Protein 1COY (pdb70)

Foldseek 3Di:
DADFFAAEAAEEEEAAAQLSLLLLLLCVVLVGQYEYEFQAEAQPDADPVRFSWDFQLDHELQQEAQDQWHDDQFDDDPSGHHIDGYAGFRHFWYQDDFPAFTEIWTGYNLIRLFFDLFFFDDFDLVLCCVQQVVDDVCCLVVPLLVVLCVQLQKDFADVVCCVPDLQFLLVVLVCVLLVLLPFDKDWTIGQFANVVVVCVSVVNDDDFLQPRHHRRGTSDRHRGSVNGSVVSSVVSVSYHYHYSKAWQAWAADPPAFIWTKIFRADGSGHGPDIHIHGYRFYEYANAQVSSLFHVQLCCVVVRLVPFDPLFFWQKAQLLKKKFKWAAPPVSWNHLGHRQRFTMWGQPLVPPQQRKIKTFGDDNPNDTPRMTMIIIRTPQPDGWGWHQDPVPRGIHIPDHLVSSVVSVSSVCVSVVSSCVSRVIGIDQNGRVSHRMSRRYGNQIAARCAQCRSANNQQHRVVGPNYGYQARNHRRHHSRDRPSSVSNSSSNVSSVCCSVPPD

GO terms:
  GO:0005576 extracellular region (C, EXP)

Radius of gyration: 21.82 Å; Cα contacts (8 Å, |Δi|>4): 1298; chains: 1; bounding box: 58×54×53 Å

B-factor: mean 16.35, std 12.73, range [2.0, 88.68]

Structure (mmCIF, N/CA/C/O backbone):
data_1COY
#
_entry.id   1COY
#
_cell.length_a   67.930
_cell.length_b   84.230
_cell.length_c   87.930
_cell.angle_alpha   90.00
_cell.angle_beta   90.00
_cell.angle_gamma   90.00
#
_symmetry.space_group_name_H-M   'P 21 21 21'
#
loop_
_entity.id
_entity.type
_entity.pdbx_description
1 polymer 'CHOLESTEROL OXIDASE'
2 non-polymer 3-BETA-HYDROXY-5-ANDROSTEN-17-ONE
3 non-polymer 'FLAVIN-ADENINE DINUCLEOTIDE'
4 water water
#
loop_
_atom_site.group_PDB
_atom_site.id
_atom_site.type_symbol
_atom_site.label_atom_id
_atom_site.label_alt_id
_atom_site.label_comp_id
_atom_site.label_asym_id
_atom_site.label_entity_id
_atom_site.label_seq_id
_atom_site.pdbx_PDB_ins_code
_atom_site.Cartn_x
_atom_site.Cartn_y
_atom_site.Cartn_z
_atom_site.occupancy
_atom_site.B_iso_or_equiv
_atom_site.auth_seq_id
_atom_site.auth_comp_id
_atom_site.auth_asym_id
_atom_site.auth_atom_id
_atom_site.pdbx_PDB_model_num
ATOM 1 N N . ARG A 1 4 ? -16.910 -10.394 4.871 1.00 74.05 4 ARG A N 1
ATOM 2 C CA . ARG A 1 4 ? -16.756 -9.238 3.991 1.00 74.00 4 ARG A CA 1
ATOM 3 C C . ARG A 1 4 ? -17.769 -8.138 4.341 1.00 72.54 4 ARG A C 1
ATOM 4 O O . ARG A 1 4 ? -18.732 -8.382 5.081 1.00 72.79 4 ARG A O 1
ATOM 6 N N . THR A 1 5 ? -17.502 -6.926 3.847 1.00 70.31 5 THR A N 1
ATOM 7 C CA . THR A 1 5 ? -18.335 -5.744 4.089 1.00 67.67 5 THR A CA 1
ATOM 8 C C . THR A 1 5 ? -19.783 -5.923 3.613 1.00 65.19 5 THR A C 1
ATOM 9 O O . THR A 1 5 ? -20.092 -6.827 2.821 1.00 65.39 5 THR A O 1
ATOM 13 N N . LEU A 1 6 ? -20.662 -5.048 4.091 1.00 60.92 6 LEU A N 1
ATOM 14 C CA . LEU A 1 6 ? -22.071 -5.088 3.729 1.00 56.40 6 LEU A CA 1
ATOM 15 C C . LEU A 1 6 ? -22.297 -4.830 2.240 1.00 54.02 6 LEU A C 1
ATOM 16 O O . LEU A 1 6 ? -21.667 -3.946 1.640 1.00 53.33 6 LEU A O 1
ATOM 21 N N . ALA A 1 7 ? -23.150 -5.662 1.647 1.00 50.13 7 ALA A N 1
ATOM 22 C CA . ALA A 1 7 ? -23.533 -5.529 0.248 1.00 47.05 7 ALA A CA 1
ATOM 23 C C . ALA A 1 7 ? -25.019 -5.179 0.156 1.00 45.09 7 ALA A C 1
ATOM 24 O O . ALA A 1 7 ? -25.824 -5.575 1.011 1.00 43.28 7 ALA A O 1
ATOM 26 N N . ASP A 1 8 ? -25.367 -4.390 -0.853 1.00 43.09 8 ASP A N 1
ATOM 27 C CA . ASP A 1 8 ? -26.756 -4.032 -1.116 1.00 41.84 8 ASP A CA 1
ATOM 28 C C . ASP A 1 8 ? -27.633 -5.301 -1.171 1.00 40.69 8 ASP A C 1
ATOM 29 O O . ASP A 1 8 ? -27.230 -6.323 -1.735 1.00 39.67 8 ASP A O 1
ATOM 34 N N . GLY A 1 9 ? -28.806 -5.243 -0.553 1.00 38.58 9 GLY A N 1
ATOM 35 C CA . GLY A 1 9 ? -29.686 -6.392 -0.541 1.00 37.20 9 GLY A CA 1
ATOM 36 C C . GLY A 1 9 ? -29.474 -7.294 0.667 1.00 36.45 9 GLY A C 1
ATOM 37 O 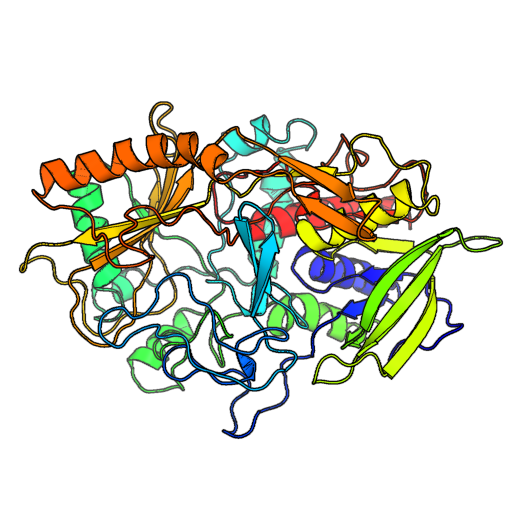O . GLY A 1 9 ? -30.286 -8.186 0.905 1.00 36.07 9 GLY A O 1
ATOM 38 N N . ASP A 1 10 ? -28.386 -7.105 1.415 1.00 35.09 10 ASP A N 1
ATOM 39 C CA . ASP A 1 10 ? -28.139 -7.909 2.627 1.00 34.21 10 ASP A CA 1
ATOM 40 C C . ASP A 1 10 ? -29.208 -7.729 3.712 1.00 32.19 10 ASP A C 1
ATOM 41 O O . ASP A 1 10 ? -29.855 -6.683 3.775 1.00 29.66 10 ASP A O 1
ATOM 46 N N . ARG A 1 11 ? -29.374 -8.752 4.555 1.00 30.93 11 ARG A N 1
ATOM 47 C CA . ARG A 1 11 ? -30.303 -8.726 5.696 1.00 29.87 11 ARG A CA 1
ATOM 48 C C . ARG A 1 11 ? -29.526 -9.143 6.944 1.00 28.12 11 ARG A C 1
ATOM 49 O O . ARG A 1 11 ? -29.012 -10.262 7.015 1.00 30.30 11 ARG A O 1
ATOM 51 N N . VAL A 1 12 ? -29.455 -8.250 7.926 1.00 23.19 12 VAL A N 1
ATOM 52 C CA . VAL A 1 12 ? -28.594 -8.454 9.084 1.00 21.52 12 VAL A CA 1
ATOM 53 C C . VAL A 1 12 ? -29.346 -8.316 10.402 1.00 18.83 12 VAL A C 1
ATOM 54 O O . VAL A 1 12 ? -30.218 -7.467 10.545 1.00 17.91 12 VAL A O 1
ATOM 58 N N . PRO A 1 13 ? -29.026 -9.178 11.375 1.00 17.67 13 PRO A N 1
ATOM 59 C CA . PRO A 1 13 ? -29.663 -9.189 12.697 1.00 16.68 13 PRO A CA 1
ATOM 60 C C . PRO A 1 13 ? -29.493 -7.875 13.427 1.00 14.45 13 PRO A C 1
ATOM 61 O O . PRO A 1 13 ? -30.448 -7.319 13.960 1.00 14.18 13 PRO A O 1
ATOM 65 N N . ALA A 1 14 ? -28.260 -7.402 13.474 1.00 12.68 14 ALA A N 1
ATOM 66 C CA . ALA A 1 14 ? -27.953 -6.212 14.239 1.00 11.14 14 ALA A CA 1
ATOM 67 C C . ALA A 1 14 ? -26.964 -5.364 13.466 1.00 10.27 14 ALA A C 1
ATOM 68 O O . ALA A 1 14 ? -25.920 -5.854 13.024 1.00 11.64 14 ALA A O 1
ATOM 70 N N . LEU A 1 15 ? -27.307 -4.100 13.274 1.00 7.74 15 LEU A N 1
ATOM 71 C CA . LEU A 1 15 ? -26.424 -3.185 12.597 1.00 7.88 15 LEU A CA 1
ATOM 72 C C . LEU A 1 15 ? -26.116 -2.041 13.558 1.00 7.53 15 LEU A C 1
ATOM 73 O O . LEU A 1 15 ? -27.041 -1.432 14.111 1.00 8.18 15 LEU A O 1
ATOM 78 N N . VAL A 1 16 ? -24.829 -1.772 13.773 1.00 5.78 16 VAL A N 1
ATOM 79 C CA . VAL A 1 16 ? -24.396 -0.691 14.656 1.00 6.33 16 VAL A CA 1
ATOM 80 C C . VAL A 1 16 ? -23.819 0.381 13.762 1.00 6.02 16 VAL A C 1
ATOM 81 O O . VAL A 1 16 ? -22.915 0.116 12.967 1.00 8.52 16 VAL A O 1
ATOM 85 N N . ILE A 1 17 ? -24.365 1.583 13.867 1.00 5.89 17 ILE A N 1
ATOM 86 C CA . ILE A 1 17 ? -23.914 2.709 13.059 1.00 7.06 17 ILE A CA 1
ATOM 87 C C . ILE A 1 17 ? -22.885 3.488 13.865 1.00 7.60 17 ILE A C 1
ATOM 88 O O . ILE A 1 17 ? -23.250 4.128 14.855 1.00 8.48 17 ILE A O 1
ATOM 93 N N . GLY A 1 18 ? -21.614 3.401 13.476 1.00 6.81 18 GLY A N 1
ATOM 94 C CA . GLY A 1 18 ? -20.563 4.109 14.198 1.00 6.20 18 GLY A CA 1
ATOM 95 C C . GLY A 1 18 ? -19.782 3.218 15.150 1.00 6.20 18 GLY A C 1
ATOM 96 O O . GLY A 1 18 ? -20.328 2.268 15.709 1.00 6.69 18 GLY A O 1
ATOM 97 N N . SER A 1 19 ? -18.508 3.541 15.363 1.00 3.95 19 SER A N 1
ATOM 98 C CA . SER A 1 19 ? -17.642 2.680 16.161 1.00 4.38 19 SER A CA 1
ATOM 99 C C . SER A 1 19 ? -16.842 3.406 17.260 1.00 5.38 19 SER A C 1
ATOM 100 O O . SER A 1 19 ? -15.700 3.040 17.539 1.00 5.22 19 SER A O 1
ATOM 103 N N . GLY A 1 20 ? -17.415 4.469 17.819 1.00 4.84 20 GLY A N 1
ATOM 104 C CA . GLY A 1 20 ? -16.841 5.109 18.991 1.00 3.07 20 GLY A CA 1
ATOM 105 C C . GLY A 1 20 ? -17.247 4.347 20.254 1.00 3.53 20 GLY A C 1
ATOM 106 O O . GLY A 1 20 ? -17.565 3.158 20.200 1.00 4.59 20 GLY A O 1
ATOM 107 N N . TYR A 1 21 ? -17.307 5.039 21.386 1.00 2.74 21 TYR A N 1
ATOM 108 C CA . TYR A 1 21 ? -17.617 4.385 22.655 1.00 3.36 21 TYR A CA 1
ATOM 109 C C . TYR A 1 21 ? -18.932 3.618 22.728 1.00 4.42 21 TYR A C 1
ATOM 110 O O . TYR A 1 21 ? -18.948 2.451 23.111 1.00 4.87 21 TYR A O 1
ATOM 119 N N . GLY A 1 22 ? -20.027 4.270 22.343 1.00 5.41 22 GLY A N 1
ATOM 120 C CA . GLY A 1 22 ? -21.330 3.624 22.406 1.00 5.75 22 GLY A CA 1
ATOM 121 C C . GLY A 1 22 ? -21.401 2.431 21.463 1.00 5.71 22 GLY A C 1
ATOM 122 O O . GLY A 1 22 ? -21.922 1.363 21.820 1.00 5.87 22 GLY A O 1
ATOM 123 N N . GLY A 1 23 ? -20.863 2.616 20.261 1.00 6.06 23 GLY A N 1
ATOM 124 C CA . GLY A 1 23 ? -20.880 1.557 19.252 1.00 6.19 23 GLY A CA 1
ATOM 125 C C . GLY A 1 23 ? -20.036 0.354 19.644 1.00 6.45 23 GLY A C 1
ATOM 126 O O . GLY A 1 23 ? -20.439 -0.787 19.383 1.00 5.44 23 GLY A O 1
ATOM 127 N N . ALA A 1 24 ? -18.871 0.617 20.254 1.00 5.32 24 ALA A N 1
ATOM 128 C CA . ALA A 1 24 ? -17.949 -0.430 20.698 1.00 3.95 24 ALA A CA 1
ATOM 129 C C . ALA A 1 24 ? -18.569 -1.249 21.834 1.00 4.86 24 ALA A C 1
ATOM 130 O O . ALA A 1 24 ? -18.463 -2.471 21.843 1.00 3.54 24 ALA A O 1
ATOM 132 N N . VAL A 1 25 ? -19.254 -0.581 22.764 1.00 4.33 25 VAL A N 1
ATOM 133 C CA . VAL A 1 25 ? -19.969 -1.295 23.830 1.00 5.77 25 VAL A CA 1
ATOM 134 C C . VAL A 1 25 ? -21.096 -2.157 23.250 1.00 5.27 25 VAL A C 1
ATOM 135 O O . VAL A 1 25 ? -21.241 -3.318 23.633 1.00 6.26 25 VAL A O 1
ATOM 139 N N . ALA A 1 26 ? -21.886 -1.591 22.337 1.00 5.53 26 ALA A N 1
ATOM 140 C CA . ALA A 1 26 ? -22.987 -2.338 21.714 1.00 6.20 26 ALA A CA 1
ATOM 141 C C . ALA A 1 26 ? -22.444 -3.585 21.003 1.00 7.06 26 ALA A C 1
ATOM 142 O O . ALA A 1 26 ? -22.911 -4.691 21.246 1.00 6.37 26 ALA A O 1
ATOM 144 N N . ALA A 1 27 ? -21.394 -3.407 20.206 1.00 7.33 27 ALA A N 1
ATOM 145 C CA . ALA A 1 27 ? -20.804 -4.505 19.446 1.00 7.76 27 ALA A CA 1
ATOM 146 C C . ALA A 1 27 ? -20.272 -5.585 20.375 1.00 8.72 27 ALA A C 1
ATOM 147 O O . ALA A 1 27 ? -20.491 -6.765 20.117 1.00 7.58 27 ALA A O 1
ATOM 149 N N . LEU A 1 28 ? -19.590 -5.192 21.454 1.00 7.09 28 LEU A N 1
ATOM 150 C CA . LEU A 1 28 ? -19.062 -6.184 22.382 1.00 7.72 28 LEU A CA 1
ATOM 151 C C . LEU A 1 28 ? -20.183 -6.985 23.041 1.00 7.29 28 LEU A C 1
ATOM 152 O O . LEU A 1 28 ? -20.145 -8.214 23.039 1.00 7.26 28 LEU A O 1
ATOM 157 N N . ARG A 1 29 ? -21.205 -6.304 23.552 1.00 6.92 29 ARG A N 1
ATOM 158 C CA . ARG A 1 29 ? -22.259 -7.010 24.273 1.00 7.33 29 ARG A CA 1
ATOM 159 C C . ARG A 1 29 ? -23.158 -7.863 23.356 1.00 6.98 29 ARG A C 1
ATOM 160 O O . ARG A 1 29 ? -23.549 -8.971 23.715 1.00 7.94 29 ARG A O 1
ATOM 168 N N . LEU A 1 30 ? -23.470 -7.353 22.170 1.00 7.54 30 LEU A N 1
ATOM 169 C CA . LEU A 1 30 ? -24.226 -8.129 21.185 1.00 7.53 30 LEU A CA 1
ATOM 170 C C . LEU A 1 30 ? -23.481 -9.405 20.778 1.00 7.33 30 LEU A C 1
ATOM 171 O O . LEU A 1 30 ? -24.051 -10.477 20.825 1.00 8.11 30 LEU A O 1
ATOM 176 N N . THR A 1 31 ? -22.223 -9.290 20.352 1.00 7.30 31 THR A N 1
ATOM 177 C CA . THR A 1 31 ? -21.467 -10.467 19.907 1.00 8.53 31 THR A CA 1
ATOM 178 C C . THR A 1 31 ? -21.221 -11.471 21.026 1.00 10.68 31 THR A C 1
ATOM 179 O O . THR A 1 31 ? -21.205 -12.676 20.785 1.00 10.78 31 THR A O 1
ATOM 183 N N . GLN A 1 32 ? -21.016 -10.988 22.252 1.00 9.99 32 GLN A N 1
ATOM 184 C CA . GLN A 1 32 ? -20.865 -11.901 23.390 1.00 13.14 32 GLN A CA 1
ATOM 185 C C . GLN A 1 32 ? -22.172 -12.645 23.677 1.00 12.92 32 GLN A C 1
ATOM 186 O O . GLN A 1 32 ? -22.159 -13.758 24.184 1.00 14.74 32 GLN A O 1
ATOM 192 N N . ALA A 1 33 ? -23.289 -12.003 23.364 1.00 11.92 33 ALA A N 1
ATOM 193 C CA . ALA A 1 33 ? -24.599 -12.614 23.475 1.00 12.54 33 ALA A CA 1
ATOM 194 C C . ALA A 1 33 ? -24.829 -13.548 22.293 1.00 13.22 33 ALA A C 1
ATOM 195 O O . ALA A 1 33 ? -25.907 -14.111 22.173 1.00 15.98 33 ALA A O 1
ATOM 197 N N . GLY A 1 34 ? -23.871 -13.598 21.370 1.00 13.27 34 GLY A N 1
ATOM 198 C CA . GLY A 1 34 ? -23.970 -14.500 20.235 1.00 13.02 34 GLY A CA 1
ATOM 199 C C . GLY A 1 34 ? -24.695 -13.934 19.031 1.00 14.08 34 GLY A C 1
ATOM 200 O O . GLY A 1 34 ? -25.074 -14.665 18.121 1.00 16.39 34 GLY A O 1
ATOM 201 N N . ILE A 1 35 ? -24.875 -12.623 18.994 1.00 15.00 35 ILE A N 1
ATOM 202 C CA . ILE A 1 35 ? -25.555 -11.999 17.873 1.00 13.93 35 ILE A CA 1
ATOM 203 C C . ILE A 1 35 ? -24.540 -11.497 16.859 1.00 14.75 35 ILE A C 1
ATOM 204 O O . ILE A 1 35 ? -23.681 -10.686 17.188 1.00 15.00 35 ILE A O 1
ATOM 209 N N . PRO A 1 36 ? -24.601 -12.016 15.617 1.00 15.82 36 PRO A N 1
ATOM 210 C CA . PRO A 1 36 ? -23.670 -11.590 14.566 1.00 13.84 36 PRO A CA 1
ATOM 211 C C . PRO A 1 36 ? -23.962 -10.116 14.353 1.00 11.80 36 PRO A C 1
ATOM 212 O O . PRO A 1 3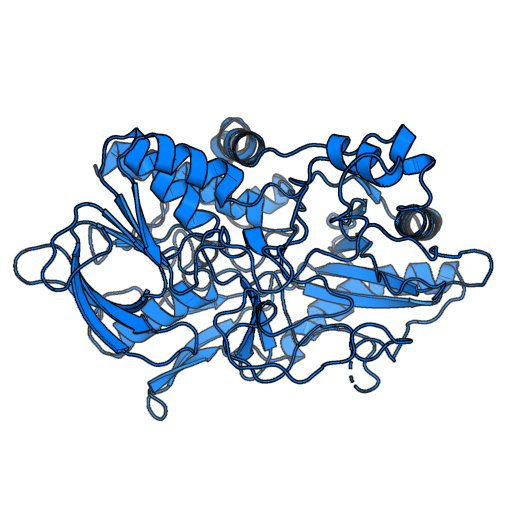6 ? -25.103 -9.733 14.143 1.00 12.52 36 PRO A O 1
ATOM 216 N N . THR A 1 37 ? -22.928 -9.299 14.396 1.00 10.31 37 THR A N 1
ATOM 217 C CA . THR A 1 37 ? -23.100 -7.858 14.393 1.00 10.12 37 THR A CA 1
ATOM 218 C C . THR A 1 37 ? -22.280 -7.186 13.309 1.00 9.11 37 THR A C 1
ATOM 219 O O . THR A 1 37 ? -21.107 -7.512 13.109 1.00 9.32 37 THR A O 1
ATOM 223 N N . GLN A 1 38 ? -22.897 -6.238 12.620 1.00 10.64 38 GLN A N 1
ATOM 224 C CA . GLN A 1 38 ? -22.200 -5.457 11.606 1.00 11.68 38 GLN A CA 1
ATOM 225 C C . GLN A 1 38 ? -22.027 -4.041 12.125 1.00 10.04 38 GLN A C 1
ATOM 226 O O . GLN A 1 38 ? -23.005 -3.400 12.518 1.00 10.82 38 GLN A O 1
ATOM 232 N N . ILE A 1 39 ? -20.793 -3.558 12.168 1.00 9.96 39 ILE A N 1
ATOM 233 C CA . ILE A 1 39 ? -20.581 -2.141 12.450 1.00 9.30 39 ILE A CA 1
ATOM 234 C C . ILE A 1 39 ? -20.356 -1.483 11.101 1.00 7.84 39 ILE A C 1
ATOM 235 O O . ILE A 1 39 ? -19.604 -2.006 10.273 1.00 9.16 39 ILE A O 1
ATOM 240 N N . VAL A 1 40 ? -21.013 -0.353 10.882 1.00 6.95 40 VAL A N 1
ATOM 241 C CA . VAL A 1 40 ? -20.794 0.448 9.687 1.00 7.02 40 VAL A CA 1
ATOM 242 C C . VAL A 1 40 ? -20.153 1.739 10.169 1.00 6.90 40 VAL A C 1
ATOM 243 O O . VAL A 1 40 ? -20.708 2.428 11.031 1.00 8.25 40 VAL A O 1
ATOM 247 N N . GLU A 1 41 ? -18.949 2.018 9.671 1.00 7.09 41 GLU A N 1
ATOM 248 C CA . GLU A 1 41 ? -18.144 3.164 10.095 1.00 5.29 41 GLU A CA 1
ATOM 249 C C . GLU A 1 41 ? -17.771 3.979 8.848 1.00 7.02 41 GLU A C 1
ATOM 250 O O . GLU A 1 41 ? -17.323 3.405 7.856 1.00 6.07 41 GLU A O 1
ATOM 256 N N . MET A 1 42 ? -17.982 5.294 8.884 1.00 6.39 42 MET A N 1
ATOM 257 C CA . MET A 1 42 ? -17.702 6.118 7.716 1.00 7.12 42 MET A CA 1
ATOM 258 C C . MET A 1 42 ? -16.224 6.343 7.469 1.00 7.06 42 MET A C 1
ATOM 259 O O . MET A 1 42 ? -15.816 6.487 6.319 1.00 6.78 42 MET A O 1
ATOM 264 N N . GLY A 1 43 ? -15.423 6.337 8.537 1.00 6.52 43 GLY A N 1
ATOM 265 C CA . GLY A 1 43 ? -13.984 6.489 8.394 1.00 4.95 43 GLY A CA 1
ATOM 266 C C . GLY A 1 43 ? -13.265 5.176 8.114 1.00 6.19 43 GLY A C 1
ATOM 267 O O . GLY A 1 43 ? -13.879 4.108 7.962 1.00 6.32 43 GLY A O 1
ATOM 268 N N . ARG A 1 44 ? -11.946 5.246 8.069 1.00 6.51 44 ARG A N 1
ATOM 269 C CA . ARG A 1 44 ? -11.162 4.071 7.747 1.00 8.73 44 ARG A CA 1
ATOM 270 C C . ARG A 1 44 ? -10.691 3.349 8.996 1.00 8.80 44 ARG A C 1
ATOM 271 O O . ARG A 1 44 ? -10.831 3.854 10.115 1.00 7.67 44 ARG A O 1
ATOM 279 N N . SER A 1 45 ? -10.189 2.143 8.796 1.00 6.91 45 SER A N 1
ATOM 280 C CA . SER A 1 45 ? -9.550 1.400 9.854 1.00 8.65 45 SER A CA 1
ATOM 281 C C . SER A 1 45 ? -8.108 1.919 9.959 1.00 9.55 45 SER A C 1
ATOM 282 O O . SER A 1 45 ? -7.389 1.965 8.965 1.00 10.31 45 SER A O 1
ATOM 285 N N . TRP A 1 46 ? -7.672 2.307 11.156 1.00 7.81 46 TRP A N 1
ATOM 286 C CA . TRP A 1 46 ? -6.323 2.848 11.314 1.00 7.93 46 TRP A CA 1
ATOM 287 C C . TRP A 1 46 ? -5.353 1.774 11.786 1.00 9.92 46 TRP A C 1
ATOM 288 O O . TRP A 1 46 ? -4.876 1.789 12.920 1.00 10.53 46 TRP A O 1
ATOM 299 N N . ASP A 1 47 ? -5.067 0.845 10.880 1.00 11.96 47 ASP A N 1
ATOM 300 C CA . ASP A 1 47 ? -4.218 -0.307 11.151 1.00 12.07 47 ASP A CA 1
ATOM 301 C C . ASP A 1 47 ? -3.307 -0.597 9.968 1.00 11.76 47 ASP A C 1
ATOM 302 O O . ASP A 1 47 ? -2.770 -1.690 9.849 1.00 12.20 47 ASP A O 1
ATOM 307 N N . THR A 1 48 ? -3.149 0.396 9.102 1.00 11.16 48 THR A N 1
ATOM 308 C CA . THR A 1 48 ? -2.343 0.283 7.904 1.00 12.50 48 THR A CA 1
ATOM 309 C C . THR A 1 48 ? -1.395 1.484 7.891 1.00 13.59 48 THR A C 1
ATOM 310 O O . THR A 1 48 ? -1.837 2.634 7.937 1.00 14.10 48 THR A O 1
ATOM 314 N N . PRO A 1 49 ? -0.076 1.231 7.895 1.00 14.22 49 PRO A N 1
ATOM 315 C CA . PRO A 1 49 ? 0.924 2.309 7.886 1.00 14.96 49 PRO A CA 1
ATOM 316 C C . PRO A 1 49 ? 0.830 3.224 6.665 1.00 15.84 49 PRO A C 1
ATOM 317 O O . PRO A 1 49 ? 0.469 2.782 5.559 1.00 13.94 49 PRO A O 1
ATOM 321 N N . GLY A 1 50 ? 1.104 4.501 6.886 1.00 17.08 50 GLY A N 1
ATOM 322 C CA . GLY A 1 50 ? 1.181 5.441 5.789 1.00 20.28 50 GLY A CA 1
ATOM 323 C C . GLY A 1 50 ? 2.568 5.447 5.171 1.00 23.94 50 GLY A C 1
ATOM 324 O O . GLY A 1 50 ? 3.404 4.571 5.454 1.00 21.73 50 GLY A O 1
ATOM 325 N N . SER A 1 51 ? 2.828 6.495 4.389 1.00 27.25 51 SER A N 1
ATOM 326 C CA . SER A 1 51 ? 4.092 6.689 3.668 1.00 30.21 51 SER A CA 1
ATOM 327 C C . SER A 1 51 ? 5.332 6.549 4.549 1.00 29.72 51 SER A C 1
ATOM 328 O O . SER A 1 51 ? 6.321 5.905 4.172 1.00 31.87 51 SER A O 1
ATOM 331 N N . ASP A 1 52 ? 5.269 7.155 5.724 1.00 27.17 52 ASP A N 1
ATOM 332 C CA . ASP A 1 52 ? 6.407 7.198 6.618 1.00 23.02 52 ASP A CA 1
ATOM 333 C C . ASP A 1 52 ? 6.564 5.941 7.470 1.00 22.45 52 ASP A C 1
ATOM 334 O O . ASP A 1 52 ? 7.381 5.908 8.383 1.00 23.77 52 ASP A O 1
ATOM 339 N N . GLY A 1 53 ? 5.765 4.917 7.191 1.00 21.44 53 GLY A N 1
ATOM 340 C CA . GLY A 1 53 ? 5.841 3.691 7.971 1.00 19.13 53 GLY A CA 1
ATOM 341 C C . GLY A 1 53 ? 5.041 3.718 9.267 1.00 18.38 53 GLY A C 1
ATOM 342 O O . GLY A 1 53 ? 4.940 2.692 9.952 1.00 18.98 53 GLY A O 1
ATOM 343 N N . LYS A 1 54 ? 4.459 4.868 9.602 1.00 15.32 54 LYS A N 1
ATOM 344 C CA . LYS A 1 54 ? 3.667 4.982 10.821 1.00 14.89 54 LYS A CA 1
ATOM 345 C C . LYS A 1 54 ? 2.193 5.079 10.466 1.00 12.45 54 LYS A C 1
ATOM 346 O O . LYS A 1 54 ? 1.857 5.500 9.362 1.00 12.26 54 LYS A O 1
ATOM 350 N N . ILE A 1 55 ? 1.313 4.702 11.389 1.00 10.69 55 ILE A N 1
ATOM 351 C CA . ILE A 1 55 ? -0.131 4.791 11.129 1.00 8.92 55 ILE A CA 1
ATOM 352 C C . ILE A 1 55 ? -0.642 6.230 11.148 1.00 7.97 55 ILE A C 1
ATOM 353 O O . ILE A 1 55 ? -1.279 6.683 10.195 1.00 7.89 55 ILE A O 1
ATOM 358 N N . PHE A 1 56 ? -0.331 6.956 12.215 1.00 6.55 56 PHE A N 1
ATOM 359 C CA . PHE A 1 56 ? -0.799 8.335 12.391 1.00 6.91 56 PHE A CA 1
ATOM 360 C C . PHE A 1 56 ? 0.306 9.360 12.202 1.00 8.56 56 PHE A C 1
ATOM 361 O O . PHE A 1 56 ? 1.491 9.059 12.372 1.00 9.36 56 PHE A O 1
ATOM 369 N N . CYS A 1 57 ? -0.090 10.583 11.887 1.00 9.30 57 CYS A N 1
ATOM 370 C CA . CYS A 1 57 ? 0.874 11.664 11.844 1.00 11.68 57 CYS A CA 1
ATOM 371 C C . CYS A 1 57 ? 0.860 12.362 13.221 1.00 12.91 57 CYS A C 1
ATOM 372 O O . CYS A 1 57 ? -0.128 12.292 13.971 1.00 11.54 57 CYS A O 1
ATOM 375 N N . GLY A 1 58 ? 1.988 12.978 13.564 1.00 12.78 58 GLY A N 1
ATOM 376 C CA . GLY A 1 58 ? 2.081 13.723 14.804 1.00 14.32 58 GLY A CA 1
ATOM 377 C C . GLY A 1 58 ? 1.602 15.139 14.581 1.00 15.30 58 GLY A C 1
ATOM 378 O O . GLY A 1 58 ? 1.358 15.560 13.444 1.00 13.66 58 GLY A O 1
ATOM 379 N N . MET A 1 59 ? 1.535 15.894 15.668 1.00 15.99 59 MET A N 1
ATOM 380 C CA . MET A 1 59 ? 1.037 17.255 15.612 1.00 18.79 59 MET A CA 1
ATOM 381 C C . MET A 1 59 ? 2.034 18.273 15.079 1.00 20.84 59 MET A C 1
ATOM 382 O O . MET A 1 59 ? 1.623 19.329 14.613 1.00 22.45 59 MET A O 1
ATOM 387 N N . LEU A 1 60 ? 3.329 17.988 15.200 1.00 22.22 60 LEU A N 1
ATOM 388 C CA . LEU A 1 60 ? 4.371 18.911 14.728 1.00 25.52 60 LEU A CA 1
ATOM 389 C C . LEU A 1 60 ? 4.452 19.026 13.196 1.00 26.47 60 LEU A C 1
ATOM 390 O O . LEU A 1 60 ? 4.597 20.133 12.662 1.00 27.95 60 LEU A O 1
ATOM 392 N N . ASN A 1 61 ? 4.355 17.893 12.501 1.00 25.90 61 ASN A N 1
ATOM 393 C CA . ASN A 1 61 ? 4.340 17.884 11.035 1.00 24.94 61 ASN A CA 1
ATOM 394 C C . ASN A 1 61 ? 3.145 17.051 10.527 1.00 22.18 61 ASN A C 1
ATOM 395 O O . ASN A 1 61 ? 3.303 15.898 10.119 1.00 23.76 61 ASN A O 1
ATOM 397 N N . PRO A 1 62 ? 1.924 17.610 10.597 1.00 18.58 62 PRO A N 1
ATOM 398 C CA . PRO A 1 62 ? 0.744 16.867 10.134 1.00 18.30 62 PRO A CA 1
ATOM 399 C C . PRO A 1 62 ? 0.710 16.719 8.628 1.00 18.30 62 PRO A C 1
ATOM 400 O O . PRO A 1 62 ? 1.326 17.505 7.914 1.00 19.06 62 PRO A O 1
ATOM 404 N N . ASP A 1 63 ? 0.031 15.690 8.144 1.00 16.41 63 ASP A N 1
ATOM 405 C CA . ASP A 1 63 ? -0.138 15.523 6.711 1.00 14.39 63 ASP A CA 1
ATOM 406 C C . ASP A 1 63 ? -1.587 15.179 6.431 1.00 13.93 63 ASP A C 1
ATOM 407 O O . ASP A 1 63 ? -2.438 15.425 7.283 1.00 12.30 63 ASP A O 1
ATOM 412 N N . LYS A 1 64 ? -1.886 14.603 5.272 1.00 12.03 64 LYS A N 1
ATOM 413 C CA . LYS A 1 64 ? -3.293 14.332 4.928 1.00 11.79 64 LYS A CA 1
ATOM 414 C C . LYS A 1 64 ? -4.015 13.447 5.943 1.00 9.46 64 LYS A C 1
ATOM 415 O O . LYS A 1 64 ? -5.232 13.542 6.087 1.00 9.56 64 LYS A O 1
ATOM 420 N N . ARG A 1 65 ? -3.260 12.643 6.690 1.00 8.88 65 ARG A N 1
ATOM 421 C CA . ARG A 1 65 ? -3.846 11.753 7.701 1.00 9.26 65 ARG A CA 1
ATOM 422 C C . ARG A 1 65 ? -4.466 12.468 8.900 1.00 9.86 65 ARG A C 1
ATOM 423 O O . ARG A 1 65 ? -5.233 11.866 9.681 1.00 8.29 65 ARG A O 1
ATOM 431 N N . SER A 1 66 ? -4.161 13.746 9.043 1.00 8.77 66 SER A N 1
ATOM 432 C CA . SER A 1 66 ? -4.654 14.512 10.177 1.00 9.72 66 SER A CA 1
ATOM 433 C C . SER A 1 66 ? -6.156 14.814 10.152 1.00 9.90 66 SER A C 1
ATOM 434 O O . SER A 1 66 ? -6.865 14.501 11.113 1.00 9.80 66 SER A O 1
ATOM 437 N N . MET A 1 67 ? -6.642 15.323 9.021 1.00 8.24 67 MET A N 1
ATOM 438 C CA . MET A 1 67 ? -8.000 15.848 8.930 1.00 9.68 67 MET A CA 1
ATOM 439 C C . MET A 1 67 ? -8.960 15.049 8.054 1.00 9.64 67 MET A C 1
ATOM 440 O O . MET A 1 67 ? -8.570 14.481 7.030 1.00 9.50 67 MET A O 1
ATOM 445 N N . TRP A 1 68 ? -10.228 15.056 8.447 1.00 9.44 68 TRP A N 1
ATOM 446 C CA . TRP A 1 68 ? -11.287 14.440 7.667 1.00 8.05 68 TRP A CA 1
ATOM 447 C C . TRP A 1 68 ? -11.687 15.355 6.515 1.00 9.93 68 TRP A C 1
ATOM 448 O O . TRP A 1 68 ? -12.269 16.422 6.740 1.00 11.03 68 TRP A O 1
ATOM 459 N N . LEU A 1 69 ? -11.341 14.936 5.296 1.00 11.42 69 LEU A N 1
ATOM 460 C CA . LEU A 1 69 ? -11.753 15.589 4.047 1.00 11.09 69 LEU A CA 1
ATOM 461 C C . LEU A 1 69 ? -11.608 17.100 4.084 1.00 12.02 69 LEU A C 1
ATOM 462 O O . LEU A 1 69 ? -12.583 17.827 3.921 1.00 12.79 69 LEU A O 1
ATOM 467 N N . ALA A 1 70 ? -10.390 17.572 4.282 1.00 12.33 70 ALA A N 1
ATOM 468 C CA . ALA A 1 70 ? -10.153 18.997 4.419 1.00 15.36 70 ALA A CA 1
ATOM 469 C C . ALA A 1 70 ? -8.895 19.348 3.666 1.00 16.92 70 ALA A C 1
ATOM 470 O O . ALA A 1 70 ? -8.087 18.473 3.377 1.00 17.66 70 ALA A O 1
ATOM 472 N N . ASP A 1 71 ? -8.737 20.630 3.343 1.00 19.21 71 ASP A N 1
ATOM 473 C CA . ASP A 1 71 ? -7.581 21.101 2.568 1.00 21.72 71 ASP A CA 1
ATOM 474 C C . ASP A 1 71 ? -6.475 21.702 3.444 1.00 22.09 71 ASP A C 1
ATOM 475 O O . ASP A 1 71 ? -5.398 22.055 2.947 1.00 22.12 71 ASP A O 1
ATOM 478 N N . LYS A 1 72 ? -6.754 21.850 4.734 1.00 20.82 72 LYS A N 1
ATOM 479 C CA . LYS A 1 72 ? -5.787 22.408 5.664 1.00 21.22 72 LYS A CA 1
ATOM 480 C C . LYS A 1 72 ? -6.028 21.815 7.034 1.00 20.60 72 LYS A C 1
ATOM 481 O O . LYS A 1 72 ? -7.133 21.364 7.335 1.00 19.50 72 LYS A O 1
ATOM 484 N N . THR A 1 73 ? -4.978 21.744 7.837 1.00 20.91 73 THR A N 1
ATOM 485 C CA . THR A 1 73 ? -5.121 21.286 9.207 1.00 22.60 73 THR A CA 1
ATOM 486 C C . THR A 1 73 ? -5.906 22.325 10.018 1.00 25.47 73 THR A C 1
ATOM 487 O O . THR A 1 73 ? -6.023 23.495 9.622 1.00 24.31 73 THR A O 1
ATOM 491 N N . ASP A 1 74 ? -6.477 21.887 11.132 1.00 27.05 74 ASP A N 1
ATOM 492 C CA . ASP A 1 74 ? -7.223 22.787 11.997 1.00 29.71 74 ASP A CA 1
ATOM 493 C C . ASP A 1 74 ? -6.998 22.368 13.446 1.00 31.16 74 ASP A C 1
ATOM 494 O O . ASP A 1 74 ? -7.355 21.260 13.850 1.00 34.86 74 ASP A O 1
ATOM 499 N N . GLN A 1 75 ? -6.336 23.224 14.203 1.00 30.97 75 GLN A N 1
ATOM 500 C CA . GLN A 1 75 ? -6.105 22.969 15.617 1.00 31.67 75 GLN A CA 1
ATOM 501 C C . GLN A 1 75 ? -6.542 24.240 16.345 1.00 31.32 75 GLN A C 1
ATOM 502 O O . GLN A 1 75 ? -6.498 25.331 15.773 1.00 31.15 75 GLN A O 1
ATOM 504 N N . PRO A 1 76 ? -7.053 24.105 17.578 1.00 32.23 76 PRO A N 1
ATOM 505 C CA . PRO A 1 76 ? -7.507 25.268 18.353 1.00 32.27 76 PRO A CA 1
ATOM 506 C C . PRO A 1 76 ? -6.404 26.298 18.594 1.00 32.46 76 PRO A C 1
ATOM 507 O O . PRO A 1 76 ? -6.653 27.513 18.561 1.00 32.99 76 PRO A O 1
ATOM 511 N N . VAL A 1 77 ? -5.182 25.821 18.831 1.00 32.15 77 VAL A N 1
ATOM 512 C CA . VAL A 1 77 ? -4.044 26.728 18.964 1.00 32.13 77 VAL A CA 1
ATOM 513 C C . VAL A 1 77 ? -3.354 26.859 17.607 1.00 33.10 77 VAL A C 1
ATOM 514 O O . VAL A 1 77 ? -2.797 25.892 17.087 1.00 33.24 77 VAL A O 1
ATOM 518 N N . SER A 1 78 ? -3.389 28.061 17.048 1.00 34.60 78 SER A N 1
ATOM 519 C CA . SER A 1 78 ? -2.867 28.300 15.715 1.00 37.27 78 SER A CA 1
ATOM 520 C C . SER A 1 78 ? -1.701 29.264 15.712 1.00 38.49 78 SER A C 1
ATOM 521 O O . SER A 1 78 ? -1.752 30.319 16.354 1.00 38.93 78 SER A O 1
ATOM 523 N N . ASN A 1 79 ? -0.653 28.883 14.988 1.00 39.65 79 ASN A N 1
ATOM 524 C CA . ASN A 1 79 ? 0.487 29.759 14.745 1.00 42.02 79 ASN A CA 1
ATOM 525 C C . ASN A 1 79 ? 1.013 30.393 16.032 1.00 41.60 79 ASN A C 1
ATOM 526 O O . ASN A 1 79 ? 1.128 31.618 16.139 1.00 42.21 79 ASN A O 1
ATOM 531 N N . PHE A 1 80 ? 1.284 29.556 17.029 1.00 41.57 80 PHE A N 1
ATOM 532 C CA . PHE A 1 80 ? 1.851 30.040 18.283 1.00 40.30 80 PHE A CA 1
ATOM 533 C C . PHE A 1 80 ? 3.298 29.599 18.419 1.00 41.45 80 PHE A C 1
ATOM 534 O O . PHE A 1 80 ? 3.572 28.419 18.628 1.00 41.63 80 PHE A O 1
ATOM 542 N N . MET A 1 81 ? 4.213 30.558 18.308 1.00 43.20 81 MET A N 1
ATOM 543 C CA . MET A 1 81 ? 5.645 30.294 18.430 1.00 46.29 81 MET A CA 1
ATOM 544 C C . MET A 1 81 ? 6.095 29.039 17.665 1.00 48.70 81 MET A C 1
ATOM 545 O O . MET A 1 81 ? 6.589 28.072 18.254 1.00 49.34 81 MET A O 1
ATOM 550 N N . GLY A 1 82 ? 5.883 29.056 16.351 1.00 50.83 82 GLY A N 1
ATOM 551 C CA . GLY A 1 82 ? 6.268 27.935 15.509 1.00 52.22 82 GLY A CA 1
ATOM 552 C C . GLY A 1 82 ? 5.330 26.746 15.600 1.00 52.64 82 GLY A C 1
ATOM 553 O O . GLY A 1 82 ? 5.275 25.914 14.689 1.00 54.66 82 GLY A O 1
ATOM 554 N N . PHE A 1 83 ? 4.553 26.682 16.669 1.00 52.37 83 PHE A N 1
ATOM 555 C CA . PHE A 1 83 ? 3.654 25.565 16.887 1.00 52.39 83 PHE A CA 1
ATOM 556 C C . PHE A 1 83 ? 2.239 25.792 16.347 1.00 54.22 83 PHE A C 1
ATOM 557 O O . PHE A 1 83 ? 1.725 26.916 16.366 1.00 55.23 83 PHE A O 1
ATOM 565 N N . GLY A 1 84 ? 1.630 24.716 15.844 1.00 55.49 84 GLY A N 1
ATOM 566 C CA . GLY A 1 84 ? 0.232 24.749 15.434 1.00 56.72 84 GLY A CA 1
ATOM 567 C C . GLY A 1 84 ? -0.180 25.390 14.115 1.00 57.16 84 GLY A C 1
ATOM 568 O O . GLY A 1 84 ? -1.371 25.410 13.803 1.00 58.41 84 GLY A O 1
ATOM 569 N N . ILE A 1 85 ? 0.773 25.913 13.344 1.00 57.27 85 ILE A N 1
ATOM 570 C CA . ILE A 1 85 ? 0.463 26.573 12.066 1.00 57.22 85 ILE A CA 1
ATOM 571 C C . ILE A 1 85 ? -0.282 25.658 11.078 1.00 55.88 85 ILE A C 1
ATOM 572 O O . ILE A 1 85 ? 0.185 24.565 10.741 1.00 56.07 85 ILE A O 1
ATOM 574 N N . ASN A 1 86 ? -1.446 26.121 10.622 1.00 53.95 86 ASN A N 1
ATOM 575 C CA . ASN A 1 86 ? -2.292 25.338 9.728 1.00 50.92 86 ASN A CA 1
ATOM 576 C C . ASN A 1 86 ? -1.620 25.249 8.379 1.00 49.18 86 ASN A C 1
ATOM 577 O O . ASN A 1 86 ? -1.277 26.271 7.777 1.00 50.10 86 ASN A O 1
ATOM 582 N N . LYS A 1 87 ? -1.390 24.024 7.930 1.00 45.42 87 LYS A N 1
ATOM 583 C CA . LYS A 1 87 ? -0.721 23.802 6.667 1.00 42.67 87 LYS A CA 1
ATOM 584 C C . LYS A 1 87 ? -1.695 23.161 5.696 1.00 40.64 87 LYS A C 1
ATOM 585 O O . LYS A 1 87 ? -2.720 22.608 6.120 1.00 39.39 87 LYS A O 1
ATOM 591 N N . SER A 1 88 ? -1.409 23.317 4.399 1.00 37.63 88 SER A N 1
ATOM 592 C CA . SER A 1 88 ? -2.186 22.699 3.321 1.00 35.49 88 SER A CA 1
ATOM 593 C C . SER A 1 88 ? -1.943 21.188 3.253 1.00 32.90 88 SER A C 1
ATOM 594 O O . SER A 1 88 ? -0.797 20.726 3.396 1.00 33.43 88 SER A O 1
ATOM 597 N N . ILE A 1 89 ? -3.023 20.427 3.061 1.00 28.47 89 ILE A N 1
ATOM 598 C CA . ILE A 1 89 ? -2.943 18.974 2.951 1.00 25.11 89 ILE A CA 1
ATOM 599 C C . ILE A 1 89 ? -3.827 18.495 1.834 1.00 24.38 89 ILE A C 1
ATOM 600 O O . ILE A 1 89 ? -4.732 19.204 1.387 1.00 23.98 89 ILE A O 1
ATOM 605 N N . ASP A 1 90 ? -3.545 17.286 1.384 1.00 25.23 90 ASP A N 1
ATOM 606 C CA . ASP A 1 90 ? -4.403 16.594 0.438 1.00 26.27 90 ASP A CA 1
ATOM 607 C C . ASP A 1 90 ? -5.722 16.235 1.125 1.00 23.67 90 ASP A C 1
ATOM 608 O O . ASP A 1 90 ? -5.724 15.938 2.317 1.00 22.58 90 ASP A O 1
ATOM 613 N N . ARG A 1 91 ? -6.829 16.282 0.387 1.00 21.84 91 ARG A N 1
ATOM 614 C CA . ARG A 1 91 ? -8.115 15.772 0.887 1.00 22.14 91 ARG A CA 1
ATOM 615 C C . ARG A 1 91 ? -7.983 14.263 1.063 1.00 18.90 91 ARG A C 1
ATOM 616 O O . ARG A 1 91 ? -7.604 13.546 0.121 1.00 17.46 91 ARG A O 1
ATOM 623 N N . TYR A 1 92 ? -8.371 13.777 2.235 1.00 14.18 92 TYR A N 1
ATOM 624 C CA . TYR A 1 92 ? -8.216 12.376 2.563 1.00 10.67 92 TYR A CA 1
ATOM 625 C C . TYR A 1 92 ? -9.156 12.072 3.726 1.00 9.63 92 TYR A C 1
ATOM 626 O O . TYR A 1 92 ? -9.612 12.993 4.417 1.00 9.16 92 TYR A O 1
ATOM 635 N N . VAL A 1 93 ? -9.475 10.795 3.908 1.00 7.72 93 VAL A N 1
ATOM 636 C CA . VAL A 1 93 ? -10.280 10.338 5.046 1.00 8.20 93 VAL A CA 1
ATOM 637 C C . VAL A 1 93 ? -9.457 10.295 6.367 1.00 8.05 93 VAL A C 1
ATOM 638 O O . VAL A 1 93 ? -9.323 9.246 7.008 1.00 7.74 93 VAL A O 1
ATOM 642 N N . GLY A 1 94 ? -8.929 11.462 6.748 1.00 7.75 94 GLY A N 1
ATOM 643 C CA . GLY A 1 94 ? -8.114 11.605 7.943 1.00 9.09 94 GLY A CA 1
ATOM 644 C C . GLY A 1 94 ? -8.914 11.477 9.225 1.00 8.11 94 GLY A C 1
ATOM 645 O O . GLY A 1 94 ? -10.144 11.488 9.228 1.00 8.85 94 GLY A O 1
ATOM 646 N N . VAL A 1 95 ? -8.193 11.459 10.334 1.00 7.65 95 VAL A N 1
ATOM 647 C CA . VAL A 1 95 ? -8.768 11.029 11.596 1.00 7.16 95 VAL A CA 1
ATOM 648 C C . VAL A 1 95 ? -9.585 12.053 12.384 1.00 6.97 95 VAL A C 1
ATOM 649 O O . VAL A 1 95 ? -10.514 11.679 13.092 1.00 7.96 95 VAL A O 1
ATOM 653 N N . LEU A 1 96 ? -9.295 13.335 12.228 1.00 7.07 96 LEU A N 1
ATOM 654 C CA . LEU A 1 96 ? -9.993 14.353 13.012 1.00 7.32 96 LEU A CA 1
ATOM 655 C C . LEU A 1 96 ? -10.901 15.206 12.154 1.00 8.23 96 LEU A C 1
ATOM 656 O O . LEU A 1 96 ? -10.440 15.829 11.198 1.00 9.03 96 LEU A O 1
ATOM 661 N N . ASP A 1 97 ? -12.193 15.215 12.477 1.00 7.69 97 ASP A N 1
ATOM 662 C CA . ASP A 1 97 ? -13.169 16.017 11.748 1.00 8.39 97 ASP A CA 1
ATOM 663 C C . ASP A 1 97 ? -13.447 17.295 12.513 1.00 9.15 97 ASP A C 1
ATOM 664 O O . ASP A 1 97 ? -13.718 17.271 13.707 1.00 8.72 97 ASP A O 1
ATOM 669 N N . SER A 1 98 ? -13.312 18.419 11.837 1.00 8.84 98 SER A N 1
ATOM 670 C CA . SER A 1 98 ? -13.637 19.680 12.450 1.00 10.25 98 SER A CA 1
ATOM 671 C C . SER A 1 98 ? -14.923 20.071 11.758 1.00 11.55 98 SER A C 1
ATOM 672 O O . SER A 1 98 ? -14.892 20.627 10.667 1.00 13.35 98 SER A O 1
ATOM 675 N N . GLU A 1 99 ? -16.046 19.669 12.343 1.00 10.49 99 GLU A N 1
ATOM 676 C CA . GLU A 1 99 ? -17.348 19.939 11.756 1.00 12.33 99 GLU A CA 1
ATOM 677 C C . GLU A 1 99 ? -17.891 21.309 12.134 1.00 12.71 99 GLU A C 1
ATOM 678 O O . GLU A 1 99 ? -18.217 21.585 13.295 1.00 10.95 99 GLU A O 1
ATOM 684 N N . ARG A 1 100 ? -17.997 22.160 11.121 1.00 14.08 100 ARG A N 1
ATOM 685 C CA . ARG A 1 100 ? -18.420 23.549 11.282 1.00 17.19 100 ARG A CA 1
ATOM 686 C C . ARG A 1 100 ? -19.944 23.714 11.307 1.00 16.96 100 ARG A C 1
ATOM 687 O O . ARG A 1 100 ? -20.635 23.267 10.394 1.00 18.70 100 ARG A O 1
ATOM 695 N N . PHE A 1 101 ? -20.476 24.299 12.368 1.00 14.44 101 PHE A N 1
ATOM 696 C CA . PHE A 1 101 ? -21.875 24.704 12.353 1.00 14.00 101 PHE A CA 1
ATOM 697 C C . PHE A 1 101 ? -21.831 26.212 12.396 1.00 13.74 101 PHE A C 1
ATOM 698 O O . PHE A 1 101 ? -20.749 26.797 12.444 1.00 12.97 101 PHE A O 1
ATOM 706 N N . SER A 1 102 ? -22.983 26.859 12.414 1.00 13.91 102 SER A N 1
ATOM 707 C CA . SER A 1 102 ? -22.964 28.314 12.388 1.00 15.43 102 SER A CA 1
ATOM 708 C C . SER A 1 102 ? -22.323 28.986 13.606 1.00 14.71 102 SER A C 1
ATOM 709 O O . SER A 1 102 ? -21.640 30.008 13.464 1.00 16.15 102 SER A O 1
ATOM 712 N N . GLY A 1 103 ? -22.502 28.401 14.786 1.00 12.48 103 GLY A N 1
ATOM 713 C CA . GLY A 1 103 ? -21.964 29.019 15.987 1.00 12.61 103 GLY A CA 1
ATOM 714 C C . GLY A 1 103 ? -20.890 28.264 16.749 1.00 12.57 103 GLY A C 1
ATOM 715 O O . GLY A 1 103 ? -20.430 28.721 17.806 1.00 14.33 103 GLY A O 1
ATOM 716 N N . ILE A 1 104 ? -20.470 27.124 16.220 1.00 11.03 104 ILE A N 1
ATOM 717 C CA . ILE A 1 104 ? -19.483 26.313 16.907 1.00 10.40 104 ILE A CA 1
ATOM 718 C C . ILE A 1 104 ? -18.929 25.250 15.964 1.00 10.92 104 ILE A C 1
ATOM 719 O O . ILE A 1 104 ? -19.608 24.845 15.012 1.00 11.03 104 ILE A O 1
ATOM 724 N N . LYS A 1 105 ? -17.658 24.904 16.140 1.00 9.95 105 LYS A N 1
ATOM 725 C CA . LYS A 1 105 ? -17.128 23.739 15.457 1.00 12.07 105 LYS A CA 1
ATOM 726 C C . LYS A 1 105 ? -17.000 22.597 16.443 1.00 10.11 105 LYS A C 1
ATOM 727 O O . LYS A 1 105 ? -16.663 22.782 17.613 1.00 10.07 105 LYS A O 1
ATOM 733 N N . VAL A 1 106 ? -17.348 21.418 15.978 1.00 9.21 106 VAL A N 1
ATOM 734 C CA . VAL A 1 106 ? -17.343 20.260 16.826 1.00 9.14 106 VAL A CA 1
ATOM 735 C C . VAL A 1 106 ? -16.249 19.335 16.338 1.00 9.04 106 VAL A C 1
ATOM 736 O O . VAL A 1 106 ? -16.295 18.867 15.196 1.00 10.64 106 VAL A O 1
ATOM 740 N N . TYR A 1 107 ? -15.229 19.142 17.169 1.00 6.39 107 TYR A N 1
ATOM 741 C CA . TYR A 1 107 ? -14.170 18.193 16.848 1.00 7.57 107 TYR A CA 1
ATOM 742 C C . TYR A 1 107 ? -14.666 16.783 17.149 1.00 7.38 107 TYR A C 1
ATOM 743 O O . TYR A 1 107 ? -15.249 16.538 18.208 1.00 6.97 107 TYR A O 1
ATOM 752 N N . GLN A 1 108 ? -14.454 15.873 16.203 1.00 5.67 108 GLN A N 1
ATOM 753 C CA . GLN A 1 108 ? -14.922 14.497 16.317 1.00 7.42 108 GLN A CA 1
ATOM 754 C C . GLN A 1 108 ? -13.918 13.557 15.661 1.00 8.03 108 GLN A C 1
ATOM 755 O O . GLN A 1 108 ? -13.308 13.917 14.655 1.00 9.08 108 GLN A O 1
ATOM 761 N N . GLY A 1 109 ? -13.768 12.352 16.201 1.00 6.32 109 GLY A N 1
ATOM 762 C CA . GLY A 1 109 ? -12.894 11.372 15.575 1.00 6.62 109 GLY A CA 1
ATOM 763 C C . GLY A 1 109 ? -13.643 10.635 14.473 1.00 7.89 109 GLY A C 1
ATOM 764 O O . GLY A 1 109 ? -14.844 10.388 14.594 1.00 9.94 109 GLY A O 1
ATOM 765 N N . ARG A 1 110 ? -12.941 10.278 13.401 1.00 5.87 110 ARG A N 1
ATOM 766 C CA . ARG A 1 110 ? -13.539 9.558 12.275 1.00 7.39 110 ARG A CA 1
ATOM 767 C C . ARG A 1 110 ? -12.686 8.351 11.961 1.00 6.50 110 ARG A C 1
ATOM 768 O O . ARG A 1 110 ? -11.515 8.500 11.622 1.00 6.90 110 ARG A O 1
ATOM 776 N N . GLY A 1 111 ? -13.252 7.159 12.097 1.00 5.69 111 GLY A N 1
ATOM 777 C CA . GLY A 1 111 ? -12.483 5.959 11.828 1.00 5.66 111 GLY A CA 1
ATOM 778 C C . GLY A 1 111 ? -12.898 4.883 12.807 1.00 5.60 111 GLY A C 1
ATOM 779 O O . GLY A 1 111 ? -13.731 5.132 13.667 1.00 5.75 111 GLY A O 1
ATOM 780 N N . VAL A 1 112 ? -12.337 3.688 12.681 1.00 5.99 112 VAL A N 1
ATOM 781 C CA . VAL A 1 112 ? -12.686 2.595 13.583 1.00 6.19 112 VAL A CA 1
ATOM 782 C C . VAL A 1 112 ? -12.136 2.899 14.985 1.00 6.27 112 VAL A C 1
ATOM 783 O O . VAL A 1 112 ? -10.921 2.904 15.198 1.00 7.35 112 VAL A O 1
ATOM 787 N N . GLY A 1 113 ? -13.048 3.197 15.907 1.00 5.41 113 GLY A N 1
ATOM 788 C CA . GLY A 1 113 ? -12.685 3.630 17.250 1.00 4.90 113 GLY A CA 1
ATOM 789 C C . GLY A 1 113 ? -13.230 5.018 17.568 1.00 5.65 113 GLY A C 1
ATOM 790 O O . GLY A 1 113 ? -13.155 5.464 18.718 1.00 4.42 113 GLY A O 1
ATOM 791 N N . GLY A 1 114 ? -13.726 5.720 16.551 1.00 4.37 114 GLY A N 1
ATOM 792 C CA . GLY A 1 114 ? -14.290 7.050 16.740 1.00 4.46 114 GLY A CA 1
ATOM 793 C C . GLY A 1 114 ? -13.405 8.026 17.502 1.00 5.18 114 GLY A C 1
ATOM 794 O O . GLY A 1 114 ? -12.194 8.145 17.243 1.00 5.41 114 GLY A O 1
ATOM 795 N N . GLY A 1 115 ? -13.994 8.716 18.477 1.00 3.91 115 GLY A N 1
ATOM 796 C CA . GLY A 1 115 ? -13.232 9.672 19.256 1.00 4.20 115 GLY A CA 1
ATOM 797 C C . GLY A 1 115 ? -12.074 9.083 20.048 1.00 3.67 115 GLY A C 1
ATOM 798 O O . GLY A 1 115 ? -11.147 9.805 20.418 1.00 4.93 115 GLY A O 1
ATOM 799 N N . SER A 1 116 ? -12.106 7.784 20.327 1.00 3.48 116 SER A N 1
ATOM 800 C CA . SER A 1 116 ? -11.012 7.176 21.079 1.00 4.09 116 SER A CA 1
ATOM 801 C C . SER A 1 116 ? -9.678 7.286 20.334 1.00 5.20 116 SER A C 1
ATOM 802 O O . SER A 1 116 ? -8.611 7.208 20.939 1.00 5.42 116 SER A O 1
ATOM 805 N N . LEU A 1 117 ? -9.740 7.458 19.019 1.00 4.74 117 LEU A N 1
ATOM 806 C CA . LEU A 1 117 ? -8.521 7.567 18.229 1.00 5.64 117 LEU A CA 1
ATOM 807 C C . LEU A 1 117 ? -7.786 8.874 18.502 1.00 5.21 117 LEU A C 1
ATOM 808 O O . LEU A 1 117 ? -6.554 8.916 18.530 1.00 6.74 117 LEU A O 1
ATOM 813 N N . VAL A 1 118 ? -8.558 9.932 18.717 1.00 4.10 118 VAL A N 1
ATOM 814 C CA . VAL A 1 118 ? -8.005 11.276 18.781 1.00 4.69 118 VAL A CA 1
ATOM 815 C C . VAL A 1 118 ? -8.029 11.962 20.134 1.00 5.02 118 VAL A C 1
ATOM 816 O O . VAL A 1 118 ? -7.514 13.063 20.254 1.00 5.66 118 VAL A O 1
ATOM 820 N N . ASN A 1 119 ? -8.674 11.355 21.129 1.00 6.05 119 ASN A N 1
ATOM 821 C CA . ASN A 1 119 ? -8.852 12.042 22.399 1.00 4.86 119 ASN A CA 1
ATOM 822 C C . ASN A 1 119 ? -7.660 11.970 23.323 1.00 4.89 119 ASN A C 1
ATOM 823 O O . ASN A 1 119 ? -6.674 11.297 23.023 1.00 3.61 119 ASN A O 1
ATOM 828 N N . GLY A 1 120 ? -7.719 12.729 24.412 1.00 5.70 120 GLY A N 1
ATOM 829 C CA . GLY A 1 120 ? -6.596 12.805 25.342 1.00 7.09 120 GLY A CA 1
ATOM 830 C C . GLY A 1 120 ? -6.539 11.695 26.372 1.00 6.63 120 GLY A C 1
ATOM 831 O O . GLY A 1 120 ? -5.680 11.707 27.260 1.00 7.05 120 GLY A O 1
ATOM 832 N N . GLY A 1 121 ? -7.483 10.768 26.270 1.00 6.10 121 GLY A N 1
ATOM 833 C CA . GLY A 1 121 ? -7.490 9.605 27.133 1.00 5.76 121 GLY A CA 1
ATOM 834 C C . GLY A 1 121 ? -7.990 9.810 28.549 1.00 4.46 121 GLY A C 1
ATOM 835 O O . GLY A 1 121 ? -8.009 8.853 29.325 1.00 4.60 121 GLY A O 1
ATOM 836 N N . MET A 1 122 ? -8.424 11.012 28.900 1.00 4.77 122 MET A N 1
ATOM 837 C CA . MET A 1 122 ? -8.808 11.270 30.296 1.00 6.88 122 MET A CA 1
ATOM 838 C C . MET A 1 122 ? -10.118 10.590 30.646 1.00 7.16 122 MET A C 1
ATOM 839 O O . MET A 1 122 ? -11.161 10.898 30.071 1.00 6.04 122 MET A O 1
ATOM 844 N N . ALA A 1 123 ? -10.036 9.666 31.598 1.00 5.90 123 ALA A N 1
ATOM 845 C CA . ALA A 1 123 ? -11.131 8.763 31.913 1.00 5.32 123 ALA A CA 1
ATOM 846 C C . ALA A 1 123 ? -11.624 9.091 33.304 1.00 6.91 123 ALA A C 1
ATOM 847 O O . ALA A 1 123 ? -11.021 8.683 34.299 1.00 7.06 123 ALA A O 1
ATOM 849 N N . VAL A 1 124 ? -12.706 9.866 33.367 1.00 6.80 124 VAL A N 1
ATOM 850 C CA . VAL A 1 124 ? -13.201 10.408 34.630 1.00 8.33 124 VAL A CA 1
ATOM 851 C C . VAL A 1 124 ? -14.626 9.949 34.929 1.00 9.10 124 VAL A C 1
ATOM 852 O O . VAL A 1 124 ? -15.515 10.042 34.078 1.00 8.45 124 VAL A O 1
ATOM 856 N N . THR A 1 125 ? -14.827 9.458 36.146 1.00 9.17 125 THR A N 1
ATOM 857 C CA . THR A 1 125 ? -16.158 9.055 36.604 1.00 9.97 125 THR A CA 1
ATOM 858 C C . THR A 1 125 ? -16.832 10.308 37.206 1.00 10.64 125 THR A C 1
ATOM 859 O O . THR A 1 125 ? -16.259 10.961 38.095 1.00 10.50 125 THR A O 1
ATOM 863 N N . PRO A 1 126 ? -18.051 10.655 36.746 1.00 9.99 126 PRO A N 1
ATOM 864 C CA . PRO A 1 126 ? -18.702 11.853 37.289 1.00 10.95 126 PRO A CA 1
ATOM 865 C C . PRO A 1 126 ? -19.009 11.745 38.770 1.00 12.15 126 PRO A C 1
ATOM 866 O O . PRO A 1 126 ? -19.094 10.633 39.336 1.00 12.44 126 PRO A O 1
ATOM 870 N N . LYS A 1 127 ? -19.170 12.905 39.395 1.00 12.94 127 LYS A N 1
ATOM 871 C CA . LYS A 1 127 ? -19.535 12.969 40.809 1.00 13.90 127 LYS A CA 1
ATOM 872 C C . LYS A 1 127 ? -20.954 12.421 41.014 1.00 11.32 127 LYS A C 1
ATOM 873 O O . LYS A 1 127 ? -21.877 12.821 40.308 1.00 11.00 127 LYS A O 1
ATOM 879 N N . ARG A 1 128 ? -21.102 11.457 41.923 1.00 9.95 128 ARG A N 1
ATOM 880 C CA . ARG A 1 128 ? -22.411 10.848 42.178 1.00 12.11 128 ARG A CA 1
ATOM 881 C C . ARG A 1 128 ? -23.556 11.824 42.430 1.00 12.85 128 ARG A C 1
ATOM 882 O O . ARG A 1 128 ? -24.668 11.630 41.953 1.00 11.71 128 ARG A O 1
ATOM 890 N N . ASN A 1 129 ? -23.284 12.884 43.180 1.00 16.31 129 ASN A N 1
ATOM 891 C CA . ASN A 1 129 ? -24.317 13.868 43.466 1.00 17.61 129 ASN A CA 1
ATOM 892 C C . ASN A 1 129 ? -24.831 14.569 42.199 1.00 16.62 129 ASN A C 1
ATOM 893 O O . ASN A 1 129 ? -26.051 14.728 42.014 1.00 15.20 129 ASN A O 1
ATOM 898 N N . TYR A 1 130 ? -23.906 14.967 41.319 1.00 13.14 130 TYR A N 1
ATOM 899 C CA . TYR A 1 130 ? -24.284 15.623 40.078 1.00 12.42 130 TYR A CA 1
ATOM 900 C C . TYR A 1 130 ? -24.960 14.609 39.174 1.00 10.38 130 TYR A C 1
ATOM 901 O O . TYR A 1 130 ? -25.988 14.908 38.574 1.00 11.92 130 TYR A O 1
ATOM 910 N N . PHE A 1 131 ? -24.406 13.401 39.118 1.00 8.86 131 PHE A N 1
ATOM 911 C CA . PHE A 1 131 ? -24.988 12.332 38.319 1.00 9.30 131 PHE A CA 1
ATOM 912 C C . PHE A 1 131 ? -26.474 12.111 38.705 1.00 8.71 131 PHE A C 1
ATOM 913 O O . PHE A 1 131 ? -27.358 12.078 37.847 1.00 7.71 131 PHE A O 1
ATOM 921 N N . GLU A 1 132 ? -26.736 11.988 40.001 1.00 8.89 132 GLU A N 1
ATOM 922 C CA . GLU A 1 132 ? -28.083 11.764 40.498 1.00 9.23 132 GLU A CA 1
ATOM 923 C C . GLU A 1 132 ? -29.033 12.909 40.158 1.00 10.56 132 GLU A C 1
ATOM 924 O O . GLU A 1 132 ? -30.240 12.703 40.016 1.00 10.40 132 GLU A O 1
ATOM 930 N N . GLU A 1 133 ? -28.477 14.098 39.981 1.00 10.92 133 GLU A N 1
ATOM 931 C CA . GLU A 1 133 ? -29.287 15.254 39.638 1.00 14.93 133 GLU A CA 1
ATOM 932 C C . GLU A 1 133 ? -29.623 15.438 38.151 1.00 15.79 133 GLU A C 1
ATOM 933 O O . GLU A 1 133 ? -30.728 15.873 37.807 1.00 17.26 133 GLU A O 1
ATOM 939 N N . ILE A 1 134 ? -28.684 15.097 37.276 1.00 15.17 134 ILE A N 1
ATOM 940 C CA . ILE A 1 134 ? -28.879 15.305 35.843 1.00 13.04 134 ILE A CA 1
ATOM 941 C C . ILE A 1 134 ? -29.531 14.125 35.154 1.00 12.27 134 ILE A C 1
ATOM 942 O O . ILE A 1 134 ? -30.124 14.277 34.085 1.00 12.33 134 ILE A O 1
ATOM 947 N N . LEU A 1 135 ? -29.400 12.945 35.754 1.00 11.91 135 LEU A N 1
ATOM 948 C CA . LEU A 1 135 ? -30.017 11.741 35.223 1.00 11.11 135 LEU A CA 1
ATOM 949 C C . LEU A 1 135 ? -30.765 11.045 36.357 1.00 10.82 135 LEU A C 1
ATOM 950 O O . LEU A 1 135 ? -30.464 9.902 36.708 1.00 10.86 135 LEU A O 1
ATOM 955 N N . PRO A 1 136 ? -31.813 11.700 36.890 1.00 11.63 136 PRO A N 1
ATOM 956 C CA . PRO A 1 136 ? -32.580 11.130 37.997 1.00 10.58 136 PRO A CA 1
ATOM 957 C C . PRO A 1 136 ? -33.364 9.875 37.697 1.00 10.75 136 PRO A C 1
ATOM 958 O O . PRO A 1 136 ? -33.722 9.163 38.612 1.00 12.14 136 PRO A O 1
ATOM 962 N N . SER A 1 137 ? -33.623 9.590 36.420 1.00 9.89 137 SER A N 1
ATOM 963 C CA . SER A 1 137 ? -34.342 8.369 36.057 1.00 9.92 137 SER A CA 1
ATOM 964 C C . SER A 1 137 ? -33.463 7.103 36.103 1.00 9.89 137 SER A C 1
ATOM 965 O O . SER A 1 137 ? -33.964 5.987 36.044 1.00 9.83 137 SER A O 1
ATOM 968 N N . VAL A 1 138 ? -32.155 7.288 36.203 1.00 8.53 138 VAL A N 1
ATOM 969 C CA . VAL A 1 138 ? -31.214 6.170 36.218 1.00 10.15 138 VAL A CA 1
ATOM 970 C C . VAL A 1 138 ? -30.942 5.696 37.658 1.00 11.37 138 VAL A C 1
ATOM 971 O O . VAL A 1 138 ? -30.751 6.514 38.575 1.00 12.49 138 VAL A O 1
ATOM 975 N N . ASP A 1 139 ? -30.986 4.386 37.870 1.00 10.02 139 ASP A N 1
ATOM 976 C CA . ASP A 1 139 ? -30.655 3.828 39.182 1.00 10.72 139 ASP A CA 1
ATOM 977 C C . ASP A 1 139 ? -29.140 4.026 39.407 1.00 9.94 139 ASP A C 1
ATOM 978 O O . ASP A 1 139 ? -28.295 3.347 38.807 1.00 9.81 139 ASP A O 1
ATOM 983 N N . SER A 1 140 ? -28.799 4.961 40.281 1.00 9.48 140 SER A N 1
ATOM 984 C CA . SER A 1 140 ? -27.404 5.315 40.486 1.00 10.24 140 SER A CA 1
ATOM 985 C C . SER A 1 140 ? -26.637 4.259 41.266 1.00 11.69 140 SER A C 1
ATOM 986 O O . SER A 1 140 ? -25.413 4.216 41.190 1.00 11.77 140 SER A O 1
ATOM 989 N N . ASN A 1 141 ? -27.335 3.406 42.016 1.00 11.70 141 ASN A N 1
ATOM 990 C CA . ASN A 1 141 ? -26.649 2.326 42.723 1.00 14.05 141 ASN A CA 1
ATOM 991 C C . ASN A 1 141 ? -26.034 1.379 41.704 1.00 13.18 141 ASN A C 1
ATOM 992 O O . ASN A 1 141 ? -24.866 0.996 41.827 1.00 12.70 141 ASN A O 1
ATOM 997 N N . GLU A 1 142 ? -26.813 1.016 40.689 1.00 13.67 142 GLU A N 1
ATOM 998 C CA . GLU A 1 142 ? -26.317 0.134 39.635 1.00 14.41 142 GLU A CA 1
ATOM 999 C C . GLU A 1 142 ? -25.119 0.757 38.929 1.00 11.56 142 GLU A C 1
ATOM 1000 O O . GLU A 1 142 ? -24.151 0.066 38.592 1.00 10.08 142 GLU A O 1
ATOM 1006 N N . MET A 1 143 ? -25.231 2.048 38.637 1.00 9.10 143 MET A N 1
ATOM 1007 C CA . MET A 1 143 ? -24.160 2.766 37.971 1.00 7.21 143 MET A CA 1
ATOM 1008 C C . MET A 1 143 ? -22.894 2.731 38.798 1.00 8.79 143 MET A C 1
ATOM 1009 O O . MET A 1 143 ? -21.829 2.379 38.298 1.00 9.30 143 MET A O 1
ATOM 1014 N N . TYR A 1 144 ? -23.003 3.051 40.082 1.00 8.33 144 TYR A N 1
ATOM 1015 C CA . TYR A 1 144 ? -21.801 3.123 40.899 1.00 9.24 144 TYR A CA 1
ATOM 1016 C C . TYR A 1 144 ? -21.244 1.795 41.384 1.00 9.77 144 TYR A C 1
ATOM 1017 O O . TYR A 1 144 ? -20.040 1.662 41.516 1.00 9.80 144 TYR A O 1
ATOM 1026 N N . ASN A 1 145 ? -22.102 0.798 41.565 1.00 10.34 145 ASN A N 1
ATOM 1027 C CA . ASN A 1 145 ? -21.667 -0.521 42.032 1.00 12.60 145 ASN A CA 1
ATOM 1028 C C . ASN A 1 145 ? -21.252 -1.429 40.881 1.00 11.86 145 ASN A C 1
ATOM 1029 O O . ASN A 1 145 ? -20.560 -2.430 41.101 1.00 13.43 145 ASN A O 1
ATOM 1034 N N . LYS A 1 146 ? -21.734 -1.132 39.674 1.00 10.29 146 LYS A N 1
ATOM 1035 C CA . LYS A 1 146 ? -21.501 -2.036 38.564 1.00 9.91 146 LYS A CA 1
ATOM 1036 C C . LYS A 1 146 ? -21.091 -1.426 37.231 1.00 8.80 146 LYS A C 1
ATOM 1037 O O . LYS A 1 146 ? -20.040 -1.781 36.703 1.00 10.69 146 LYS A O 1
ATOM 1043 N N . TYR A 1 147 ? -21.901 -0.526 36.679 1.00 6.86 147 TYR A N 1
ATOM 1044 C CA . TYR A 1 147 ? -21.608 -0.063 35.319 1.00 7.85 147 TYR A CA 1
ATOM 1045 C C . TYR A 1 147 ? -20.387 0.827 35.161 1.00 7.93 147 TYR A C 1
ATOM 1046 O O . TYR A 1 147 ? -19.629 0.658 34.199 1.00 8.62 147 TYR A O 1
ATOM 1055 N N . PHE A 1 148 ? -20.200 1.784 36.065 1.00 5.95 148 PHE A N 1
ATOM 1056 C CA . PHE A 1 148 ? -18.991 2.596 36.033 1.00 5.86 148 PHE A CA 1
ATOM 1057 C C . PHE A 1 148 ? -17.728 1.757 36.191 1.00 6.92 148 PHE A C 1
ATOM 1058 O O . PHE A 1 148 ? -16.787 1.951 35.453 1.00 8.17 148 PHE A O 1
ATOM 1066 N N . PRO A 1 149 ? -17.664 0.852 37.194 1.00 8.27 149 PRO A N 1
ATOM 1067 C CA . PRO A 1 149 ? -16.467 0.011 37.319 1.00 7.12 149 PRO A CA 1
ATOM 1068 C C . PRO A 1 149 ? -16.260 -0.826 36.046 1.00 7.42 149 PRO A C 1
ATOM 1069 O O . PRO A 1 149 ? -15.141 -0.943 35.551 1.00 8.80 149 PRO A O 1
ATOM 1073 N N . ARG A 1 150 ? -17.333 -1.414 35.531 1.00 6.32 150 ARG A N 1
ATOM 1074 C CA . ARG A 1 150 ? -17.256 -2.224 34.326 1.00 6.37 150 ARG A CA 1
ATOM 1075 C C . ARG A 1 150 ? -16.645 -1.430 33.163 1.00 7.73 150 ARG A C 1
ATOM 1076 O O . ARG A 1 150 ? -15.777 -1.940 32.441 1.00 7.20 150 ARG A O 1
ATOM 1084 N N . ALA A 1 151 ? -17.101 -0.185 32.991 1.00 6.43 151 ALA A N 1
ATOM 1085 C CA . ALA A 1 151 ? -16.583 0.697 31.945 1.00 5.94 151 ALA A CA 1
ATOM 1086 C C . ALA A 1 151 ? -15.096 1.004 32.152 1.00 7.06 151 ALA A C 1
ATOM 1087 O O . ALA A 1 151 ? -14.292 0.871 31.222 1.00 6.51 151 ALA A O 1
ATOM 1089 N N . ASN A 1 152 ? -14.719 1.365 33.380 1.00 6.15 152 ASN A N 1
ATOM 1090 C CA . ASN A 1 152 ? -13.331 1.712 33.684 1.00 6.85 152 ASN A CA 1
ATOM 1091 C C . ASN A 1 152 ? -12.381 0.550 33.437 1.00 6.60 152 ASN A C 1
ATOM 1092 O O . ASN A 1 152 ? -11.320 0.711 32.834 1.00 5.49 152 ASN A O 1
ATOM 1097 N N . THR A 1 153 ? -12.794 -0.631 33.859 1.00 5.26 153 THR A N 1
ATOM 1098 C CA . THR A 1 153 ? -12.004 -1.824 33.646 1.00 6.98 153 THR A CA 1
ATOM 1099 C C . THR A 1 153 ? -11.936 -2.181 32.158 1.00 6.85 153 THR A C 1
ATOM 1100 O O . THR A 1 153 ? -10.851 -2.411 31.631 1.00 7.63 153 THR A O 1
ATOM 1104 N N . GLY A 1 154 ? -13.077 -2.163 31.478 1.00 6.21 154 GLY A N 1
ATOM 1105 C CA . GLY A 1 154 ? -13.106 -2.445 30.047 1.00 7.47 154 GLY A CA 1
ATOM 1106 C C . GLY A 1 154 ? -12.241 -1.501 29.212 1.00 6.76 154 GLY A C 1
ATOM 1107 O O . GLY A 1 154 ? -11.595 -1.920 28.246 1.00 7.01 154 GLY A O 1
ATOM 1108 N N . LEU A 1 155 ? -12.220 -0.228 29.587 1.00 4.97 155 LEU A N 1
ATOM 1109 C CA . LEU A 1 155 ? -11.449 0.787 28.872 1.00 5.09 155 LEU A CA 1
ATOM 1110 C C . LEU A 1 155 ? -9.946 0.716 29.138 1.00 6.26 155 LEU A C 1
ATOM 1111 O O . LEU A 1 155 ? -9.162 1.313 28.407 1.00 7.65 155 LEU A O 1
ATOM 1116 N N . GLY A 1 156 ? -9.552 0.024 30.211 1.00 6.07 156 GLY A N 1
ATOM 1117 C CA . GLY A 1 156 ? -8.144 -0.092 30.560 1.00 7.20 156 GLY A CA 1
ATOM 1118 C C . GLY A 1 156 ? -7.603 1.135 31.284 1.00 7.06 156 GLY A C 1
ATOM 1119 O O . GLY A 1 156 ? -6.453 1.528 31.097 1.00 6.52 156 GLY A O 1
ATOM 1120 N N . VAL A 1 157 ? -8.436 1.753 32.110 1.00 6.29 157 VAL A N 1
ATOM 1121 C CA . VAL A 1 157 ? -8.043 2.952 32.840 1.00 5.88 157 VAL A CA 1
ATOM 1122 C C . VAL A 1 157 ? -6.889 2.646 33.825 1.00 8.50 157 VAL A C 1
ATOM 1123 O O . VAL A 1 157 ? -6.847 1.571 34.439 1.00 8.19 157 VAL A O 1
ATOM 1127 N N . ASN A 1 158 ? -5.934 3.571 33.925 1.00 8.65 158 ASN A N 1
ATOM 1128 C CA . ASN A 1 158 ? -4.810 3.428 34.854 1.00 9.04 158 ASN A CA 1
ATOM 1129 C C . ASN A 1 158 ? -4.394 4.793 35.370 1.00 9.55 158 ASN A C 1
ATOM 1130 O O . ASN A 1 158 ? -4.875 5.818 34.891 1.00 9.24 158 ASN A O 1
ATOM 1135 N N . ASN A 1 159 ? -3.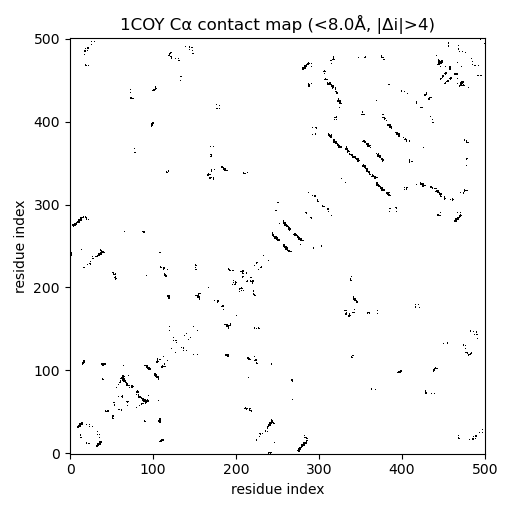554 4.808 36.392 1.00 8.86 159 ASN A N 1
ATOM 1136 C CA . ASN A 1 159 ? -3.151 6.050 37.017 1.00 8.95 159 ASN A CA 1
ATOM 1137 C C . ASN A 1 159 ? -1.655 6.235 36.924 1.00 9.22 159 ASN A C 1
ATOM 1138 O O . ASN A 1 159 ? -0.892 5.267 36.953 1.00 10.05 159 ASN A O 1
ATOM 1143 N N . ILE A 1 160 ? -1.233 7.486 36.831 1.00 9.27 160 ILE A N 1
ATOM 1144 C CA . ILE A 1 160 ? 0.179 7.791 36.698 1.00 9.47 160 ILE A CA 1
ATOM 1145 C C . ILE A 1 160 ? 0.892 7.486 38.015 1.00 11.15 160 ILE A C 1
ATOM 1146 O O . ILE A 1 160 ? 0.278 7.554 39.090 1.00 10.58 160 ILE A O 1
ATOM 1151 N N . ASP A 1 161 ? 2.147 7.056 37.902 1.00 9.99 161 ASP A N 1
ATOM 1152 C CA . ASP A 1 161 ? 3.018 6.857 39.054 1.00 11.58 161 ASP A CA 1
ATOM 1153 C C . ASP A 1 161 ? 3.298 8.263 39.552 1.00 11.20 161 ASP A C 1
ATOM 1154 O O . ASP A 1 161 ? 3.991 9.036 38.890 1.00 10.86 161 ASP A O 1
ATOM 1159 N N . GLN A 1 162 ? 2.782 8.583 40.733 1.00 12.29 162 GLN A N 1
ATOM 1160 C CA . GLN A 1 162 ? 2.915 9.937 41.261 1.00 13.80 162 GLN A CA 1
ATOM 1161 C C . GLN A 1 162 ? 4.333 10.355 41.585 1.00 12.94 162 GLN A C 1
ATOM 1162 O O . GLN A 1 162 ? 4.661 11.536 41.494 1.00 13.36 162 GLN A O 1
ATOM 1168 N N . ALA A 1 163 ? 5.170 9.395 41.962 1.00 13.36 163 ALA A N 1
ATOM 1169 C CA . ALA A 1 163 ? 6.582 9.681 42.243 1.00 13.61 163 ALA A CA 1
ATOM 1170 C C . ALA A 1 163 ? 7.303 10.031 40.933 1.00 12.46 163 ALA A C 1
ATOM 1171 O O . ALA A 1 163 ? 8.073 10.995 40.872 1.00 12.15 163 ALA A O 1
ATOM 1173 N N . TRP A 1 164 ? 7.014 9.270 39.880 1.00 11.71 164 TRP A N 1
ATOM 1174 C CA . TRP A 1 164 ? 7.586 9.528 38.572 1.00 11.41 164 TRP A CA 1
ATOM 1175 C C . TRP A 1 164 ? 7.089 10.886 38.085 1.00 9.81 164 TRP A C 1
ATOM 1176 O O . TRP A 1 164 ? 7.869 11.683 37.548 1.00 11.25 164 TRP A O 1
ATOM 1187 N N . PHE A 1 165 ? 5.801 11.154 38.291 1.00 8.75 165 PHE A N 1
ATOM 1188 C CA . PHE A 1 165 ? 5.212 12.433 37.907 1.00 9.13 165 PHE A CA 1
ATOM 1189 C C . PHE A 1 165 ? 5.986 13.610 38.495 1.00 9.81 165 PHE A C 1
ATOM 1190 O O . PHE A 1 165 ? 6.212 14.622 37.836 1.00 9.65 165 PHE A O 1
ATOM 1198 N N . GLU A 1 166 ? 6.352 13.488 39.755 1.00 9.93 166 GLU A N 1
ATOM 1199 C CA . GLU A 1 166 ? 7.045 14.571 40.434 1.00 11.14 166 GLU A CA 1
ATOM 1200 C C . GLU A 1 166 ? 8.419 14.842 39.882 1.00 10.79 166 GLU A C 1
ATOM 1201 O O . GLU A 1 166 ? 8.875 15.972 39.907 1.00 12.85 166 GLU A O 1
ATOM 1207 N N . SER A 1 167 ? 9.105 13.804 39.438 1.00 11.36 167 SER A N 1
ATOM 1208 C CA . SER A 1 167 ? 10.468 13.979 38.986 1.00 13.22 167 SER A CA 1
ATOM 1209 C C . SER A 1 167 ? 10.660 14.227 37.491 1.00 12.79 167 SER A C 1
ATOM 1210 O O . SER A 1 167 ? 11.618 14.867 37.090 1.00 14.94 167 SER A O 1
ATOM 1213 N N . THR A 1 168 ? 9.748 13.763 36.658 1.00 11.87 168 THR A N 1
ATOM 1214 C CA . THR A 1 168 ? 10.007 13.830 35.226 1.00 10.34 168 THR A CA 1
ATOM 1215 C C . THR A 1 168 ? 9.873 15.220 34.625 1.00 9.74 168 THR A C 1
ATOM 1216 O O . THR A 1 168 ? 8.924 15.940 34.916 1.00 8.54 168 THR A O 1
ATOM 1220 N N . GLU A 1 169 ? 10.791 15.570 33.730 1.00 10.39 169 GLU A N 1
ATOM 1221 C CA . GLU A 1 169 ? 10.734 16.879 33.094 1.00 11.36 169 GLU A CA 1
ATOM 1222 C C . GLU A 1 169 ? 9.488 17.025 32.198 1.00 9.96 169 GLU A C 1
ATOM 1223 O O . GLU A 1 169 ? 8.998 18.131 31.995 1.00 8.57 169 GLU A O 1
ATOM 1229 N N . TRP A 1 170 ? 8.941 15.896 31.743 1.00 7.99 170 TRP A N 1
ATOM 1230 C CA . TRP A 1 170 ? 7.795 15.896 30.827 1.00 8.35 170 TRP A CA 1
ATOM 1231 C C . TRP A 1 170 ? 6.494 16.439 31.426 1.00 8.36 170 TRP A C 1
ATOM 1232 O O . TRP A 1 170 ? 5.547 16.767 30.698 1.00 7.27 170 TRP A O 1
ATOM 1243 N N . TYR A 1 171 ? 6.425 16.487 32.754 1.00 6.92 171 TYR A N 1
ATOM 1244 C CA . TYR A 1 171 ? 5.236 17.004 33.410 1.00 6.86 171 TYR A CA 1
ATOM 1245 C C . TYR A 1 171 ? 5.497 18.242 34.222 1.00 6.69 171 TYR A C 1
ATOM 1246 O O . TYR A 1 171 ? 4.701 18.595 35.088 1.00 4.78 171 TYR A O 1
ATOM 1255 N N . LYS A 1 172 ? 6.582 18.944 33.910 1.00 6.35 172 LYS A N 1
ATOM 1256 C CA . LYS A 1 172 ? 6.816 20.208 34.578 1.00 6.61 172 LYS A CA 1
ATOM 1257 C C . LYS A 1 172 ? 5.627 21.164 34.395 1.00 6.71 172 LYS A C 1
ATOM 1258 O O . LYS A 1 172 ? 5.247 21.886 35.328 1.00 5.22 172 LYS A O 1
ATOM 1264 N N . PHE A 1 173 ? 5.018 21.154 33.208 1.00 4.70 173 PHE A N 1
ATOM 1265 C CA . PHE A 1 173 ? 3.903 22.064 32.945 1.00 6.00 173 PHE A CA 1
ATOM 1266 C C . PHE A 1 173 ? 2.751 21.840 33.940 1.00 5.90 173 PHE A C 1
ATOM 1267 O O . PHE A 1 173 ? 2.117 22.785 34.401 1.00 6.45 173 PHE A O 1
ATOM 1275 N N . ALA A 1 174 ? 2.500 20.575 34.274 1.00 6.97 174 ALA A N 1
ATOM 1276 C CA . ALA A 1 174 ? 1.434 20.205 35.201 1.00 6.95 174 ALA A CA 1
ATOM 1277 C C . ALA A 1 174 ? 1.798 20.600 36.627 1.00 6.85 174 ALA A C 1
ATOM 1278 O O . ALA A 1 174 ? 0.937 21.075 37.365 1.00 7.32 174 ALA A O 1
ATOM 1280 N N . ARG A 1 175 ? 3.066 20.415 37.012 1.00 6.44 175 ARG A N 1
ATOM 1281 C CA . ARG A 1 175 ? 3.511 20.814 38.358 1.00 7.06 175 ARG A CA 1
ATOM 1282 C C . ARG A 1 175 ? 3.385 22.322 38.532 1.00 6.16 175 ARG A C 1
ATOM 1283 O O . ARG A 1 175 ? 2.913 22.800 39.559 1.00 5.26 175 ARG A O 1
ATOM 1291 N N . THR A 1 176 ? 3.762 23.081 37.510 1.00 7.36 176 THR A N 1
ATOM 1292 C CA . THR A 1 176 ? 3.578 24.526 37.563 1.00 8.71 176 THR A CA 1
ATOM 1293 C C . THR A 1 176 ? 2.098 24.918 37.640 1.00 8.72 176 THR A C 1
ATOM 1294 O O . THR A 1 176 ? 1.732 25.779 38.451 1.00 7.88 176 THR A O 1
ATOM 1298 N N . GLY A 1 177 ? 1.254 24.268 36.839 1.00 7.35 177 GLY A N 1
ATOM 1299 C CA . GLY A 1 177 ? -0.181 24.521 36.901 1.00 7.78 177 GLY A CA 1
ATOM 1300 C C . GLY A 1 177 ? -0.797 24.133 38.254 1.00 8.35 177 GLY A C 1
ATOM 1301 O O . GLY A 1 177 ? -1.704 24.801 38.741 1.00 8.63 177 GLY A O 1
ATOM 1302 N N . ARG A 1 178 ? -0.316 23.048 38.857 1.00 6.46 178 ARG A N 1
ATOM 1303 C CA . ARG A 1 178 ? -0.769 22.650 40.181 1.00 6.63 178 ARG A CA 1
ATOM 1304 C C . ARG A 1 178 ? -0.374 23.677 41.240 1.00 6.87 178 ARG A C 1
ATOM 1305 O O . ARG A 1 178 ? -1.196 24.059 42.091 1.00 6.46 178 ARG A O 1
ATOM 1313 N N . LYS A 1 179 ? 0.882 24.123 41.173 1.00 7.61 179 LYS A N 1
ATOM 1314 C CA . LYS A 1 179 ? 1.437 25.068 42.148 1.00 7.36 179 LYS A CA 1
ATOM 1315 C C . LYS A 1 179 ? 0.601 26.345 42.213 1.00 8.79 179 LYS A C 1
ATOM 1316 O O . LYS A 1 179 ? 0.189 26.769 43.292 1.00 8.54 179 LYS A O 1
ATOM 1322 N N . THR A 1 180 ? 0.313 26.942 41.061 1.00 6.12 180 THR A N 1
ATOM 1323 C CA . THR A 1 180 ? -0.430 28.196 41.060 1.00 6.69 180 THR A CA 1
ATOM 1324 C C . THR A 1 180 ? -1.918 28.039 41.413 1.00 7.38 180 THR A C 1
ATOM 1325 O O . THR A 1 180 ? -2.529 28.953 41.972 1.00 8.58 180 THR A O 1
ATOM 1329 N N . ALA A 1 181 ? -2.503 26.888 41.097 1.00 6.07 181 ALA A N 1
ATOM 1330 C CA . ALA A 1 181 ? -3.882 26.618 41.482 1.00 7.70 181 ALA A CA 1
ATOM 1331 C C . ALA A 1 181 ? -3.941 26.493 43.019 1.00 8.54 181 ALA A C 1
ATOM 1332 O O . ALA A 1 181 ? -4.763 27.140 43.674 1.00 8.73 181 ALA A O 1
ATOM 1334 N N . GLN A 1 182 ? -3.033 25.710 43.594 1.00 8.65 182 GLN A N 1
ATOM 1335 C CA . GLN A 1 182 ? -3.026 25.507 45.046 1.00 10.32 182 GLN A CA 1
ATOM 1336 C C . GLN A 1 182 ? -2.720 26.780 45.848 1.00 10.44 182 GLN A C 1
ATOM 1337 O O . GLN A 1 182 ? -3.323 26.997 46.906 1.00 8.87 182 GLN A O 1
ATOM 1343 N N . ARG A 1 183 ? -1.811 27.625 45.351 1.00 9.29 183 ARG A N 1
ATOM 1344 C CA . ARG A 1 183 ? -1.525 28.895 46.019 1.00 9.93 183 ARG A CA 1
ATOM 1345 C C . ARG A 1 183 ? -2.772 29.775 46.101 1.00 12.15 183 ARG A C 1
ATOM 1346 O O . ARG A 1 183 ? -2.863 30.633 46.982 1.00 13.22 183 ARG A O 1
ATOM 1354 N N . SER A 1 184 ? -3.740 29.558 45.204 1.00 10.97 184 SER A N 1
ATOM 1355 C CA . SER A 1 184 ? -5.002 30.299 45.228 1.00 10.65 184 SER A CA 1
ATOM 1356 C C . SER A 1 184 ? -6.137 29.569 45.921 1.00 10.58 184 SER A C 1
ATOM 1357 O O . SER A 1 184 ? -7.290 29.968 45.825 1.00 12.53 184 SER A O 1
ATOM 1360 N N . GLY A 1 185 ? -5.810 28.484 46.604 1.00 10.17 185 GLY A N 1
ATOM 1361 C CA . GLY A 1 185 ? -6.808 27.775 47.374 1.00 12.10 185 GLY A CA 1
ATOM 1362 C C . GLY A 1 185 ? -7.635 26.750 46.624 1.00 13.19 185 GLY A C 1
ATOM 1363 O O . GLY A 1 185 ? -8.561 26.182 47.205 1.00 14.29 185 GLY A O 1
ATOM 1364 N N . PHE A 1 186 ? -7.311 26.505 45.355 1.00 10.89 186 PHE A N 1
ATOM 1365 C CA . PHE A 1 186 ? -8.046 25.532 44.550 1.00 10.79 186 PHE A CA 1
ATOM 1366 C C . PHE A 1 186 ? -7.525 24.119 44.736 1.00 12.07 186 PHE A C 1
ATOM 1367 O O . PHE A 1 186 ? -6.343 23.899 45.008 1.00 14.04 186 PHE A O 1
ATOM 1375 N N . THR A 1 187 ? -8.438 23.166 44.660 1.00 12.22 187 THR A N 1
ATOM 1376 C CA . THR A 1 187 ? -8.117 21.760 44.824 1.00 12.63 187 THR A CA 1
ATOM 1377 C C . THR A 1 187 ? -7.685 21.211 43.467 1.00 11.72 187 THR A C 1
ATOM 1378 O O . THR A 1 187 ? -8.309 21.517 42.446 1.00 10.10 187 THR A O 1
ATOM 1382 N N . THR A 1 188 ? -6.607 20.439 43.460 1.00 10.75 188 THR A N 1
ATOM 1383 C CA . THR A 1 188 ? -6.155 19.770 42.248 1.00 10.41 188 THR A CA 1
ATOM 1384 C C . THR A 1 188 ? -6.299 18.269 42.466 1.00 10.44 188 THR A C 1
ATOM 1385 O O . THR A 1 188 ? -6.352 17.798 43.607 1.00 10.30 188 THR A O 1
ATOM 1389 N N . ALA A 1 189 ? -6.366 17.519 41.377 1.00 9.92 189 ALA A N 1
ATOM 1390 C CA . ALA A 1 189 ? -6.544 16.080 41.455 1.00 10.35 189 ALA A CA 1
ATOM 1391 C C . ALA A 1 189 ? -5.882 15.423 40.244 1.00 9.83 189 ALA A C 1
ATOM 1392 O O . ALA A 1 189 ? -5.843 16.006 39.154 1.00 10.26 189 ALA A O 1
ATOM 1394 N N . PHE A 1 190 ? -5.260 14.274 40.464 1.00 8.93 190 PHE A N 1
ATOM 1395 C CA . PHE A 1 190 ? -4.783 13.471 39.351 1.00 9.47 190 PHE A CA 1
ATOM 1396 C C . PHE A 1 190 ? -6.002 12.901 38.627 1.00 11.84 190 PHE A C 1
ATOM 1397 O O . PHE A 1 190 ? -7.028 12.586 39.241 1.00 12.01 190 PHE A O 1
ATOM 1405 N N . VAL A 1 191 ? -5.867 12.716 37.321 1.00 13.06 191 VAL A N 1
ATOM 1406 C CA . VAL A 1 191 ? -6.971 12.240 36.503 1.00 13.57 191 VAL A CA 1
ATOM 1407 C C . VAL A 1 191 ? -6.529 10.944 35.851 1.00 11.65 191 VAL A C 1
ATOM 1408 O O . VAL A 1 191 ? -5.434 10.889 35.296 1.00 11.24 191 VAL A O 1
ATOM 1412 N N . PRO A 1 192 ? -7.336 9.870 35.966 1.00 10.82 192 PRO A N 1
ATOM 1413 C CA . PRO A 1 192 ? -6.988 8.577 35.355 1.00 9.69 192 PRO A CA 1
ATOM 1414 C C . PRO A 1 192 ? -7.024 8.688 33.811 1.00 6.44 192 PRO A C 1
ATOM 1415 O O . PRO A 1 192 ? -7.634 9.608 33.255 1.00 5.72 192 PRO A O 1
ATOM 1419 N N . ASN A 1 193 ? -6.379 7.745 33.133 1.00 6.31 193 ASN A N 1
ATOM 1420 C CA . ASN A 1 193 ? -6.227 7.824 31.682 1.00 6.01 193 ASN A CA 1
ATOM 1421 C C . ASN A 1 193 ? -6.148 6.425 31.078 1.00 6.52 193 ASN A C 1
ATOM 1422 O O . ASN A 1 193 ? -5.841 5.455 31.785 1.00 6.98 193 ASN A O 1
ATOM 1427 N N . VAL A 1 194 ? -6.452 6.307 29.783 1.00 6.33 194 VAL A N 1
ATOM 1428 C CA . VAL A 1 194 ? -6.300 5.029 29.097 1.00 6.29 194 VAL A CA 1
ATOM 1429 C C . VAL A 1 194 ? -4.908 4.910 28.462 1.00 5.62 194 VAL A C 1
ATOM 1430 O O . VAL A 1 194 ? -4.567 3.884 27.879 1.00 6.58 194 VAL A O 1
ATOM 1434 N N . TYR A 1 195 ? -4.103 5.962 28.559 1.00 5.99 195 TYR A N 1
ATOM 1435 C CA . TYR A 1 195 ? -2.733 5.882 28.072 1.00 7.00 195 TYR A CA 1
ATOM 1436 C C . TYR A 1 195 ? -1.947 5.054 29.066 1.00 7.21 195 TYR A C 1
ATOM 1437 O O . TYR A 1 195 ? -2.042 5.270 30.270 1.00 8.99 195 TYR A O 1
ATOM 1446 N N . ASP A 1 196 ? -1.190 4.093 28.561 1.00 5.66 196 ASP A N 1
ATOM 1447 C CA . ASP A 1 196 ? -0.375 3.230 29.402 1.00 7.56 196 ASP A CA 1
ATOM 1448 C C . ASP A 1 196 ? 0.776 4.036 30.022 1.00 6.89 196 ASP A C 1
ATOM 1449 O O . ASP A 1 196 ? 1.760 4.340 29.357 1.00 7.39 196 ASP A O 1
ATOM 1454 N N . PHE A 1 197 ? 0.658 4.366 31.299 1.00 8.70 197 PHE A N 1
ATOM 1455 C CA . PHE A 1 197 ? 1.691 5.134 31.982 1.00 9.49 197 PHE A CA 1
ATOM 1456 C C . PHE A 1 197 ? 3.002 4.376 32.220 1.00 10.61 197 PHE A C 1
ATOM 1457 O O . PHE A 1 197 ? 4.057 4.985 32.349 1.00 10.65 197 PHE A O 1
ATOM 1465 N N . GLU A 1 198 ? 2.946 3.049 32.247 1.00 11.90 198 GLU A N 1
ATOM 1466 C CA . GLU A 1 198 ? 4.181 2.268 32.310 1.00 13.08 198 GLU A CA 1
ATOM 1467 C C . GLU A 1 198 ? 4.945 2.415 30.999 1.00 12.06 198 GLU A C 1
ATOM 1468 O O . GLU A 1 198 ? 6.171 2.485 31.007 1.00 12.37 198 GLU A O 1
ATOM 1474 N N . TYR A 1 199 ? 4.223 2.458 29.877 1.00 10.37 199 TYR A N 1
ATOM 1475 C CA . TYR A 1 199 ? 4.846 2.655 28.577 1.00 9.04 199 TYR A CA 1
ATOM 1476 C C . TYR A 1 199 ? 5.480 4.039 28.522 1.00 9.37 199 TYR A C 1
ATOM 1477 O O . TYR A 1 199 ? 6.581 4.219 27.976 1.00 8.48 199 TYR A O 1
ATOM 1486 N N . MET A 1 200 ? 4.800 5.021 29.113 1.00 8.71 200 MET A N 1
ATOM 1487 C CA . MET A 1 200 ? 5.319 6.384 29.098 1.00 9.45 200 MET A CA 1
ATOM 1488 C C . MET A 1 200 ? 6.667 6.517 29.827 1.00 9.96 200 MET A C 1
ATOM 1489 O O . MET A 1 200 ? 7.538 7.266 29.380 1.00 9.88 200 MET A O 1
ATOM 1494 N N . LYS A 1 201 ? 6.841 5.792 30.931 1.00 10.25 201 LYS A N 1
ATOM 1495 C CA . LYS A 1 201 ? 8.124 5.773 31.638 1.00 12.47 201 LYS A CA 1
ATOM 1496 C C . LYS A 1 201 ? 9.250 5.282 30.709 1.00 12.78 201 LYS A C 1
ATOM 1497 O O . LYS A 1 201 ? 10.353 5.830 30.728 1.00 14.46 201 LYS A O 1
ATOM 1503 N N . LYS A 1 202 ? 8.978 4.249 29.909 1.00 13.31 202 LYS A N 1
ATOM 1504 C CA . LYS A 1 202 ? 9.966 3.712 28.968 1.00 13.46 202 LYS A CA 1
ATOM 1505 C C . LYS A 1 202 ? 10.246 4.741 27.892 1.00 13.25 202 LYS A C 1
ATOM 1506 O O . LYS A 1 202 ? 11.371 4.851 27.412 1.00 15.03 202 LYS A O 1
ATOM 1512 N N . GLU A 1 203 ? 9.216 5.471 27.474 1.00 10.70 203 GLU A N 1
ATOM 1513 C CA . GLU A 1 203 ? 9.406 6.537 26.496 1.00 11.50 203 GLU A CA 1
ATOM 1514 C C . GLU A 1 203 ? 10.407 7.535 27.032 1.00 11.58 203 GLU A C 1
ATOM 1515 O O . GLU A 1 203 ? 11.319 7.943 26.324 1.00 12.33 203 GLU A O 1
ATOM 1521 N N . ALA A 1 204 ? 10.215 7.948 28.279 1.00 11.32 204 ALA A N 1
ATOM 1522 C CA . ALA A 1 204 ? 11.100 8.940 28.899 1.00 14.69 204 ALA A CA 1
ATOM 1523 C C . ALA A 1 204 ? 12.520 8.385 29.019 1.00 15.77 204 ALA A C 1
ATOM 1524 O O . ALA A 1 204 ? 13.497 9.128 28.890 1.00 15.71 204 ALA A O 1
ATOM 1526 N N . ALA A 1 205 ? 12.612 7.071 29.225 1.00 16.09 205 ALA A N 1
ATOM 1527 C CA . ALA A 1 205 ? 13.892 6.380 29.354 1.00 18.26 205 ALA A CA 1
ATOM 1528 C C . ALA A 1 205 ? 14.575 6.137 28.007 1.00 19.48 205 ALA A C 1
ATOM 1529 O O . ALA A 1 205 ? 15.702 5.637 27.959 1.00 21.62 205 ALA A O 1
ATOM 1531 N N . GLY A 1 206 ? 13.897 6.493 26.919 1.00 20.00 206 GLY A N 1
ATOM 1532 C CA . GLY A 1 206 ? 14.444 6.329 25.580 1.00 20.21 206 GLY A CA 1
ATOM 1533 C C . GLY A 1 206 ? 14.419 4.890 25.099 1.00 21.06 206 GLY A C 1
ATOM 1534 O O . GLY A 1 206 ? 15.048 4.543 24.105 1.00 21.93 206 GLY A O 1
ATOM 1535 N N . GLN A 1 207 ? 13.616 4.069 25.758 1.00 20.88 207 GLN A N 1
ATOM 1536 C CA . GLN A 1 207 ? 13.602 2.648 25.476 1.00 23.01 207 GLN A CA 1
ATOM 1537 C C . GLN A 1 207 ? 12.557 2.165 24.473 1.00 21.79 207 GLN A C 1
ATOM 1538 O O . GLN A 1 207 ? 12.650 1.042 23.975 1.00 21.60 207 GLN A O 1
ATOM 1544 N N . VAL A 1 208 ? 11.535 2.975 24.225 1.00 18.85 208 VAL A N 1
ATOM 1545 C CA . VAL A 1 208 ? 10.458 2.604 23.303 1.00 15.86 208 VAL A CA 1
ATOM 1546 C C . VAL A 1 208 ? 10.159 3.830 22.461 1.00 16.11 208 VAL A C 1
ATOM 1547 O O . VAL A 1 208 ? 10.572 4.938 22.807 1.00 16.32 208 VAL A O 1
ATOM 1551 N N . THR A 1 209 ? 9.461 3.627 21.350 1.00 15.58 209 THR A N 1
ATOM 1552 C CA . THR A 1 209 ? 9.069 4.717 20.459 1.00 16.52 209 THR A CA 1
ATOM 1553 C C . THR A 1 209 ? 8.166 5.730 21.177 1.00 12.87 209 THR A C 1
ATOM 1554 O O . THR A 1 209 ? 7.193 5.359 21.818 1.00 12.50 209 THR A O 1
ATOM 1558 N N . LYS A 1 210 ? 8.515 7.001 21.077 1.00 9.98 210 LYS A N 1
ATOM 1559 C CA . LYS A 1 210 ? 7.768 8.045 21.745 1.00 10.95 210 LYS A CA 1
ATOM 1560 C C . LYS A 1 210 ? 6.480 8.354 21.002 1.00 11.58 210 LYS A C 1
ATOM 1561 O O . LYS A 1 210 ? 6.455 8.364 19.774 1.00 12.79 210 LYS A O 1
ATOM 1567 N N . SER A 1 211 ? 5.394 8.520 21.746 1.00 9.08 211 SER A N 1
ATOM 1568 C CA . SER A 1 211 ? 4.124 8.911 21.160 1.00 8.39 211 SER A CA 1
ATOM 1569 C C . SER A 1 211 ? 3.604 10.069 22.004 1.00 7.01 211 SER A C 1
ATOM 1570 O O . SER A 1 211 ? 3.639 11.213 21.563 1.00 6.82 211 SER A O 1
ATOM 1573 N N . GLY A 1 212 ? 3.191 9.773 23.240 1.00 7.86 212 GLY A N 1
ATOM 1574 C CA . GLY A 1 212 ? 2.766 10.816 24.170 1.00 8.04 212 GLY A CA 1
ATOM 1575 C C . GLY A 1 212 ? 3.910 11.762 24.539 1.00 8.47 212 GLY A C 1
ATOM 1576 O O . GLY A 1 212 ? 3.680 12.914 24.939 1.00 9.58 212 GLY A O 1
ATOM 1577 N N . LEU A 1 213 ? 5.147 11.260 24.455 1.00 7.70 213 LEU A N 1
ATOM 1578 C CA . LEU A 1 213 ? 6.326 12.094 24.681 1.00 8.51 213 LEU A CA 1
ATOM 1579 C C . LEU A 1 213 ? 6.944 12.480 23.330 1.00 10.71 213 LEU A C 1
ATOM 1580 O O . LEU A 1 213 ? 8.065 12.982 23.264 1.00 9.84 213 LEU A O 1
ATOM 1585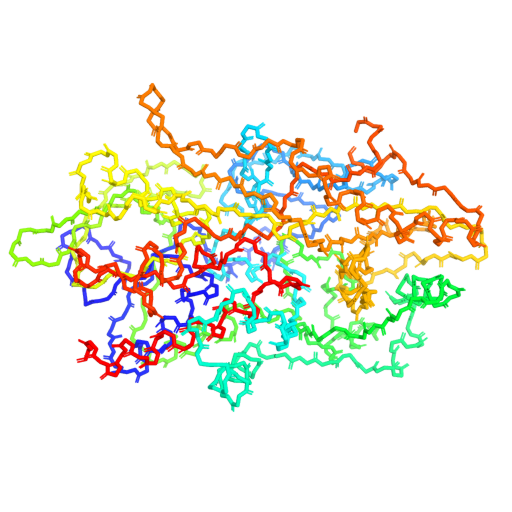 N N . GLY A 1 214 ? 6.182 12.273 22.254 1.00 10.39 214 GLY A N 1
ATOM 1586 C CA . GLY A 1 214 ? 6.664 12.598 20.920 1.00 10.51 214 GLY A CA 1
ATOM 1587 C C . GLY A 1 214 ? 5.727 13.468 20.096 1.00 10.90 214 GLY A C 1
ATOM 1588 O O . GLY A 1 214 ? 5.686 13.347 18.879 1.00 12.24 214 GLY A O 1
ATOM 1589 N N . GLY A 1 215 ? 4.934 14.312 20.744 1.00 8.74 215 GLY A N 1
ATOM 1590 C CA . GLY A 1 215 ? 4.082 15.230 20.009 1.00 9.07 215 GLY A CA 1
ATOM 1591 C C . GLY A 1 215 ? 2.869 14.626 19.310 1.00 8.55 215 GLY A C 1
ATOM 1592 O O . GLY A 1 215 ? 2.384 15.198 18.334 1.00 9.93 215 GLY A O 1
ATOM 1593 N N . GLU A 1 216 ? 2.382 13.492 19.791 1.00 6.50 216 GLU A N 1
ATOM 1594 C CA . GLU A 1 216 ? 1.215 12.863 19.199 1.00 6.85 216 GLU A CA 1
ATOM 1595 C C . GLU A 1 216 ? 0.064 12.829 20.168 1.00 7.87 216 GLU A C 1
ATOM 1596 O O . GLU A 1 216 ? 0.265 12.509 21.343 1.00 8.71 216 GLU A O 1
ATOM 1602 N N . VAL A 1 217 ? -1.126 13.173 19.678 1.00 8.02 217 VAL A N 1
ATOM 1603 C CA . VAL A 1 217 ? -2.373 12.897 20.403 1.00 7.85 217 VAL A CA 1
ATOM 1604 C C . VAL A 1 217 ? -3.638 13.103 19.573 1.00 7.72 217 VAL A C 1
ATOM 1605 O O . VAL A 1 217 ? -4.329 12.143 19.260 1.00 6.93 217 VAL A O 1
ATOM 1609 N N . ILE A 1 218 ? -3.880 14.323 19.111 1.00 8.69 218 ILE A N 1
ATOM 1610 C CA . ILE A 1 218 ? -5.152 14.603 18.447 1.00 10.73 218 ILE A CA 1
ATOM 1611 C C . ILE A 1 218 ? -5.294 14.087 17.021 1.00 8.80 218 ILE A C 1
ATOM 1612 O O . ILE A 1 218 ? -6.400 14.105 16.485 1.00 8.78 218 ILE A O 1
ATOM 1617 N N . TYR A 1 219 ? -4.197 13.663 16.396 1.00 6.78 219 TYR A N 1
ATOM 1618 C CA . TYR A 1 219 ? -4.301 12.986 15.098 1.00 6.52 219 TYR A CA 1
ATOM 1619 C C . TYR A 1 219 ? -3.954 11.513 15.266 1.00 6.31 219 TYR A C 1
ATOM 1620 O O . TYR A 1 219 ? -3.615 10.833 14.301 1.00 6.29 219 TYR A O 1
ATOM 1629 N N . GLY A 1 220 ? -4.056 11.030 16.502 1.00 4.83 220 GLY A N 1
ATOM 1630 C CA . GLY A 1 220 ? -3.782 9.639 16.791 1.00 5.30 220 GLY A CA 1
ATOM 1631 C C . GLY A 1 220 ? -2.483 9.457 17.553 1.00 6.76 220 GLY A C 1
ATOM 1632 O O . GLY A 1 220 ? -1.623 10.347 17.567 1.00 8.67 220 GLY A O 1
ATOM 1633 N N . ASN A 1 221 ? -2.352 8.300 18.189 1.00 4.75 221 ASN A N 1
ATOM 1634 C CA . ASN A 1 221 ? -1.143 7.905 18.905 1.00 4.79 221 ASN A CA 1
ATOM 1635 C C . ASN A 1 221 ? -0.657 6.592 18.317 1.00 6.52 221 ASN A C 1
ATOM 1636 O O . ASN A 1 221 ? -1.385 5.609 18.309 1.00 7.47 221 ASN A O 1
ATOM 1641 N N . ASN A 1 222 ? 0.564 6.598 17.793 1.00 7.38 222 ASN A N 1
ATOM 1642 C CA . ASN A 1 222 ? 1.173 5.397 17.246 1.00 7.52 222 ASN A CA 1
ATOM 1643 C C . ASN A 1 222 ? 1.501 4.376 18.323 1.00 8.55 222 ASN A C 1
ATOM 1644 O O . ASN A 1 222 ? 1.693 3.198 18.022 1.00 10.14 222 ASN A O 1
ATOM 1649 N N . ALA A 1 223 ? 1.521 4.810 19.577 1.00 6.00 223 ALA A N 1
ATOM 1650 C CA . ALA A 1 223 ? 1.744 3.891 20.685 1.00 6.37 223 ALA A CA 1
ATOM 1651 C C . ALA A 1 223 ? 1.170 4.435 21.980 1.00 5.53 223 ALA A C 1
ATOM 1652 O O . ALA A 1 223 ? 0.824 5.614 22.068 1.00 6.54 223 ALA A O 1
ATOM 1654 N N . GLY A 1 224 ? 1.063 3.571 22.982 1.00 4.66 224 GLY A N 1
ATOM 1655 C CA . GLY A 1 224 ? 0.655 4.010 24.308 1.00 7.60 224 GLY A CA 1
ATOM 1656 C C . GLY A 1 224 ? -0.819 4.177 24.646 1.00 7.29 224 GLY A C 1
ATOM 1657 O O . GLY A 1 224 ? -1.254 3.730 25.700 1.00 8.56 224 GLY A O 1
ATOM 1658 N N . LYS A 1 225 ? -1.576 4.843 23.785 1.00 7.85 225 LYS A N 1
ATOM 1659 C CA . LYS A 1 225 ? -2.976 5.137 24.067 1.00 8.27 225 LYS A CA 1
ATOM 1660 C C . LYS A 1 225 ? -3.889 3.969 23.736 1.00 8.12 225 LYS A C 1
ATOM 1661 O O . LYS A 1 225 ? -3.888 3.474 22.605 1.00 7.15 225 LYS A O 1
ATOM 1667 N N . LYS A 1 226 ? -4.656 3.519 24.724 1.00 7.09 226 LYS A N 1
ATOM 1668 C CA . LYS A 1 226 ? -5.582 2.408 24.504 1.00 10.34 226 LYS A CA 1
ATOM 1669 C C . LYS A 1 226 ? -6.891 2.840 23.877 1.00 8.45 226 LYS A C 1
ATOM 1670 O O . LYS A 1 226 ? -7.885 3.057 24.560 1.00 9.94 226 LYS A O 1
ATOM 1676 N N . SER A 1 227 ? -6.842 3.044 22.565 1.00 6.84 227 SER A N 1
ATOM 1677 C CA . SER A 1 227 ? -8.021 3.409 21.796 1.00 6.84 227 SER A CA 1
ATOM 1678 C C . SER A 1 227 ? -8.902 2.162 21.702 1.00 5.56 227 SER A C 1
ATOM 1679 O O . SER A 1 227 ? -8.447 1.046 21.986 1.00 6.39 227 SER A O 1
ATOM 1682 N N . LEU A 1 228 ? -10.152 2.353 21.292 1.00 5.84 228 LEU A N 1
ATOM 1683 C CA . LEU A 1 228 ? -11.161 1.290 21.322 1.00 6.81 228 LEU A CA 1
ATOM 1684 C C . LEU A 1 228 ? -10.866 0.072 20.466 1.00 7.32 228 LEU A C 1
ATOM 1685 O O . LEU A 1 228 ? -11.297 -1.029 20.792 1.00 6.18 228 LEU A O 1
ATOM 1690 N N . ASP A 1 229 ? -10.111 0.268 19.387 1.00 7.96 229 ASP A N 1
ATOM 1691 C CA . ASP A 1 229 ? -9.680 -0.843 18.534 1.00 8.59 229 ASP A CA 1
ATOM 1692 C C . ASP A 1 229 ? -8.720 -1.781 19.291 1.00 8.22 229 ASP A C 1
ATOM 1693 O O . ASP A 1 229 ? -8.520 -2.922 18.899 1.00 10.17 229 ASP A O 1
ATOM 1698 N N . LYS A 1 230 ? -8.148 -1.310 20.395 1.00 7.75 230 LYS A N 1
ATOM 1699 C CA . LYS A 1 230 ? -7.274 -2.147 21.213 1.00 9.87 230 LYS A CA 1
ATOM 1700 C C . LYS A 1 230 ? -8.004 -2.775 22.406 1.00 9.70 230 LYS A C 1
ATOM 1701 O O . LYS A 1 230 ? -7.501 -3.721 23.008 1.00 12.28 230 LYS A O 1
ATOM 1707 N N . THR A 1 231 ? -9.164 -2.231 22.776 1.00 8.87 231 THR A N 1
ATOM 1708 C CA . THR A 1 231 ? -9.896 -2.755 23.924 1.00 6.63 231 THR A CA 1
ATOM 1709 C C . THR A 1 231 ? -11.234 -3.352 23.524 1.00 5.63 231 THR A C 1
ATOM 1710 O O . THR A 1 231 ? -11.269 -4.499 23.080 1.00 8.07 231 THR A O 1
ATOM 1714 N N . TYR A 1 232 ? -12.319 -2.583 23.612 1.00 4.02 232 TYR A N 1
ATOM 1715 C CA . TYR A 1 232 ? -13.660 -3.097 23.318 1.00 4.92 232 TYR A CA 1
ATOM 1716 C C . TYR A 1 232 ? -13.807 -3.761 21.960 1.00 6.48 232 TYR A C 1
ATOM 1717 O O . TYR A 1 232 ? -14.368 -4.849 21.868 1.00 7.04 232 TYR A O 1
ATOM 1726 N N . LEU A 1 233 ? -13.319 -3.102 20.908 1.00 6.57 233 LEU A N 1
ATOM 1727 C CA . LEU A 1 233 ? -13.464 -3.633 19.550 1.00 6.02 233 LEU A CA 1
ATOM 1728 C C . LEU A 1 233 ? -12.612 -4.860 19.300 1.00 6.56 233 LEU A C 1
ATOM 1729 O O . LEU A 1 233 ? -13.024 -5.726 18.547 1.00 6.45 233 LEU A O 1
ATOM 1734 N N . ALA A 1 234 ? -11.433 -4.933 19.923 1.00 7.62 234 ALA A N 1
ATOM 1735 C CA . ALA A 1 234 ? -10.578 -6.115 19.825 1.00 7.99 234 ALA A CA 1
ATOM 1736 C C . ALA A 1 234 ? -11.301 -7.287 20.490 1.00 8.75 234 ALA A C 1
ATOM 1737 O O . ALA A 1 234 ? -11.347 -8.381 19.937 1.00 8.88 234 ALA A O 1
ATOM 1739 N N . GLN A 1 235 ? -11.911 -7.048 21.650 1.00 8.69 235 GLN A N 1
ATOM 1740 C CA . GLN A 1 235 ? -12.675 -8.090 22.346 1.00 9.76 235 GLN A CA 1
ATOM 1741 C C . GLN A 1 235 ? -13.907 -8.517 21.539 1.00 8.74 235 GLN A C 1
ATOM 1742 O O . GLN A 1 235 ? -14.247 -9.703 21.508 1.00 8.81 235 GLN A O 1
ATOM 1748 N N . ALA A 1 236 ? -14.603 -7.552 20.929 1.00 8.07 236 ALA A N 1
ATOM 1749 C CA . ALA A 1 236 ? -15.761 -7.863 20.084 1.00 8.24 236 ALA A CA 1
ATOM 1750 C C . ALA A 1 236 ? -15.343 -8.704 18.842 1.00 9.25 236 ALA A C 1
ATOM 1751 O O . ALA A 1 236 ? -15.982 -9.714 18.521 1.00 10.09 236 ALA A O 1
ATOM 1753 N N . ALA A 1 237 ? -14.242 -8.320 18.191 1.00 9.39 237 ALA A N 1
ATOM 1754 C CA . ALA A 1 237 ? -13.746 -9.032 17.013 1.00 8.45 237 ALA A CA 1
ATOM 1755 C C . ALA A 1 237 ? -13.288 -10.428 17.416 1.00 9.06 237 ALA A C 1
ATOM 1756 O O . ALA A 1 237 ? -13.328 -11.361 16.617 1.00 11.38 237 ALA A O 1
ATOM 1758 N N . ALA A 1 238 ? -12.847 -10.579 18.663 1.00 8.22 238 ALA A N 1
ATOM 1759 C CA . ALA A 1 238 ? -12.359 -11.861 19.147 1.00 8.54 238 ALA A CA 1
ATOM 1760 C C . ALA A 1 238 ? -13.436 -12.935 19.184 1.00 9.26 238 ALA A C 1
ATOM 1761 O O . ALA A 1 238 ? -13.123 -14.131 19.155 1.00 9.52 238 ALA A O 1
ATOM 1763 N N . THR A 1 239 ? -14.700 -12.523 19.245 1.00 8.91 239 THR A N 1
ATOM 1764 C CA . THR A 1 239 ? -15.804 -13.485 19.274 1.00 9.53 239 THR A CA 1
ATOM 1765 C C . THR A 1 239 ? -15.991 -14.176 17.923 1.00 10.59 239 THR A C 1
ATOM 1766 O O . THR A 1 239 ? -16.673 -15.197 17.834 1.00 11.39 239 THR A O 1
ATOM 1770 N N . GLY A 1 240 ? -15.491 -13.548 16.861 1.00 11.27 240 GLY A N 1
ATOM 1771 C CA . GLY A 1 240 ? -15.668 -14.084 15.522 1.00 12.13 240 GLY A CA 1
ATOM 1772 C C . GLY A 1 240 ? -17.030 -13.755 14.928 1.00 13.50 240 GLY A C 1
ATOM 1773 O O . GLY A 1 240 ? -17.377 -14.260 13.858 1.00 14.70 240 GLY A O 1
ATOM 1774 N N . LYS A 1 241 ? -17.802 -12.907 15.610 1.00 12.31 241 LYS A N 1
ATOM 1775 C CA . LYS A 1 241 ? -19.139 -12.538 15.144 1.00 13.24 241 LYS A CA 1
ATOM 1776 C C . LYS A 1 241 ? -19.264 -11.080 14.733 1.00 10.81 241 LYS A C 1
ATOM 1777 O O . LYS A 1 241 ? -20.373 -10.588 14.506 1.00 10.66 241 LYS A O 1
ATOM 1783 N N . LEU A 1 242 ? -18.137 -10.396 14.631 1.00 9.36 242 LEU A N 1
ATOM 1784 C CA . LEU A 1 242 ? -18.154 -8.994 14.284 1.00 9.71 242 LEU A CA 1
ATOM 1785 C C . LEU A 1 242 ? -17.657 -8.762 12.870 1.00 10.06 242 LEU A C 1
ATOM 1786 O O . LEU A 1 242 ? -16.646 -9.332 12.457 1.00 11.36 242 LEU A O 1
ATOM 1791 N N . THR A 1 243 ? -18.397 -7.953 12.120 1.00 8.71 243 THR A N 1
ATOM 1792 C CA . THR A 1 243 ? -17.954 -7.514 10.809 1.00 9.72 243 THR A CA 1
ATOM 1793 C C . THR A 1 243 ? -17.872 -6.022 10.865 1.00 8.51 243 THR A C 1
ATOM 1794 O O . THR A 1 243 ? -18.802 -5.377 11.333 1.00 9.67 243 THR A O 1
ATOM 1798 N N . ILE A 1 244 ? -16.751 -5.466 10.429 1.00 8.55 244 ILE A N 1
ATOM 1799 C CA . ILE A 1 244 ? -16.641 -4.007 10.373 1.00 9.69 244 ILE A CA 1
ATOM 1800 C C . ILE A 1 244 ? -16.571 -3.546 8.918 1.00 8.90 244 ILE A C 1
ATOM 1801 O O . ILE A 1 244 ? -15.689 -3.963 8.183 1.00 9.89 244 ILE A O 1
ATOM 1806 N N . THR A 1 245 ? -17.540 -2.745 8.503 1.00 7.54 245 THR A N 1
ATOM 1807 C CA . THR A 1 245 ? -17.570 -2.186 7.157 1.00 9.09 245 THR A CA 1
ATOM 1808 C C . THR A 1 245 ? -17.147 -0.725 7.291 1.00 8.83 245 THR A C 1
ATOM 1809 O O . THR A 1 245 ? -17.819 0.063 7.961 1.00 9.13 245 THR A O 1
ATOM 1813 N N . THR A 1 246 ? -16.015 -0.381 6.682 1.00 6.96 246 THR A N 1
ATOM 1814 C CA . THR A 1 246 ? -15.439 0.956 6.782 1.00 7.54 246 THR A CA 1
ATOM 1815 C C . THR A 1 246 ? -15.715 1.762 5.507 1.00 8.17 246 THR A C 1
ATOM 1816 O O . THR A 1 246 ? -16.145 1.204 4.483 1.00 7.52 246 THR A O 1
ATOM 1820 N N . LEU A 1 247 ? -15.496 3.070 5.576 1.00 6.39 247 LEU A N 1
ATOM 1821 C CA . LEU A 1 247 ? -15.733 3.949 4.443 1.00 7.78 247 LEU A CA 1
ATOM 1822 C C . LEU A 1 247 ? -17.188 3.884 3.911 1.00 8.56 247 LEU A C 1
ATOM 1823 O O . LEU A 1 247 ? -17.445 4.020 2.701 1.00 7.82 247 LEU A O 1
ATOM 1828 N N . HIS A 1 248 ? -18.141 3.643 4.814 1.00 7.04 248 HIS A N 1
ATOM 1829 C CA . HIS A 1 248 ? -19.565 3.677 4.454 1.00 7.86 248 HIS A CA 1
ATOM 1830 C C . HIS A 1 248 ? -20.294 4.645 5.371 1.00 8.74 248 HIS A C 1
ATOM 1831 O O . HIS A 1 248 ? -20.326 4.460 6.595 1.00 7.26 248 HIS A O 1
ATOM 1838 N N . ARG A 1 249 ? -20.850 5.688 4.783 1.00 7.67 249 ARG A N 1
ATOM 1839 C CA . ARG A 1 249 ? -21.596 6.678 5.534 1.00 9.60 249 ARG A CA 1
ATOM 1840 C C . ARG A 1 249 ? -23.082 6.357 5.474 1.00 9.86 249 ARG A C 1
ATOM 1841 O O . ARG A 1 249 ? -23.655 6.299 4.380 1.00 9.10 249 ARG A O 1
ATOM 1849 N N . VAL A 1 250 ? -23.702 6.107 6.622 1.00 8.05 250 VAL A N 1
ATOM 1850 C CA . VAL A 1 250 ? -25.143 5.861 6.641 1.00 8.63 250 VAL A CA 1
ATOM 1851 C C . VAL A 1 250 ? -25.880 7.174 6.399 1.00 10.05 250 VAL A C 1
ATOM 1852 O O . VAL A 1 250 ? -25.610 8.179 7.072 1.00 10.50 250 VAL A O 1
ATOM 1856 N N . THR A 1 251 ? -26.812 7.162 5.447 1.00 9.61 251 THR A N 1
ATOM 1857 C CA . THR A 1 251 ? -27.560 8.361 5.068 1.00 11.00 251 THR A CA 1
ATOM 1858 C C . THR A 1 251 ? -29.066 8.308 5.351 1.00 11.92 251 THR A C 1
ATOM 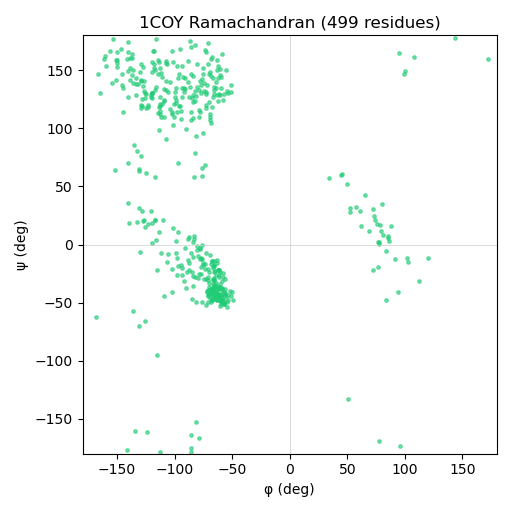1859 O O . THR A 1 251 ? -29.714 9.345 5.467 1.00 12.48 251 THR A O 1
ATOM 1863 N N . LYS A 1 252 ? -29.621 7.117 5.476 1.00 12.27 252 LYS A N 1
ATOM 1864 C CA . LYS A 1 252 ? -31.058 6.990 5.606 1.00 13.46 252 LYS A CA 1
ATOM 1865 C C . LYS A 1 252 ? -31.425 5.714 6.335 1.00 12.93 252 LYS A C 1
ATOM 1866 O O . LYS A 1 252 ? -30.760 4.686 6.176 1.00 13.37 252 LYS A O 1
ATOM 1872 N N . VAL A 1 253 ? -32.404 5.819 7.222 1.00 10.98 253 VAL A N 1
ATOM 1873 C CA . VAL A 1 253 ? -32.949 4.660 7.911 1.00 11.52 253 VAL A CA 1
ATOM 1874 C C . VAL A 1 253 ? -34.468 4.812 7.824 1.00 13.42 253 VAL A C 1
ATOM 1875 O O . VAL A 1 253 ? -35.004 5.876 8.140 1.00 13.85 253 VAL A O 1
ATOM 1879 N N . ALA A 1 254 ? -35.156 3.769 7.362 1.00 12.91 254 ALA A N 1
ATOM 1880 C CA . ALA A 1 254 ? -36.607 3.815 7.230 1.00 13.93 254 ALA A CA 1
ATOM 1881 C C . ALA A 1 254 ? -37.154 2.405 7.409 1.00 15.40 254 ALA A C 1
ATOM 1882 O O . ALA A 1 254 ? -36.421 1.423 7.261 1.00 15.66 254 ALA A O 1
ATOM 1884 N N . PRO A 1 255 ? -38.434 2.278 7.805 1.00 15.53 255 PRO A N 1
ATOM 1885 C CA . PRO A 1 255 ? -39.024 0.945 7.972 1.00 16.89 255 PRO A CA 1
ATOM 1886 C C . PRO A 1 255 ? -38.963 0.183 6.642 1.00 19.12 255 PRO A C 1
ATOM 1887 O O . PRO A 1 255 ? -39.198 0.771 5.578 1.00 19.47 255 PRO A O 1
ATOM 1891 N N . ALA A 1 256 ? -38.545 -1.081 6.697 1.00 21.00 256 ALA A N 1
ATOM 1892 C CA . ALA A 1 256 ? -38.521 -1.943 5.510 1.00 25.12 256 ALA A CA 1
ATOM 1893 C C . ALA A 1 256 ? -39.912 -2.585 5.358 1.00 27.79 256 ALA A C 1
ATOM 1894 O O . ALA A 1 256 ? -40.759 -2.457 6.250 1.00 28.46 256 ALA A O 1
ATOM 1896 N N . THR A 1 257 ? -40.181 -3.244 4.240 1.00 31.68 257 THR A N 1
ATOM 1897 C CA . THR A 1 257 ? -41.480 -3.896 4.113 1.00 36.43 257 THR A CA 1
ATOM 1898 C C . THR A 1 257 ? -41.463 -5.249 4.805 1.00 37.16 257 THR A C 1
ATOM 1899 O O . THR A 1 257 ? -40.528 -6.035 4.640 1.00 37.68 257 THR A O 1
ATOM 1903 N N . GLY A 1 258 ? -42.489 -5.485 5.618 1.00 39.18 258 GLY A N 1
ATOM 1904 C CA . GLY A 1 258 ? -42.624 -6.748 6.326 1.00 41.47 258 GLY A CA 1
ATOM 1905 C C . GLY A 1 258 ? -42.039 -6.756 7.733 1.00 41.48 258 GLY A C 1
ATOM 1906 O O . GLY A 1 258 ? -42.635 -7.356 8.642 1.00 45.07 258 GLY A O 1
ATOM 1907 N N . SER A 1 259 ? -40.868 -6.141 7.902 1.00 38.29 259 SER A N 1
ATOM 1908 C CA . SER A 1 259 ? -40.191 -6.066 9.207 1.00 35.09 259 SER A CA 1
ATOM 1909 C C . SER A 1 259 ? -38.791 -5.483 9.026 1.00 29.81 259 SER A C 1
ATOM 1910 O O . SER A 1 259 ? -38.223 -5.534 7.936 1.00 26.75 259 SER A O 1
ATOM 1913 N N . GLY A 1 260 ? -38.229 -4.965 10.107 1.00 25.65 260 GLY A N 1
ATOM 1914 C CA . GLY A 1 260 ? -36.888 -4.427 10.030 1.00 21.30 260 GLY A CA 1
ATOM 1915 C C . GLY A 1 260 ? -36.816 -3.059 9.399 1.00 16.74 260 GLY A C 1
ATOM 1916 O O . GLY A 1 260 ? -37.834 -2.404 9.149 1.00 15.47 260 GLY A O 1
ATOM 1917 N N . TYR A 1 261 ? -35.594 -2.643 9.108 1.00 14.89 261 TYR A N 1
ATOM 1918 C CA . TYR A 1 261 ? -35.348 -1.304 8.628 1.00 15.22 261 TYR A CA 1
ATOM 1919 C C . TYR A 1 261 ? -34.376 -1.337 7.466 1.00 15.11 261 TYR A C 1
ATOM 1920 O O . TYR A 1 261 ? -33.446 -2.150 7.455 1.00 15.06 261 TYR A O 1
ATOM 1929 N N . SER A 1 262 ? -34.665 -0.516 6.455 1.00 14.30 262 SER A N 1
ATOM 1930 C CA . SER A 1 262 ? -33.761 -0.314 5.331 1.00 14.95 262 SER A CA 1
ATOM 1931 C C . SER A 1 262 ? -32.746 0.758 5.733 1.00 14.01 262 SER A C 1
ATOM 1932 O O . SER A 1 262 ? -33.125 1.870 6.122 1.00 13.49 262 SER A O 1
ATOM 1935 N N . VAL A 1 263 ? -31.467 0.422 5.601 1.00 13.58 263 VAL A N 1
ATOM 1936 C CA . VAL A 1 263 ? -30.362 1.319 5.909 1.00 11.89 263 VAL A CA 1
ATOM 1937 C C . VAL A 1 263 ? -29.622 1.633 4.610 1.00 11.00 263 VAL A C 1
ATOM 1938 O O . VAL A 1 263 ? -29.046 0.743 3.968 1.00 11.80 263 VAL A O 1
ATOM 1942 N N . THR A 1 264 ? -29.690 2.888 4.190 1.00 10.82 264 THR A N 1
ATOM 1943 C CA . THR A 1 264 ? -28.995 3.333 2.998 1.00 10.06 264 THR A CA 1
ATOM 1944 C C . THR A 1 264 ? -27.640 3.886 3.400 1.00 10.70 264 THR A C 1
ATOM 1945 O O . THR A 1 264 ? -27.529 4.621 4.386 1.00 10.03 264 THR A O 1
ATOM 1949 N N . MET A 1 265 ? -26.610 3.490 2.665 1.00 12.44 265 MET A N 1
ATOM 1950 C CA . MET A 1 265 ? -25.274 3.999 2.911 1.00 13.56 265 MET A CA 1
ATOM 1951 C C . MET A 1 265 ? -24.511 4.352 1.647 1.00 13.83 265 MET A C 1
ATOM 1952 O O . MET A 1 265 ? -24.706 3.748 0.586 1.00 14.70 265 MET A O 1
ATOM 1957 N N . GLU A 1 266 ? -23.690 5.384 1.760 1.00 11.47 266 GLU A N 1
ATOM 1958 C CA . GLU A 1 266 ? -22.811 5.792 0.689 1.00 11.62 266 GLU A CA 1
ATOM 1959 C C . GLU A 1 266 ? -21.417 5.244 0.943 1.00 11.25 266 GLU A C 1
ATOM 1960 O O . GLU A 1 266 ? -20.833 5.494 1.994 1.00 10.42 266 GLU A O 1
ATOM 1966 N N . GLN A 1 267 ? -20.913 4.459 0.001 1.00 9.43 267 GLN A N 1
ATOM 1967 C CA . GLN A 1 267 ? -19.539 4.012 0.055 1.00 9.60 267 GLN A CA 1
ATOM 1968 C C . GLN A 1 267 ? -18.643 5.087 -0.553 1.00 9.58 267 GLN A C 1
ATOM 1969 O O . GLN A 1 267 ? -18.899 5.575 -1.652 1.00 10.27 267 GLN A O 1
ATOM 1975 N N . ILE A 1 268 ? -17.605 5.474 0.169 1.00 8.95 268 ILE A N 1
ATOM 1976 C CA . ILE A 1 268 ? -16.700 6.500 -0.320 1.00 9.22 268 ILE A CA 1
ATOM 1977 C C . ILE A 1 268 ? -15.293 5.952 -0.484 1.00 9.04 268 ILE A C 1
ATOM 1978 O O . ILE A 1 268 ? -14.920 4.981 0.177 1.00 10.84 268 ILE A O 1
ATOM 1983 N N . ASP A 1 269 ? -14.530 6.523 -1.412 1.00 9.67 269 ASP A N 1
ATOM 1984 C CA . ASP A 1 269 ? -13.134 6.137 -1.527 1.00 11.16 269 ASP A CA 1
ATOM 1985 C C . ASP A 1 269 ? -12.336 6.993 -0.536 1.00 10.77 269 ASP A C 1
ATOM 1986 O O . ASP A 1 269 ? -12.905 7.845 0.168 1.00 10.86 269 ASP A O 1
ATOM 1991 N N . GLU A 1 270 ? -11.025 6.810 -0.507 1.00 11.68 270 GLU A N 1
ATOM 1992 C CA . GLU A 1 270 ? -10.199 7.510 0.474 1.00 14.80 270 GLU A CA 1
ATOM 1993 C C . GLU A 1 270 ? -10.074 9.010 0.273 1.00 14.52 270 GLU A C 1
ATOM 1994 O O . GLU A 1 270 ? -9.581 9.723 1.147 1.00 13.44 270 GLU A O 1
ATOM 2000 N N . GLN A 1 271 ? -10.570 9.496 -0.862 1.00 15.55 271 GLN A N 1
ATOM 2001 C CA . GLN A 1 271 ? -10.610 10.931 -1.138 1.00 15.92 271 GLN A CA 1
ATOM 2002 C C . GLN A 1 271 ? -11.986 11.509 -0.853 1.00 14.34 271 GLN A C 1
ATOM 2003 O O . GLN A 1 271 ? -12.228 12.693 -1.109 1.00 15.10 271 GLN A O 1
ATOM 2009 N N . GLY A 1 272 ? -12.897 10.668 -0.357 1.00 12.83 272 GLY A N 1
ATOM 2010 C CA . GLY A 1 272 ? -14.232 11.123 -0.009 1.00 12.72 272 GLY A CA 1
ATOM 2011 C C . GLY A 1 272 ? -15.250 11.159 -1.144 1.00 13.91 272 GLY A C 1
ATOM 2012 O O . GLY A 1 272 ? -16.359 11.672 -0.981 1.00 14.89 272 GLY A O 1
ATOM 2013 N N . ASN A 1 273 ? -14.880 10.627 -2.305 1.00 14.06 273 ASN A N 1
ATOM 2014 C CA . ASN A 1 273 ? -15.807 10.529 -3.433 1.00 13.29 273 ASN A CA 1
ATOM 2015 C C . ASN A 1 273 ? -16.757 9.371 -3.206 1.00 11.23 273 ASN A C 1
ATOM 2016 O O . ASN A 1 273 ? -16.312 8.265 -2.912 1.00 11.40 273 ASN A O 1
ATOM 2021 N N . VAL A 1 274 ? -18.053 9.614 -3.351 1.00 10.46 274 VAL A N 1
ATOM 2022 C CA . VAL A 1 274 ? -19.031 8.526 -3.298 1.00 11.68 274 VAL A CA 1
ATOM 2023 C C . VAL A 1 274 ? -18.834 7.635 -4.530 1.00 12.40 274 VAL A C 1
ATOM 2024 O O . VAL A 1 274 ? -18.986 8.096 -5.654 1.00 12.35 274 VAL A O 1
ATOM 2028 N N . VAL A 1 275 ? -18.499 6.371 -4.308 1.00 11.11 275 VAL A N 1
ATOM 2029 C CA . VAL A 1 275 ? -18.266 5.436 -5.399 1.00 11.21 275 VAL A CA 1
ATOM 2030 C C . VAL A 1 275 ? -19.439 4.478 -5.629 1.00 12.20 275 VAL A C 1
ATOM 2031 O O . VAL A 1 275 ? -19.565 3.914 -6.720 1.00 11.41 275 VAL A O 1
ATOM 2035 N N . ALA A 1 276 ? -20.281 4.303 -4.604 1.00 10.85 276 ALA A N 1
ATOM 2036 C CA . ALA A 1 276 ? -21.467 3.454 -4.693 1.00 12.36 276 ALA A CA 1
ATOM 2037 C C . ALA A 1 276 ? -22.491 3.793 -3.600 1.00 14.37 276 ALA A C 1
ATOM 2038 O O . ALA A 1 276 ? -22.160 4.449 -2.596 1.00 14.26 276 ALA A O 1
ATOM 2040 N N . THR A 1 277 ? -23.733 3.358 -3.805 1.00 14.69 277 THR A N 1
ATOM 2041 C CA . THR A 1 277 ? -24.793 3.506 -2.807 1.00 15.57 277 THR A CA 1
ATOM 2042 C C . THR A 1 277 ? -25.384 2.109 -2.578 1.00 17.16 277 THR A C 1
ATOM 2043 O O . THR A 1 277 ? -25.632 1.381 -3.546 1.00 17.02 277 THR A O 1
ATOM 2047 N N . LYS A 1 278 ? -25.543 1.718 -1.309 1.00 14.91 278 LYS A N 1
ATOM 2048 C CA . LYS A 1 278 ? -26.068 0.404 -0.949 1.00 15.70 278 LYS A CA 1
ATOM 2049 C C . LYS A 1 278 ? -27.221 0.546 0.017 1.00 15.94 278 LYS A C 1
ATOM 2050 O O . LYS A 1 278 ? -27.288 1.513 0.780 1.00 14.57 278 LYS A O 1
ATOM 2056 N N . VAL A 1 279 ? -28.108 -0.443 -0.016 1.00 15.52 279 VAL A N 1
ATOM 2057 C CA . VAL A 1 279 ? -29.202 -0.527 0.931 1.00 15.57 279 VAL A CA 1
ATOM 2058 C C . VAL A 1 279 ? -29.166 -1.911 1.531 1.00 16.57 279 VAL A C 1
ATOM 2059 O O . VAL A 1 279 ? -29.146 -2.908 0.802 1.00 16.02 279 VAL A O 1
ATOM 2063 N N . VAL A 1 280 ? -29.116 -1.975 2.855 1.00 15.32 280 VAL A N 1
ATOM 2064 C CA . VAL A 1 280 ? -29.174 -3.250 3.547 1.00 16.07 280 VAL A CA 1
ATOM 2065 C C . VAL A 1 280 ? -30.401 -3.247 4.462 1.00 16.10 280 VAL A C 1
ATOM 2066 O O . VAL A 1 280 ? -30.925 -2.187 4.811 1.00 16.22 280 VAL A O 1
ATOM 2070 N N . THR A 1 281 ? -30.902 -4.422 4.805 1.00 16.23 281 THR A N 1
ATOM 2071 C CA . THR A 1 281 ? -32.038 -4.494 5.712 1.00 17.55 281 THR A CA 1
ATOM 2072 C C . THR A 1 281 ? -31.532 -5.045 7.037 1.00 15.20 281 THR A C 1
ATOM 2073 O O . THR A 1 281 ? -30.766 -6.000 7.065 1.00 16.11 281 THR A O 1
ATOM 2077 N N . ALA A 1 282 ? -31.919 -4.415 8.132 1.00 15.05 282 ALA A N 1
ATOM 2078 C CA . ALA A 1 282 ? -31.445 -4.852 9.436 1.00 15.16 282 ALA A CA 1
ATOM 2079 C C . ALA A 1 282 ? -32.638 -5.012 10.350 1.00 14.47 282 ALA A C 1
ATOM 2080 O O . ALA A 1 282 ? -33.581 -4.222 10.277 1.00 14.01 282 ALA A O 1
ATOM 2082 N N . ASP A 1 283 ? -32.615 -6.057 11.171 1.00 14.02 283 ASP A N 1
ATOM 2083 C CA . ASP A 1 283 ? -33.682 -6.280 12.138 1.00 15.66 283 ASP A CA 1
ATOM 2084 C C . ASP A 1 283 ? -33.604 -5.266 13.273 1.00 14.68 283 ASP A C 1
ATOM 2085 O O . ASP A 1 283 ? -34.625 -4.748 13.725 1.00 13.37 283 ASP A O 1
ATOM 2090 N N . ARG A 1 284 ? -32.388 -4.980 13.716 1.00 12.94 284 ARG A N 1
ATOM 2091 C CA . ARG A 1 284 ? -32.179 -4.035 14.803 1.00 13.16 284 ARG A CA 1
ATOM 2092 C C . ARG A 1 284 ? -31.069 -3.097 14.401 1.00 11.32 284 ARG A C 1
ATOM 2093 O O . ARG A 1 284 ? -30.081 -3.523 13.786 1.00 12.10 284 ARG A O 1
ATOM 2101 N N . VAL A 1 285 ? -31.266 -1.819 14.703 1.00 9.81 285 VAL A N 1
ATOM 2102 C CA . VAL A 1 285 ? -30.294 -0.789 14.390 1.00 8.91 285 VAL A CA 1
ATOM 2103 C C . VAL A 1 285 ? -29.938 -0.036 15.675 1.00 9.86 285 VAL A C 1
ATOM 2104 O O . VAL A 1 285 ? -30.829 0.401 16.429 1.00 9.73 285 VAL A O 1
ATOM 2108 N N . PHE A 1 286 ? -28.636 0.092 15.922 1.00 8.48 286 PHE A N 1
ATOM 2109 C CA . PHE A 1 286 ? -28.132 0.809 17.088 1.00 8.18 286 PHE A CA 1
ATOM 2110 C C . PHE A 1 286 ? -27.426 2.053 16.596 1.00 8.49 286 PHE A C 1
ATOM 2111 O O . PHE A 1 286 ? -26.426 1.976 15.888 1.00 9.23 286 PHE A O 1
ATOM 2119 N N . PHE A 1 287 ? -28.001 3.204 16.902 1.00 8.37 287 PHE A N 1
ATOM 2120 C CA . PHE A 1 287 ? -27.405 4.472 16.517 1.00 8.17 287 PHE A CA 1
ATOM 2121 C C . PHE A 1 287 ? -26.270 4.821 17.482 1.00 7.14 287 PHE A C 1
ATOM 2122 O O . PHE A 1 287 ? -26.486 5.029 18.690 1.00 7.37 287 PHE A O 1
ATOM 2130 N N . ALA A 1 288 ? -25.060 4.865 16.941 1.00 5.92 288 ALA A N 1
ATOM 2131 C CA . ALA A 1 288 ? -23.870 5.179 17.725 1.00 5.73 288 ALA A CA 1
ATOM 2132 C C . ALA A 1 288 ? -22.943 6.075 16.911 1.00 4.28 288 ALA A C 1
ATOM 2133 O O . ALA A 1 288 ? -21.719 6.033 17.056 1.00 5.82 288 ALA A O 1
ATOM 2135 N N . ALA A 1 289 ? -23.555 6.964 16.130 1.00 4.15 289 ALA A N 1
ATOM 2136 C CA . ALA A 1 289 ? -22.839 7.865 15.241 1.00 4.75 289 ALA A CA 1
ATOM 2137 C C . ALA A 1 289 ? -22.351 9.099 15.990 1.00 6.26 289 ALA A C 1
ATOM 2138 O O . ALA A 1 289 ? -21.759 9.999 15.388 1.00 6.70 289 ALA A O 1
ATOM 2140 N N . GLY A 1 290 ? -22.553 9.118 17.309 1.00 6.27 290 GLY A N 1
ATOM 2141 C CA . GLY A 1 290 ? -22.133 10.251 18.127 1.00 6.84 290 GLY A CA 1
ATOM 2142 C C . GLY A 1 290 ? -23.244 11.268 18.362 1.00 7.73 290 GLY A C 1
ATOM 2143 O O . GLY A 1 290 ? -24.290 11.237 17.701 1.00 6.46 290 GLY A O 1
ATOM 2144 N N . SER A 1 291 ? -23.042 12.157 19.329 1.00 6.08 291 SER A N 1
ATOM 2145 C CA . SER A 1 291 ? -24.030 13.186 19.612 1.00 6.34 291 SER A CA 1
ATOM 2146 C C . SER A 1 291 ? -24.470 13.924 18.346 1.00 7.31 291 SER A C 1
ATOM 2147 O O . SER A 1 291 ? -25.668 14.076 18.102 1.00 7.89 291 SER A O 1
ATOM 2150 N N . VAL A 1 292 ? -23.516 14.348 17.516 1.00 6.12 292 VAL A N 1
ATOM 2151 C CA . VAL A 1 292 ? -23.878 15.050 16.290 1.00 7.08 292 VAL A CA 1
ATOM 2152 C C . VAL A 1 292 ? -24.408 14.100 15.199 1.00 7.12 292 VAL A C 1
ATOM 2153 O O . VAL A 1 292 ? -25.472 14.345 14.626 1.00 9.38 292 VAL A O 1
ATOM 2157 N N . GLY A 1 293 ? -23.686 13.013 14.940 1.00 6.36 293 GLY A N 1
ATOM 2158 C CA . GLY A 1 293 ? -24.072 12.099 13.875 1.00 7.09 293 GLY A CA 1
ATOM 2159 C C . GLY A 1 293 ? -25.443 11.462 14.044 1.00 7.63 293 GLY A C 1
ATOM 2160 O O . GLY A 1 293 ? -26.216 11.356 13.081 1.00 8.57 293 GLY A O 1
ATOM 2161 N N . THR A 1 294 ? -25.753 11.020 15.255 1.00 7.00 294 THR A N 1
ATOM 2162 C CA . THR A 1 294 ? -27.040 10.384 15.512 1.00 6.66 294 THR A CA 1
ATOM 2163 C C . THR A 1 294 ? -28.159 11.407 15.468 1.00 8.58 294 THR A C 1
ATOM 2164 O O . THR A 1 294 ? -29.196 11.177 14.852 1.00 9.46 294 THR A O 1
ATOM 2168 N N . SER A 1 295 ? -27.940 12.556 16.088 1.00 7.90 295 SER A N 1
ATOM 2169 C CA . SER A 1 295 ? -28.945 13.602 16.051 1.00 8.03 295 SER A CA 1
ATOM 2170 C C . SER A 1 295 ? -29.256 14.032 14.607 1.00 9.37 295 SER A C 1
ATOM 2171 O O . SER A 1 295 ? -30.423 14.153 14.233 1.00 10.01 295 SER A O 1
ATOM 2174 N N . LYS A 1 296 ? -28.231 14.250 13.791 1.00 9.03 296 LYS A N 1
ATOM 2175 C CA . LYS A 1 296 ? -28.482 14.663 12.420 1.00 10.58 296 LYS A CA 1
ATOM 2176 C C . LYS A 1 296 ? -29.315 13.612 11.684 1.00 10.43 296 LYS A C 1
ATOM 2177 O O . LYS A 1 296 ? -30.288 13.939 10.993 1.00 12.25 296 LYS A O 1
ATOM 2183 N N . LEU A 1 297 ? -28.957 12.349 11.857 1.00 9.32 297 LEU A N 1
ATOM 2184 C CA . LEU A 1 297 ? -29.687 11.275 11.201 1.00 11.20 297 LEU A CA 1
ATOM 2185 C C . LEU A 1 297 ? -31.163 11.216 11.568 1.00 11.44 297 LEU A C 1
ATOM 2186 O O . LEU A 1 297 ? -32.024 11.143 10.686 1.00 11.89 297 LEU A O 1
ATOM 2191 N N . LEU A 1 298 ? -31.449 11.218 12.867 1.00 10.27 298 LEU A N 1
ATOM 2192 C CA . LEU A 1 298 ? -32.816 11.093 13.343 1.00 10.78 298 LEU A CA 1
ATOM 2193 C C . LEU A 1 298 ? -33.654 12.331 13.034 1.00 10.72 298 LEU A C 1
ATOM 2194 O O . LEU A 1 298 ? -34.810 12.217 12.632 1.00 11.56 298 LEU A O 1
ATOM 2199 N N . VAL A 1 299 ? -33.061 13.511 13.160 1.00 10.60 299 VAL A N 1
ATOM 2200 C CA . VAL A 1 299 ? -33.752 14.743 12.805 1.00 12.12 299 VAL A CA 1
ATOM 2201 C C . VAL A 1 299 ? -34.100 14.757 11.300 1.00 14.58 299 VAL A C 1
ATOM 2202 O O . VAL A 1 299 ? -35.215 15.145 10.922 1.00 14.82 299 VAL A O 1
ATOM 2206 N N . SER A 1 300 ? -33.167 14.319 10.452 1.00 14.11 300 SER A N 1
ATOM 2207 C CA . SER A 1 300 ? -33.415 14.227 9.013 1.00 14.09 300 SER A CA 1
ATOM 2208 C C . SER A 1 300 ? -34.500 13.213 8.697 1.00 12.99 300 SER A C 1
ATOM 2209 O O . SER A 1 300 ? -35.398 13.475 7.891 1.00 12.77 300 SER A O 1
ATOM 2212 N N . MET A 1 301 ? -34.408 12.042 9.314 1.00 12.36 301 MET A N 1
ATOM 2213 C CA . MET A 1 301 ? -35.370 10.976 9.051 1.00 13.10 301 MET A CA 1
ATOM 2214 C C . MET A 1 301 ? -36.787 11.374 9.446 1.00 14.41 301 MET A C 1
ATOM 2215 O O . MET A 1 301 ? -37.752 11.047 8.749 1.00 14.25 301 MET A O 1
ATOM 2220 N N . LYS A 1 302 ? -36.914 12.092 10.552 1.00 14.51 302 LYS A N 1
ATOM 2221 C CA . LYS A 1 302 ? -38.221 12.548 10.995 1.00 17.76 302 LYS A CA 1
ATOM 2222 C C . LYS A 1 302 ? -38.776 13.599 10.040 1.00 18.38 302 LYS A C 1
ATOM 2223 O O . LYS A 1 302 ? -39.897 13.473 9.552 1.00 18.63 302 LYS A O 1
ATOM 2229 N N . ALA A 1 303 ? -37.963 14.601 9.725 1.00 18.30 303 ALA A N 1
ATOM 2230 C CA . ALA A 1 303 ? -38.406 15.688 8.872 1.00 19.19 303 ALA A CA 1
ATOM 2231 C C . ALA A 1 303 ? -38.687 15.265 7.431 1.00 19.79 303 ALA A C 1
ATOM 2232 O O . ALA A 1 303 ? -39.547 15.850 6.779 1.00 20.71 303 ALA A O 1
ATOM 2234 N N . GLN A 1 304 ? -37.983 14.256 6.931 1.00 18.96 304 GLN A N 1
ATOM 2235 C CA . GLN A 1 304 ? -38.185 13.795 5.553 1.00 21.01 304 GLN A CA 1
ATOM 2236 C C . GLN A 1 304 ? -39.271 12.721 5.408 1.00 20.91 304 GLN A C 1
ATOM 2237 O O . GLN A 1 304 ? -39.451 12.145 4.328 1.00 20.73 304 GLN A O 1
ATOM 2243 N N . GLY A 1 305 ? -39.949 12.428 6.517 1.00 20.71 305 GLY A N 1
ATOM 2244 C CA . GLY A 1 305 ? -41.035 11.464 6.521 1.00 19.68 305 GLY A CA 1
ATOM 2245 C C . GLY A 1 305 ? -40.645 10.004 6.526 1.00 19.93 305 GLY A C 1
ATOM 2246 O O . GLY A 1 305 ? -41.468 9.149 6.228 1.00 22.40 305 GLY A O 1
ATOM 2247 N N . HIS A 1 306 ? -39.399 9.697 6.868 1.00 20.04 306 HIS A N 1
ATOM 2248 C CA . HIS A 1 306 ? -38.958 8.309 6.883 1.00 18.68 306 HIS A CA 1
ATOM 2249 C C . HIS A 1 306 ? -39.198 7.679 8.234 1.00 17.15 306 HIS A C 1
ATOM 2250 O O . HIS A 1 306 ? -39.530 6.502 8.316 1.00 16.34 306 HIS A O 1
ATOM 2257 N N . LEU A 1 307 ? -39.002 8.461 9.289 1.00 15.58 307 LEU A N 1
ATOM 2258 C CA . LEU A 1 307 ? -39.337 8.015 10.632 1.00 16.62 307 LEU A CA 1
ATOM 2259 C C . LEU A 1 307 ? -40.149 9.148 11.232 1.00 17.26 307 LEU A C 1
ATOM 2260 O O . LEU A 1 307 ? -39.781 9.733 12.247 1.00 19.21 307 LEU A O 1
ATOM 2265 N N . PRO A 1 308 ? -41.322 9.434 10.643 1.00 19.07 308 PRO A N 1
ATOM 2266 C CA . PRO A 1 308 ? -42.180 10.528 11.102 1.00 18.46 308 PRO A CA 1
ATOM 2267 C C . PRO A 1 308 ? -42.737 10.433 12.520 1.00 18.21 308 PRO A C 1
ATOM 2268 O O . PRO A 1 308 ? -43.123 11.434 13.104 1.00 19.20 308 PRO A O 1
ATOM 2272 N N . ASN A 1 309 ? -42.791 9.229 13.071 1.00 17.34 309 ASN A N 1
ATOM 2273 C CA . ASN A 1 309 ? -43.343 9.064 14.408 1.00 18.94 309 ASN A CA 1
ATOM 2274 C C . ASN A 1 309 ? -42.378 9.241 15.554 1.00 18.88 309 ASN A C 1
ATOM 2275 O O . ASN A 1 309 ? -42.732 8.978 16.703 1.00 18.46 309 ASN A O 1
ATOM 2280 N N . LEU A 1 310 ? -41.153 9.664 15.258 1.00 18.71 310 LEU A N 1
ATOM 2281 C CA . LEU A 1 310 ? -40.194 9.936 16.322 1.00 17.37 310 LEU A CA 1
ATOM 2282 C C . LEU A 1 310 ? -40.688 11.078 17.194 1.00 17.72 310 LEU A C 1
ATOM 2283 O O . LEU A 1 310 ? -41.384 11.978 16.729 1.00 16.66 310 LEU A O 1
ATOM 2288 N N . SER A 1 311 ? -40.299 11.033 18.459 1.00 16.87 311 SER A N 1
ATOM 2289 C CA . SER A 1 311 ? -40.671 12.044 19.427 1.00 18.97 311 SER A CA 1
ATOM 2290 C C . SER A 1 311 ? -40.294 13.480 19.006 1.00 19.54 311 SER A C 1
ATOM 2291 O O . SER A 1 311 ? -39.294 13.704 18.328 1.00 19.30 311 SER A O 1
ATOM 2294 N N . SER A 1 312 ? -41.073 14.461 19.446 1.00 19.92 312 SER A N 1
ATOM 2295 C CA . SER A 1 312 ? -40.745 15.862 19.186 1.00 21.53 312 SER A CA 1
ATOM 2296 C C . SER A 1 312 ? -39.454 16.273 19.917 1.00 19.46 312 SER A C 1
ATOM 2297 O O . SER A 1 312 ? -38.878 17.331 19.643 1.00 20.02 312 SER A O 1
ATOM 2300 N N . GLN A 1 313 ? -39.031 15.433 20.863 1.00 19.09 313 GLN A N 1
ATOM 2301 C CA . GLN A 1 313 ? -37.816 15.661 21.641 1.00 17.79 313 GLN A CA 1
ATOM 2302 C C . GLN A 1 313 ? -36.562 15.369 20.829 1.00 16.25 313 GLN A C 1
ATOM 2303 O O . GLN A 1 313 ? -35.459 15.720 21.250 1.00 15.20 313 GLN A O 1
ATOM 2309 N N . VAL A 1 314 ? -36.713 14.673 19.709 1.00 14.16 314 VAL A N 1
ATOM 2310 C CA . VAL A 1 314 ? -35.555 14.376 18.877 1.00 13.55 314 VAL A CA 1
ATOM 2311 C C . VAL A 1 314 ? -34.944 15.680 18.358 1.00 13.53 314 VAL A C 1
ATOM 2312 O O . VAL A 1 314 ? -35.631 16.509 17.762 1.00 14.26 314 VAL A O 1
ATOM 2316 N N . GLY A 1 315 ? -33.658 15.871 18.641 1.00 11.31 315 GLY A N 1
ATOM 2317 C CA . GLY A 1 315 ? -32.957 17.068 18.226 1.00 10.46 315 GLY A CA 1
ATOM 2318 C C . GLY A 1 315 ? -32.763 18.060 19.364 1.00 10.69 315 GLY A C 1
ATOM 2319 O O . GLY A 1 315 ? -31.935 18.943 19.256 1.00 13.01 315 GLY A O 1
ATOM 2320 N N . GLU A 1 316 ? -33.490 17.884 20.461 1.00 11.77 316 GLU A N 1
ATOM 2321 C CA . GLU A 1 316 ? -33.483 18.831 21.572 1.00 12.05 316 GLU A CA 1
ATOM 2322 C C . GLU A 1 316 ? -32.401 18.550 22.602 1.00 10.27 316 GLU A C 1
ATOM 2323 O O . GLU A 1 316 ? -31.954 17.412 22.753 1.00 9.57 316 GLU A O 1
ATOM 2329 N N . GLY A 1 317 ? -32.040 19.587 23.356 1.00 8.84 317 GLY A N 1
ATOM 2330 C CA . GLY A 1 317 ? -31.145 19.424 24.494 1.00 8.52 317 GLY A CA 1
ATOM 2331 C C . GLY A 1 317 ? -29.681 19.140 24.218 1.00 8.07 317 GLY A C 1
ATOM 2332 O O . GLY A 1 317 ? -29.031 18.447 25.003 1.00 8.38 317 GLY A O 1
ATOM 2333 N N . TRP A 1 318 ? -29.167 19.647 23.109 1.00 7.60 318 TRP A N 1
ATOM 2334 C CA . TRP A 1 318 ? -27.749 19.492 22.813 1.00 7.16 318 TRP A CA 1
ATOM 2335 C C . TRP A 1 318 ? -26.943 20.500 23.639 1.00 6.92 318 TRP A C 1
ATOM 2336 O O . TRP A 1 318 ? -27.364 21.650 23.807 1.00 6.56 318 TRP A O 1
ATOM 2347 N N . GLY A 1 319 ? -25.788 20.062 24.130 1.00 6.15 319 GLY A N 1
ATOM 2348 C CA . GLY A 1 319 ? -24.864 20.928 24.845 1.00 6.53 319 GLY A CA 1
ATOM 2349 C C . GLY A 1 319 ? -23.416 20.614 24.460 1.00 7.04 319 GLY A C 1
ATOM 2350 O O . GLY A 1 319 ? -23.121 19.629 23.769 1.00 6.41 319 GLY A O 1
ATOM 2351 N N . ASN A 1 320 ? -22.502 21.429 24.958 1.00 7.30 320 ASN A N 1
ATOM 2352 C CA . ASN A 1 320 ? -21.097 21.339 24.565 1.00 6.80 320 ASN A CA 1
ATOM 2353 C C . ASN A 1 320 ? -20.162 20.979 25.737 1.00 6.22 320 ASN A C 1
ATOM 2354 O O . ASN A 1 320 ? -18.929 21.220 25.698 1.00 6.08 320 ASN A O 1
ATOM 2359 N N . ASN A 1 321 ? -20.762 20.388 26.770 1.00 5.79 321 ASN A N 1
ATOM 2360 C CA . ASN A 1 321 ? -20.089 20.067 28.034 1.00 6.38 321 ASN A CA 1
ATOM 2361 C C . ASN A 1 321 ? -19.378 21.307 28.602 1.00 8.10 321 ASN A C 1
ATOM 2362 O O . ASN A 1 321 ? -18.321 21.201 29.237 1.00 8.61 321 ASN A O 1
ATOM 2367 N N . GLY A 1 322 ? -19.947 22.483 28.326 1.00 7.06 322 GLY A N 1
ATOM 2368 C CA . GLY A 1 322 ? -19.381 23.744 28.793 1.00 7.12 322 GLY A CA 1
ATOM 2369 C C . GLY A 1 322 ? -17.898 24.005 28.491 1.00 7.69 322 GLY A C 1
ATOM 2370 O O . GLY A 1 322 ? -17.255 24.756 29.223 1.00 6.59 322 GLY A O 1
ATOM 2371 N N . ASN A 1 323 ? -17.374 23.424 27.405 1.00 6.70 323 ASN A N 1
ATOM 2372 C CA . ASN A 1 323 ? -15.951 23.554 27.053 1.00 6.71 323 ASN A CA 1
ATOM 2373 C C . ASN A 1 323 ? -15.535 24.993 26.811 1.00 7.07 323 ASN A C 1
ATOM 2374 O O . ASN A 1 323 ? -16.156 25.693 26.011 1.00 8.17 323 ASN A O 1
ATOM 2379 N N . ILE A 1 324 ? -14.457 25.412 27.472 1.00 7.24 324 ILE A N 1
ATOM 2380 C CA . ILE A 1 324 ? -13.871 26.737 27.275 1.00 8.28 324 ILE A CA 1
ATOM 2381 C C . ILE A 1 324 ? -12.374 26.528 27.430 1.00 8.31 324 ILE A C 1
ATOM 2382 O O . ILE A 1 324 ? -11.945 25.848 28.367 1.00 9.44 324 ILE A O 1
ATOM 2387 N N . MET A 1 325 ? -11.572 27.089 26.537 1.00 6.65 325 MET A N 1
ATOM 2388 C CA . MET A 1 325 ? -10.120 27.013 26.712 1.00 8.27 325 MET A CA 1
ATOM 2389 C C . MET A 1 325 ? -9.554 28.398 27.000 1.00 8.73 325 MET A C 1
ATOM 2390 O O . MET A 1 325 ? -10.141 29.413 26.599 1.00 9.28 325 MET A O 1
ATOM 2395 N N . VAL A 1 326 ? -8.438 28.444 27.720 1.00 6.92 326 VAL A N 1
ATOM 2396 C CA . VAL A 1 326 ? -7.781 29.708 28.035 1.00 6.63 326 VAL A CA 1
ATOM 2397 C C . VAL A 1 326 ? -6.322 29.454 28.402 1.00 7.26 326 VAL A C 1
ATOM 2398 O O . VAL A 1 326 ? -5.968 28.370 28.857 1.00 6.84 326 VAL A O 1
ATOM 2402 N N . GLY A 1 327 ? -5.483 30.457 28.185 1.00 7.35 327 GLY A N 1
ATOM 2403 C CA . GLY A 1 327 ? -4.078 30.342 28.502 1.00 7.04 327 GLY A CA 1
ATOM 2404 C C . GLY A 1 327 ? -3.689 31.542 29.341 1.00 8.14 327 GLY A C 1
ATOM 2405 O O . GLY A 1 327 ? -4.182 32.636 29.114 1.00 9.20 327 GLY A O 1
ATOM 2406 N N . ARG A 1 328 ? -2.829 31.309 30.323 1.00 7.75 328 ARG A N 1
ATOM 2407 C CA . ARG A 1 328 ? -2.302 32.335 31.221 1.00 8.08 328 ARG A CA 1
ATOM 2408 C C . ARG A 1 328 ? -0.789 32.418 31.002 1.00 7.86 328 ARG A C 1
ATOM 2409 O O . ARG A 1 328 ? -0.138 31.407 30.711 1.00 6.84 328 ARG A O 1
ATOM 2417 N N . ALA A 1 329 ? -0.230 33.603 31.209 1.00 9.02 329 ALA A N 1
ATOM 2418 C CA . ALA A 1 329 ? 1.225 33.798 31.126 1.00 10.34 329 ALA A CA 1
ATOM 2419 C C . ALA A 1 329 ? 1.789 33.595 32.520 1.00 11.47 329 ALA A C 1
ATOM 2420 O O . ALA A 1 329 ? 1.193 34.048 33.484 1.00 16.10 329 ALA A O 1
ATOM 2422 N N . ASN A 1 330 ? 2.876 32.843 32.637 1.00 9.97 330 ASN A N 1
ATOM 2423 C CA . ASN A 1 330 ? 3.571 32.707 33.917 1.00 8.49 330 ASN A CA 1
ATOM 2424 C C . ASN A 1 330 ? 4.739 33.661 33.933 1.00 9.03 330 ASN A C 1
ATOM 2425 O O . ASN A 1 330 ? 5.278 33.998 32.874 1.00 9.64 330 ASN A O 1
ATOM 2430 N N . HIS A 1 331 ? 5.155 34.079 35.127 1.00 9.84 331 HIS A N 1
ATOM 2431 C CA . HIS A 1 331 ? 6.410 34.818 35.264 1.00 10.32 331 HIS A CA 1
ATOM 2432 C C . HIS A 1 331 ? 7.600 33.865 35.080 1.00 10.19 331 HIS A C 1
ATOM 2433 O O . HIS A 1 331 ? 7.427 32.649 35.106 1.00 8.90 331 HIS A O 1
ATOM 2440 N N . MET A 1 332 ? 8.800 34.425 34.913 1.00 11.00 332 MET A N 1
ATOM 2441 C CA . MET A 1 332 ? 9.998 33.654 34.573 1.00 12.67 332 MET A CA 1
ATOM 2442 C C . MET A 1 332 ? 10.376 32.528 35.508 1.00 11.34 332 MET A C 1
ATOM 2443 O O . MET A 1 332 ? 10.994 31.554 35.080 1.00 11.89 332 MET A O 1
ATOM 2448 N N . TRP A 1 333 ? 10.036 32.662 36.786 1.00 8.74 333 TRP A N 1
ATOM 2449 C CA . TRP A 1 333 ? 10.342 31.618 37.743 1.00 9.36 333 TRP A CA 1
ATOM 2450 C C . TRP A 1 333 ? 9.352 30.448 37.728 1.00 10.41 333 TRP A C 1
ATOM 2451 O O . TRP A 1 333 ? 9.519 29.477 38.472 1.00 10.91 333 TRP A O 1
ATOM 2462 N N . ASP A 1 334 ? 8.298 30.564 36.925 1.00 9.11 334 ASP A N 1
ATOM 2463 C CA . ASP A 1 334 ? 7.299 29.496 36.804 1.00 8.94 334 ASP A CA 1
ATOM 2464 C C . ASP A 1 334 ? 7.283 28.958 35.377 1.00 9.18 334 ASP A C 1
ATOM 2465 O O . ASP A 1 334 ? 6.256 28.997 34.696 1.00 11.81 334 ASP A O 1
ATOM 2470 N N . ALA A 1 335 ? 8.442 28.483 34.930 1.00 9.65 335 ALA A N 1
ATOM 2471 C CA . ALA A 1 335 ? 8.581 27.882 33.600 1.00 8.05 335 ALA A CA 1
ATOM 2472 C C . ALA A 1 335 ? 7.674 26.654 33.491 1.00 7.83 335 ALA A C 1
ATOM 2473 O O . ALA A 1 335 ? 7.381 25.996 34.494 1.00 6.39 335 ALA A O 1
ATOM 2475 N N . THR A 1 336 ? 7.211 26.354 32.284 1.00 6.50 336 THR A N 1
ATOM 2476 C CA . THR A 1 336 ? 6.381 25.179 32.088 1.00 8.56 336 THR A CA 1
ATOM 2477 C C . THR A 1 336 ? 7.123 24.035 31.382 1.00 10.49 336 THR A C 1
ATOM 2478 O O . THR A 1 336 ? 6.608 22.926 31.297 1.00 12.43 336 THR A O 1
ATOM 2482 N N . GLY A 1 337 ? 8.331 24.308 30.892 1.00 8.91 337 GLY A N 1
ATOM 2483 C CA . GLY A 1 337 ? 9.173 23.267 30.320 1.00 9.52 337 GLY A CA 1
ATOM 2484 C C . GLY A 1 337 ? 9.155 23.172 28.809 1.00 10.39 337 GLY A C 1
ATOM 2485 O O . GLY A 1 337 ? 8.144 23.472 28.178 1.00 10.30 337 GLY A O 1
ATOM 2486 N N . SER A 1 338 ? 10.286 22.790 28.216 1.00 10.75 338 SER A N 1
ATOM 2487 C CA . SER A 1 338 ? 10.346 22.627 26.772 1.00 11.79 338 SER A CA 1
ATOM 2488 C C . SER A 1 338 ? 9.922 21.217 26.369 1.00 11.62 338 SER A C 1
ATOM 2489 O O . SER A 1 338 ? 9.647 20.967 25.203 1.00 14.65 338 SER A O 1
ATOM 2492 N N . LYS A 1 339 ? 9.885 20.293 27.329 1.00 10.27 339 LYS A N 1
ATOM 2493 C CA . LYS A 1 339 ? 9.451 18.917 27.060 1.00 11.54 339 LYS A CA 1
ATOM 2494 C C . LYS A 1 339 ? 8.133 18.679 27.752 1.00 10.10 339 LYS A C 1
ATOM 2495 O O . LYS A 1 339 ? 8.090 18.634 28.970 1.00 10.63 339 LYS A O 1
ATOM 2501 N N . GLN A 1 340 ? 7.062 18.551 26.983 1.00 8.69 340 GLN A N 1
ATOM 2502 C CA . GLN A 1 340 ? 5.750 18.352 27.574 1.00 7.99 340 GLN A CA 1
ATOM 2503 C C . GLN A 1 340 ? 5.061 17.114 27.020 1.00 8.17 340 GLN A C 1
ATOM 2504 O O . GLN A 1 340 ? 4.978 16.941 25.798 1.00 9.03 340 GLN A O 1
ATOM 2510 N N . ALA A 1 341 ? 4.629 16.230 27.913 1.00 6.90 341 ALA A N 1
ATOM 2511 C CA . ALA A 1 341 ? 3.791 15.093 27.525 1.00 7.89 341 ALA A CA 1
ATOM 2512 C C . ALA A 1 341 ? 2.495 15.656 26.917 1.00 6.24 341 ALA A C 1
ATOM 2513 O O . ALA A 1 341 ? 2.014 16.707 27.321 1.00 6.18 341 ALA A O 1
ATOM 2515 N N . THR A 1 342 ? 1.950 14.961 25.930 1.00 6.53 342 THR A N 1
ATOM 2516 C CA . THR A 1 342 ? 0.727 15.409 25.273 1.00 7.10 342 THR A CA 1
ATOM 2517 C C . THR A 1 342 ? -0.522 14.942 26.032 1.00 7.46 342 THR A C 1
ATOM 2518 O O . THR A 1 342 ? -1.643 15.325 25.692 1.00 8.46 342 THR A O 1
ATOM 2522 N N . ILE A 1 343 ? -0.320 14.099 27.038 1.00 5.98 343 ILE A N 1
ATOM 2523 C CA . ILE A 1 343 ? -1.416 13.508 27.783 1.00 7.44 343 ILE A CA 1
ATOM 2524 C C . ILE A 1 343 ? -1.619 14.241 29.117 1.00 8.01 343 ILE A C 1
ATOM 2525 O O . ILE A 1 343 ? -0.789 14.136 30.007 1.00 8.34 343 ILE A O 1
ATOM 2530 N N . PRO A 1 344 ? -2.715 15.002 29.262 1.00 9.45 344 PRO A N 1
ATOM 2531 C CA . PRO A 1 344 ? -2.950 15.726 30.521 1.00 9.28 344 PRO A CA 1
ATOM 2532 C C . PRO A 1 344 ? -3.209 14.749 31.688 1.00 10.89 344 PRO A C 1
ATOM 2533 O O . PRO A 1 344 ? -3.844 13.709 31.489 1.00 10.58 344 PRO A O 1
ATOM 2537 N N . THR A 1 345 ? -2.724 15.079 32.884 1.00 9.17 345 THR A N 1
ATOM 2538 C CA . THR A 1 345 ? -2.888 14.199 34.040 1.00 10.20 345 THR A CA 1
ATOM 2539 C C . THR A 1 345 ? -3.424 14.888 35.288 1.00 11.41 345 THR A C 1
ATOM 2540 O O . THR A 1 345 ? -3.717 14.229 36.279 1.00 12.02 345 THR A O 1
ATOM 2544 N N . MET A 1 346 ? -3.562 16.201 35.240 1.00 12.32 346 MET A N 1
ATOM 2545 C CA . MET A 1 346 ? -3.931 16.956 36.417 1.00 14.27 346 MET A CA 1
ATOM 2546 C C . MET A 1 346 ? -5.065 17.924 36.131 1.00 13.96 346 MET A C 1
ATOM 2547 O O . MET A 1 346 ? -5.098 18.560 35.064 1.00 12.53 346 MET A O 1
ATOM 2552 N N . GLY A 1 347 ? -6.005 17.999 37.075 1.00 12.62 347 GLY A N 1
ATOM 2553 C CA . GLY A 1 347 ? -7.151 18.880 36.947 1.00 11.85 347 GLY A CA 1
ATOM 2554 C C . GLY A 1 347 ? -7.367 19.765 38.167 1.00 10.93 347 GLY A C 1
ATOM 2555 O O . GLY A 1 347 ? -6.855 19.478 39.243 1.00 11.07 347 GLY A O 1
ATOM 2556 N N . ILE A 1 348 ? -8.020 20.900 37.958 1.00 10.03 348 ILE A N 1
ATOM 2557 C CA . ILE A 1 348 ? -8.428 21.789 39.035 1.00 9.61 348 ILE A CA 1
ATOM 2558 C C . ILE A 1 348 ? -9.927 21.518 39.206 1.00 10.18 348 ILE A C 1
ATOM 2559 O O . ILE A 1 348 ? -10.721 21.761 38.302 1.00 8.36 348 ILE A O 1
ATOM 2564 N N . ASP A 1 349 ? -10.298 20.959 40.347 1.00 10.01 349 ASP A N 1
ATOM 2565 C CA . ASP A 1 349 ? -11.684 20.587 40.599 1.00 11.67 349 ASP A CA 1
ATOM 2566 C C . ASP A 1 349 ? -12.379 21.617 41.503 1.00 11.25 349 ASP A C 1
ATOM 2567 O O . ASP A 1 349 ? -12.182 21.619 42.724 1.00 11.72 349 ASP A O 1
ATOM 2572 N N . ASN A 1 350 ? -13.200 22.474 40.901 1.00 9.51 350 ASN A N 1
ATOM 2573 C CA . ASN A 1 350 ? -13.940 23.471 41.661 1.00 9.17 350 ASN A CA 1
ATOM 2574 C C . ASN A 1 350 ? -15.438 23.270 41.437 1.00 9.55 350 ASN A C 1
ATOM 2575 O O . ASN A 1 350 ? -16.230 24.208 41.526 1.00 9.47 350 ASN A O 1
ATOM 2580 N N . TRP A 1 351 ? -15.835 22.034 41.168 1.00 10.35 351 TRP A N 1
ATOM 2581 C CA . TRP A 1 351 ? -17.216 21.783 40.779 1.00 12.02 351 TRP A CA 1
ATOM 2582 C C . TRP A 1 351 ? -18.174 22.078 41.903 1.00 14.16 351 TRP A C 1
ATOM 2583 O O . TRP A 1 351 ? -19.285 22.554 41.682 1.00 14.20 351 TRP A O 1
ATOM 2594 N N . ALA A 1 352 ? -17.732 21.809 43.116 1.00 15.16 352 ALA A N 1
ATOM 2595 C CA . ALA A 1 352 ? -18.614 21.965 44.257 1.00 19.25 352 ALA A CA 1
ATOM 2596 C C . ALA A 1 352 ? -18.900 23.428 44.622 1.00 20.51 352 ALA A C 1
ATOM 2597 O O . ALA A 1 352 ? -19.739 23.700 45.485 1.00 23.71 352 ALA A O 1
ATOM 2599 N N . ASP A 1 353 ? -18.207 24.358 43.978 1.00 18.53 353 ASP A N 1
ATOM 2600 C CA . ASP A 1 353 ? -18.406 25.778 44.232 1.00 19.69 353 ASP A CA 1
ATOM 2601 C C . ASP A 1 353 ? -19.561 26.285 43.363 1.00 18.53 353 ASP A C 1
ATOM 2602 O O . ASP A 1 353 ? -19.382 26.524 42.166 1.00 17.36 353 ASP A O 1
ATOM 2607 N N . PRO A 1 354 ? -20.733 26.571 43.971 1.00 19.40 354 PRO A N 1
ATOM 2608 C CA . PRO A 1 354 ? -21.866 27.030 43.156 1.00 19.33 354 PRO A CA 1
ATOM 2609 C C . PRO A 1 354 ? -21.685 28.362 42.429 1.00 20.16 354 PRO A C 1
ATOM 2610 O O . PRO A 1 354 ? -22.386 28.646 41.454 1.00 20.19 354 PRO A O 1
ATOM 2614 N N . THR A 1 355 ? -20.688 29.140 42.841 1.00 21.30 355 THR A N 1
ATOM 2615 C CA . THR A 1 355 ? -20.417 30.409 42.165 1.00 22.63 355 THR A CA 1
ATOM 2616 C C . THR A 1 355 ? -19.517 30.250 40.936 1.00 19.93 355 THR A C 1
ATOM 2617 O O . THR A 1 355 ? -19.558 31.081 40.034 1.00 20.57 355 THR A O 1
ATOM 2621 N N . ALA A 1 356 ? -18.727 29.183 40.890 1.00 17.10 356 ALA A N 1
ATOM 2622 C CA . ALA A 1 356 ? -17.784 28.964 39.782 1.00 15.45 356 ALA A CA 1
ATOM 2623 C C . ALA A 1 356 ? -17.581 27.457 39.630 1.00 12.68 356 ALA A C 1
ATOM 2624 O O . ALA A 1 356 ? -16.480 26.934 39.841 1.00 11.61 356 ALA A O 1
ATOM 2626 N N . PRO A 1 357 ? -18.657 26.738 39.271 1.00 11.26 357 PRO A N 1
ATOM 2627 C CA . PRO A 1 357 ? -18.582 25.293 39.117 1.00 10.96 357 PRO A CA 1
ATOM 2628 C C . PRO A 1 357 ? -17.876 24.889 37.826 1.00 11.02 357 PRO A C 1
ATOM 2629 O O . PRO A 1 357 ? -18.455 24.940 36.729 1.00 10.14 357 PRO A O 1
ATOM 2633 N N . ILE A 1 358 ? -16.577 24.616 37.961 1.00 10.11 358 ILE A N 1
ATOM 2634 C CA . ILE A 1 358 ? -15.773 24.178 36.826 1.00 9.13 358 ILE A CA 1
ATOM 2635 C C . ILE A 1 358 ? -14.827 23.066 37.226 1.00 8.63 358 ILE A C 1
ATOM 2636 O O . ILE A 1 358 ? -14.466 22.921 38.410 1.00 6.34 358 ILE A O 1
ATOM 2641 N N . PHE A 1 359 ? -14.514 22.236 36.235 1.00 6.95 359 PHE A N 1
ATOM 2642 C CA . PHE A 1 359 ? -13.463 21.241 36.341 1.00 9.67 359 PHE A CA 1
ATOM 2643 C C . PHE A 1 359 ? -12.543 21.597 35.172 1.00 10.10 359 PHE A C 1
ATOM 2644 O O . PHE A 1 359 ? -12.971 21.563 34.021 1.00 11.55 359 PHE A O 1
ATOM 2652 N N . ALA A 1 360 ? -11.294 21.954 35.462 1.00 8.23 360 ALA A N 1
ATOM 2653 C CA . ALA A 1 360 ? -10.360 22.394 34.422 1.00 9.64 360 ALA A CA 1
ATOM 2654 C C . ALA A 1 360 ? -9.135 21.503 34.350 1.00 10.62 360 ALA A C 1
ATOM 2655 O O . ALA A 1 360 ? -8.469 21.279 35.353 1.00 12.83 360 ALA A O 1
ATOM 2657 N N . GLU A 1 361 ? -8.832 20.971 33.184 1.00 10.51 361 GLU A N 1
ATOM 2658 C CA . GLU A 1 361 ? -7.608 20.198 33.076 1.00 11.24 361 GLU A CA 1
ATOM 2659 C C . GLU A 1 361 ? -6.462 21.120 32.657 1.00 8.95 361 GLU A C 1
ATOM 2660 O O . GLU A 1 361 ? -6.657 22.098 31.911 1.00 8.49 361 GLU A O 1
ATOM 2666 N N . ILE A 1 362 ? -5.288 20.844 33.204 1.00 7.63 362 ILE A N 1
ATOM 2667 C CA . ILE A 1 362 ? -4.079 21.580 32.854 1.00 7.38 362 ILE A CA 1
ATOM 2668 C C . ILE A 1 362 ? -3.563 20.886 31.591 1.00 6.84 362 ILE A C 1
ATOM 2669 O O . ILE A 1 362 ? -3.157 19.739 31.632 1.00 8.60 362 ILE A O 1
ATOM 2674 N N . ALA A 1 363 ? -3.679 21.584 30.455 1.00 7.48 363 ALA A N 1
ATOM 2675 C CA . ALA A 1 363 ? -3.360 21.028 29.146 1.00 8.02 363 ALA A CA 1
ATOM 2676 C C . ALA A 1 363 ? -1.962 21.376 28.694 1.00 9.26 363 ALA A C 1
ATOM 2677 O O . ALA A 1 363 ? -1.443 22.444 29.011 1.00 8.41 363 ALA A O 1
ATOM 2679 N N . PRO A 1 364 ? -1.311 20.461 27.941 1.00 10.45 364 PRO A N 1
ATOM 2680 C CA . PRO A 1 364 ? 0.034 20.713 27.421 1.00 9.75 364 PRO A CA 1
ATOM 2681 C C . PRO A 1 364 ? -0.038 21.581 26.153 1.00 9.55 364 PRO A C 1
ATOM 2682 O O . PRO A 1 364 ? -1.065 21.635 25.476 1.00 9.69 364 PRO A O 1
ATOM 2686 N N . LEU A 1 365 ? 1.041 22.295 25.880 1.00 10.52 365 LEU A N 1
ATOM 2687 C CA . LEU A 1 365 ? 1.208 23.060 24.652 1.00 11.73 365 LEU A CA 1
ATOM 2688 C C . LEU A 1 365 ? 2.616 22.641 24.252 1.00 12.20 365 LEU A C 1
ATOM 2689 O O . LEU A 1 365 ? 3.608 23.331 24.495 1.00 11.23 365 LEU A O 1
ATOM 2694 N N . PRO A 1 366 ? 2.728 21.446 23.627 1.00 13.45 366 PRO A N 1
ATOM 2695 C CA . PRO A 1 366 ? 4.026 20.887 23.265 1.00 14.28 366 PRO A CA 1
ATOM 2696 C C . PRO A 1 366 ? 4.745 21.513 22.097 1.00 15.82 366 PRO A C 1
ATOM 2697 O O . PRO A 1 366 ? 4.912 20.879 21.047 1.00 16.79 366 PRO A O 1
ATOM 2701 N N . ALA A 1 367 ? 5.190 22.757 22.300 1.00 14.55 367 ALA A N 1
ATOM 2702 C CA . ALA A 1 367 ? 5.854 23.525 21.260 1.00 14.98 367 ALA A CA 1
ATOM 2703 C C . ALA A 1 367 ? 7.351 23.218 21.157 1.00 16.40 367 ALA A C 1
ATOM 2704 O O . ALA A 1 367 ? 8.003 23.673 20.218 1.00 19.19 367 ALA A O 1
ATOM 2706 N N . GLY A 1 368 ? 7.902 22.487 22.134 1.00 15.24 368 GLY A N 1
ATOM 2707 C CA . GLY A 1 368 ? 9.326 22.132 22.084 1.00 15.79 368 GLY A CA 1
ATOM 2708 C C . GLY A 1 368 ? 10.287 23.234 22.524 1.00 15.39 368 GLY A C 1
ATOM 2709 O O . GLY A 1 368 ? 11.501 23.154 22.306 1.00 15.61 368 GLY A O 1
ATOM 2710 N N . LEU A 1 369 ? 9.740 24.280 23.119 1.00 14.25 369 LEU A N 1
ATOM 2711 C CA . LEU A 1 369 ? 10.545 25.365 23.651 1.00 15.44 369 LEU A CA 1
ATOM 2712 C C . LEU A 1 369 ? 9.795 25.960 24.843 1.00 14.12 369 LEU A C 1
ATOM 2713 O O . LEU A 1 369 ? 8.628 25.644 25.080 1.00 13.79 369 LEU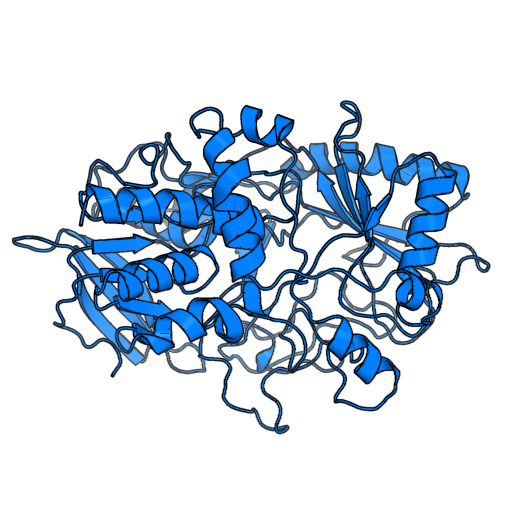 A O 1
ATOM 2718 N N . GLU A 1 370 ? 10.487 26.760 25.635 1.00 12.08 370 GLU A N 1
ATOM 2719 C CA . GLU A 1 370 ? 9.868 27.335 26.809 1.00 10.42 370 GLU A CA 1
ATOM 2720 C C . GLU A 1 370 ? 8.964 28.509 26.432 1.00 10.99 370 GLU A C 1
ATOM 2721 O O . GLU A 1 370 ? 9.441 29.523 25.933 1.00 11.47 370 GLU A O 1
ATOM 2727 N N . THR A 1 371 ? 7.660 28.356 26.635 1.00 9.59 371 THR A N 1
ATOM 2728 C CA . THR A 1 371 ? 6.705 29.413 26.282 1.00 8.93 371 THR A CA 1
ATOM 2729 C C . THR A 1 371 ? 6.154 30.133 27.520 1.00 7.22 371 THR A C 1
ATOM 2730 O O . THR A 1 371 ? 5.540 31.194 27.392 1.00 8.83 371 THR A O 1
ATOM 2734 N N . TYR A 1 372 ? 6.340 29.531 28.701 1.00 7.04 372 TYR A N 1
ATOM 2735 C CA . TYR A 1 372 ? 5.786 30.023 29.979 1.00 8.27 372 TYR A CA 1
ATOM 2736 C C . TYR A 1 372 ? 4.256 30.070 30.042 1.00 8.58 372 TYR A C 1
ATOM 2737 O O . TYR A 1 372 ? 3.693 30.710 30.921 1.00 10.32 372 TYR A O 1
ATOM 2746 N N . VAL A 1 373 ? 3.587 29.391 29.124 1.00 8.06 373 VAL A N 1
ATOM 2747 C CA . VAL A 1 373 ? 2.131 29.403 29.080 1.00 7.08 373 VAL A CA 1
ATOM 2748 C C . VAL A 1 373 ? 1.550 28.253 29.894 1.00 7.47 373 VAL A C 1
ATOM 2749 O O . VAL A 1 373 ? 2.048 27.130 29.815 1.00 9.31 373 VAL A O 1
ATOM 2753 N N . SER A 1 374 ? 0.573 28.557 30.748 1.00 6.29 374 SER A N 1
ATOM 2754 C CA . SER A 1 374 ? -0.251 27.508 31.355 1.00 6.29 374 SER A CA 1
ATOM 2755 C C . SER A 1 374 ? -1.556 27.507 30.553 1.00 6.18 374 SER A C 1
ATOM 2756 O O . SER A 1 374 ? -2.228 28.535 30.450 1.00 7.84 374 SER A O 1
ATOM 2759 N N . LEU A 1 375 ? -1.874 26.369 29.945 1.00 6.32 375 LEU A N 1
ATOM 2760 C CA . LEU A 1 375 ? -3.062 26.225 29.113 1.00 5.92 375 LEU A CA 1
ATOM 2761 C C . LEU A 1 375 ? -4.097 25.376 29.855 1.00 4.56 375 LEU A C 1
ATOM 2762 O O . LEU A 1 375 ? -3.743 24.398 30.506 1.00 5.90 375 LEU A O 1
ATOM 2767 N N . TYR A 1 376 ? -5.368 25.741 29.737 1.00 4.85 376 TYR A N 1
ATOM 2768 C CA . TYR A 1 376 ? -6.443 25.004 30.409 1.00 6.44 376 TYR A CA 1
ATOM 2769 C C . TYR A 1 376 ? -7.637 24.699 29.514 1.00 6.24 376 TYR A C 1
ATOM 2770 O O . TYR A 1 376 ? -8.016 25.513 28.663 1.00 6.25 376 TYR A O 1
ATOM 2779 N N . LEU A 1 377 ? -8.222 23.521 29.701 1.00 7.08 377 LEU A N 1
ATOM 2780 C CA . LEU A 1 377 ? -9.515 23.225 29.095 1.00 7.17 377 LEU A CA 1
ATOM 2781 C C . LEU A 1 377 ? -10.467 23.105 30.273 1.00 7.69 377 LEU A C 1
ATOM 2782 O O . LEU A 1 377 ? -10.276 22.265 31.153 1.00 8.64 377 LEU A O 1
ATOM 2787 N N . ALA A 1 378 ? -11.459 23.981 30.311 1.00 7.76 378 ALA A N 1
ATOM 2788 C CA . ALA A 1 378 ? -12.412 24.005 31.409 1.00 7.86 378 ALA A CA 1
ATOM 2789 C C . ALA A 1 378 ? -13.756 23.430 31.000 1.00 8.62 378 ALA A C 1
ATOM 2790 O O . ALA A 1 378 ? -14.245 23.709 29.909 1.00 8.38 378 ALA A O 1
ATOM 2792 N N . ILE A 1 379 ? -14.273 22.533 31.831 1.00 8.54 379 ILE A N 1
ATOM 2793 C CA . ILE A 1 379 ? -15.637 22.049 31.708 1.00 7.83 379 ILE A CA 1
ATOM 2794 C C . ILE A 1 379 ? -16.425 22.880 32.726 1.00 6.81 379 ILE A C 1
ATOM 2795 O O . ILE A 1 379 ? -16.159 22.827 33.920 1.00 8.13 379 ILE A O 1
ATOM 2800 N N . THR A 1 380 ? -17.331 23.707 32.239 1.00 6.84 380 THR A N 1
ATOM 2801 C CA . THR A 1 380 ? -18.108 24.587 33.108 1.00 8.30 380 THR A CA 1
ATOM 2802 C C . THR A 1 380 ? -19.553 24.070 33.208 1.00 9.39 380 THR A C 1
ATOM 2803 O O . THR A 1 380 ? -20.034 23.392 32.297 1.00 9.88 380 THR A O 1
ATOM 2807 N N . LYS A 1 381 ? -20.256 24.405 34.288 1.00 9.46 381 LYS A N 1
ATOM 2808 C CA . LYS A 1 381 ? -21.657 23.998 34.423 1.00 10.57 381 LYS A CA 1
ATOM 2809 C C . LYS A 1 381 ? -22.569 24.987 33.674 1.00 11.07 381 LYS A C 1
ATOM 2810 O O . LYS A 1 381 ?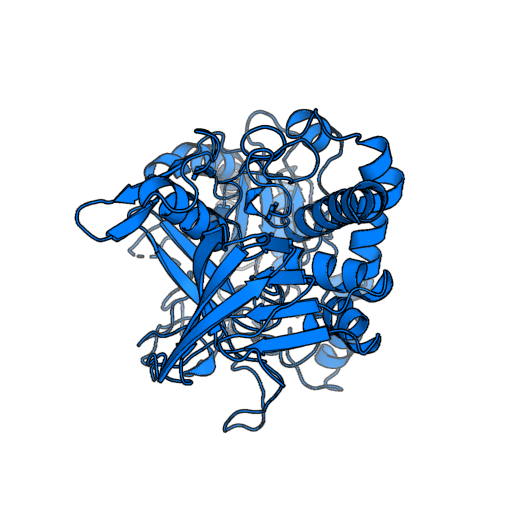 -23.436 25.619 34.267 1.00 12.63 381 LYS A O 1
ATOM 2815 N N . ASN A 1 382 ? -22.341 25.145 32.377 1.00 10.19 382 ASN A N 1
ATOM 2816 C CA . ASN A 1 382 ? -23.120 26.050 31.535 1.00 10.39 382 ASN A CA 1
ATOM 2817 C C . ASN A 1 382 ? -24.499 25.432 31.307 1.00 10.68 382 ASN A C 1
ATOM 2818 O O . ASN A 1 382 ? -24.603 24.341 30.754 1.00 11.31 382 ASN A O 1
ATOM 2823 N N . PRO A 1 383 ? -25.579 26.127 31.719 1.00 10.16 383 PRO A N 1
ATOM 2824 C CA . PRO A 1 383 ? -26.938 25.595 31.542 1.00 9.88 383 PRO A CA 1
ATOM 2825 C C . PRO A 1 383 ? -27.503 25.714 30.118 1.00 9.40 383 PRO A C 1
ATOM 2826 O O . PRO A 1 383 ? -28.553 25.150 29.819 1.00 11.68 383 PRO A O 1
ATOM 2830 N N . GLU A 1 384 ? -26.834 26.481 29.264 1.00 8.83 384 GLU A N 1
ATOM 2831 C CA . GLU A 1 384 ? -27.304 26.721 27.906 1.00 10.39 384 GLU A CA 1
ATOM 2832 C C . GLU A 1 384 ? -27.375 25.428 27.092 1.00 10.81 384 GLU A C 1
ATOM 2833 O O . GLU A 1 384 ? -26.510 24.562 27.231 1.00 10.70 384 GLU A O 1
ATOM 2839 N N . ARG A 1 385 ? -28.392 25.315 26.239 1.00 10.82 385 ARG A N 1
ATOM 2840 C CA . ARG A 1 385 ? -28.565 24.151 25.369 1.00 9.07 385 ARG A CA 1
ATOM 2841 C C . ARG A 1 385 ? -29.040 24.650 24.010 1.00 10.41 385 ARG A C 1
ATOM 2842 O O . ARG A 1 385 ? -29.494 25.790 23.878 1.00 11.52 385 ARG A O 1
ATOM 2850 N N . ALA A 1 386 ? -28.972 23.790 23.005 1.00 10.04 386 ALA A N 1
ATOM 2851 C CA . ALA A 1 386 ? -29.400 24.151 21.660 1.00 10.39 386 ALA A CA 1
ATOM 2852 C C . ALA A 1 386 ? -30.098 22.941 21.078 1.00 10.06 386 ALA A C 1
ATOM 2853 O O . ALA A 1 386 ? -30.298 21.947 21.774 1.00 10.00 386 ALA A O 1
ATOM 2855 N N . ARG A 1 387 ? -30.511 23.040 19.822 1.00 11.01 387 ARG A N 1
ATOM 2856 C CA . ARG A 1 387 ? -31.180 21.927 19.165 1.00 12.53 387 ARG A CA 1
ATOM 2857 C C . ARG A 1 387 ? -30.747 21.809 17.716 1.00 11.34 387 ARG A C 1
ATOM 2858 O O . ARG A 1 387 ? -30.188 22.752 17.140 1.00 11.75 387 ARG A O 1
ATOM 2863 N N . PHE A 1 388 ? -30.955 20.627 17.152 1.00 10.05 388 PHE A N 1
ATOM 2864 C CA . PHE A 1 388 ? -30.700 20.405 15.743 1.00 12.35 388 PHE A CA 1
ATOM 2865 C C . PHE A 1 388 ? -32.039 20.548 15.044 1.00 14.68 388 PHE A C 1
ATOM 2866 O O . PHE A 1 388 ? -33.081 20.135 15.571 1.00 15.30 388 PHE A O 1
ATOM 2874 N N . GLN A 1 389 ? -32.021 21.124 13.855 1.00 17.25 389 GLN A N 1
ATOM 2875 C CA . GLN A 1 389 ? -33.248 21.282 13.094 1.00 20.26 389 GLN A CA 1
ATOM 2876 C C . GLN A 1 389 ? -32.957 21.135 11.608 1.00 19.43 389 GLN A C 1
ATOM 2877 O O . GLN A 1 389 ? -31.927 21.602 11.116 1.00 20.55 389 GLN A O 1
ATOM 2883 N N . PHE A 1 390 ? -33.831 20.411 10.918 1.00 19.65 390 PHE A N 1
ATOM 2884 C CA . PHE A 1 390 ? -33.674 20.168 9.496 1.00 19.95 390 PHE A CA 1
ATOM 2885 C C . PHE A 1 390 ? -33.977 21.441 8.722 1.00 20.69 390 PHE A C 1
ATOM 2886 O O . PHE A 1 390 ? -34.985 22.085 8.957 1.00 21.12 390 PHE A O 1
ATOM 2894 N N . ASN A 1 391 ? -33.102 21.807 7.803 1.00 22.89 391 ASN A N 1
ATOM 2895 C CA . ASN A 1 391 ? -33.301 23.019 7.030 1.00 27.51 391 ASN A CA 1
ATOM 2896 C C . ASN A 1 391 ? -33.827 22.636 5.643 1.00 30.78 391 ASN A C 1
ATOM 2897 O O . ASN A 1 391 ? -33.111 22.019 4.837 1.00 29.46 391 ASN A O 1
ATOM 2902 N N . SER A 1 392 ? -35.083 22.997 5.376 1.00 35.48 392 SER A N 1
ATOM 2903 C CA . SER A 1 392 ? -35.759 22.671 4.111 1.00 39.17 392 SER A CA 1
ATOM 2904 C C . SER A 1 392 ? -35.022 23.170 2.863 1.00 39.38 392 SER A C 1
ATOM 2905 O O . SER A 1 392 ? -34.936 22.462 1.853 1.00 39.70 392 SER A O 1
ATOM 2908 N N . GLY A 1 393 ? -34.501 24.391 2.934 1.00 39.76 393 GLY A N 1
ATOM 2909 C CA . GLY A 1 393 ? -33.797 24.957 1.798 1.00 40.74 393 GLY A CA 1
ATOM 2910 C C . GLY A 1 393 ? -32.575 24.175 1.340 1.00 40.81 393 GLY A C 1
ATOM 2911 O O . GLY A 1 393 ? -32.447 23.846 0.147 1.00 42.22 393 GLY A O 1
ATOM 2912 N N . THR A 1 394 ? -31.717 23.820 2.295 1.00 39.03 394 THR A N 1
ATOM 2913 C CA . THR A 1 394 ? -30.431 23.182 1.998 1.00 36.65 394 THR A CA 1
ATOM 2914 C C . THR A 1 394 ? -30.435 21.646 2.027 1.00 35.67 394 THR A C 1
ATOM 2915 O O . THR A 1 394 ? -29.525 21.006 1.481 1.00 35.48 394 THR A O 1
ATOM 2919 N N . GLY A 1 395 ? -31.430 21.064 2.691 1.00 33.62 395 GLY A N 1
ATOM 2920 C CA . GLY A 1 395 ? -31.436 19.627 2.905 1.00 32.33 395 GLY A CA 1
ATOM 2921 C C . GLY A 1 395 ? -30.426 19.205 3.973 1.00 30.35 395 GLY A C 1
ATOM 2922 O O . GLY A 1 395 ? -30.032 18.035 4.049 1.00 30.03 395 GLY A O 1
ATOM 2923 N N . LYS A 1 396 ? -30.046 20.159 4.828 1.00 28.02 396 LYS A N 1
ATOM 2924 C CA . LYS A 1 396 ? -29.030 19.933 5.856 1.00 24.74 396 LYS A CA 1
ATOM 2925 C C . LYS A 1 396 ? -29.602 20.108 7.264 1.00 21.45 396 LYS A C 1
ATOM 2926 O O . LYS A 1 396 ? -30.568 20.843 7.474 1.00 19.00 396 LYS A O 1
ATOM 2930 N N . VAL A 1 397 ? -28.970 19.471 8.238 1.00 18.47 397 VAL A N 1
ATOM 2931 C CA . VAL A 1 397 ? -29.366 19.680 9.613 1.00 16.41 397 VAL A CA 1
ATOM 2932 C C . VAL A 1 397 ? -28.492 20.788 10.191 1.00 15.99 397 VAL A C 1
ATOM 2933 O O . VAL A 1 397 ? -27.269 20.763 10.057 1.00 15.84 397 VAL A O 1
ATOM 2937 N N . ASP A 1 398 ? -29.132 21.801 10.751 1.00 13.64 398 ASP A N 1
ATOM 2938 C CA . ASP A 1 398 ? -28.408 22.884 11.385 1.00 14.17 398 ASP A CA 1
ATOM 2939 C C . ASP A 1 398 ? -28.438 22.678 12.891 1.00 13.64 398 ASP A C 1
ATOM 2940 O O . ASP A 1 398 ? -29.359 22.056 13.430 1.00 12.58 398 ASP A O 1
ATOM 2945 N N . LEU A 1 399 ? -27.465 23.285 13.561 1.00 12.32 399 LEU A N 1
ATOM 2946 C CA . LEU A 1 399 ? -27.405 23.309 15.013 1.00 11.97 399 LEU A CA 1
ATOM 2947 C C . LEU A 1 399 ? -27.624 24.769 15.429 1.00 11.54 399 LEU A C 1
ATOM 2948 O O . LEU A 1 399 ? -26.946 25.671 14.938 1.00 13.52 399 LEU A O 1
ATOM 2953 N N . THR A 1 400 ? -28.574 25.010 16.322 1.00 11.93 400 THR A N 1
ATOM 2954 C CA . THR A 1 400 ? -28.917 26.384 16.676 1.00 12.25 400 THR A CA 1
ATOM 2955 C C . THR A 1 400 ? -27.986 27.051 17.680 1.00 12.34 400 THR A C 1
ATOM 2956 O O . THR A 1 400 ? -28.202 28.197 18.038 1.00 13.40 400 THR A O 1
ATOM 2960 N N . TRP A 1 401 ? -26.978 26.325 18.153 1.00 11.63 401 TRP A N 1
ATOM 2961 C CA . TRP A 1 401 ? -26.065 26.861 19.145 1.00 10.66 401 TRP A CA 1
ATOM 2962 C C . TRP A 1 401 ? -25.465 28.164 18.648 1.00 11.01 401 TRP A C 1
ATOM 2963 O O . TRP A 1 401 ? -24.974 28.246 17.523 1.00 11.58 401 TRP A O 1
ATOM 2974 N N . ALA A 1 402 ? -25.488 29.172 19.504 1.00 9.61 402 ALA A N 1
ATOM 2975 C CA . ALA A 1 402 ? -24.882 30.443 19.190 1.00 11.44 402 ALA A CA 1
ATOM 2976 C C . ALA A 1 402 ? -23.658 30.611 20.084 1.00 11.48 402 ALA A C 1
ATOM 2977 O O . ALA A 1 402 ? -23.666 30.206 21.245 1.00 12.36 402 ALA A O 1
ATOM 2979 N N . GLN A 1 403 ? -22.613 31.226 19.554 1.00 14.02 403 GLN A N 1
ATOM 2980 C CA . GLN A 1 403 ? -21.364 31.383 20.301 1.00 14.99 403 GLN A CA 1
ATOM 2981 C C . GLN A 1 403 ? -21.588 32.144 21.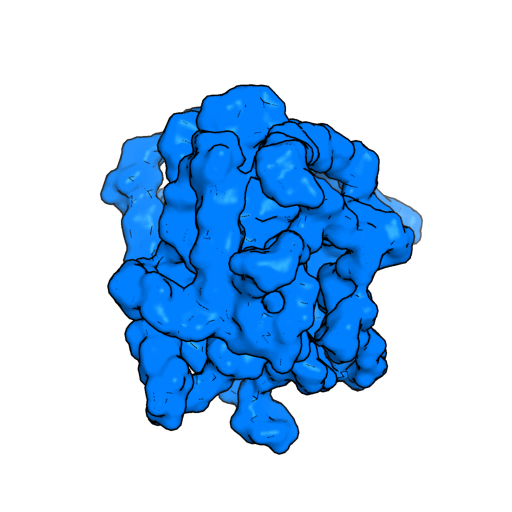600 1.00 14.89 403 GLN A C 1
ATOM 2982 O O . GLN A 1 403 ? -20.925 31.895 22.607 1.00 15.09 403 GLN A O 1
ATOM 2988 N N . SER A 1 404 ? -22.557 33.050 21.588 1.00 15.58 404 SER A N 1
ATOM 2989 C CA . SER A 1 404 ? -22.893 33.830 22.777 1.00 14.27 404 SER A CA 1
ATOM 2990 C C . SER A 1 404 ? -23.366 32.951 23.934 1.00 12.34 404 SER A C 1
ATOM 2991 O O . SER A 1 404 ? -23.341 33.373 25.093 1.00 11.85 404 SER A O 1
ATOM 2994 N N . GLN A 1 405 ? -23.836 31.747 23.624 1.00 10.50 405 GLN A N 1
ATOM 2995 C CA . GLN A 1 405 ? -24.278 30.828 24.663 1.00 10.32 405 GLN A CA 1
ATOM 2996 C C . GLN A 1 405 ? -23.128 30.332 25.532 1.00 10.13 405 GLN A C 1
ATOM 2997 O O . GLN A 1 405 ? -23.357 29.808 26.611 1.00 11.58 405 GLN A O 1
ATOM 3003 N N . ASN A 1 406 ? -21.893 30.545 25.076 1.00 10.61 406 ASN A N 1
ATOM 3004 C CA . ASN A 1 406 ? -20.714 30.233 25.876 1.00 9.74 406 ASN A CA 1
ATOM 3005 C C . ASN A 1 406 ? -20.390 31.307 26.926 1.00 11.08 406 ASN A C 1
ATOM 3006 O O . ASN A 1 406 ? -19.545 31.090 27.782 1.00 12.26 406 ASN A O 1
ATOM 3011 N N . GLN A 1 407 ? -21.053 32.462 26.875 1.00 12.03 407 GLN A N 1
ATOM 3012 C CA . GLN A 1 407 ? -20.767 33.510 27.854 1.00 13.64 407 GLN A CA 1
ATOM 3013 C C . GLN A 1 407 ? -20.924 33.056 29.318 1.00 12.83 407 GLN A C 1
ATOM 3014 O O . GLN A 1 407 ? -20.078 33.378 30.160 1.00 11.78 407 GLN A O 1
ATOM 3020 N N . LYS A 1 408 ? -21.977 32.298 29.627 1.00 13.82 408 LYS A N 1
ATOM 3021 C CA . LYS A 1 408 ? -22.171 31.817 30.996 1.00 14.11 408 LYS A CA 1
ATOM 3022 C C . LYS A 1 408 ? -20.998 30.942 31.454 1.00 13.60 408 LYS A C 1
ATOM 3023 O O . LYS A 1 408 ? -20.576 31.009 32.608 1.00 12.10 408 LYS A O 1
ATOM 3029 N N . GLY A 1 409 ? -20.450 30.150 30.535 1.00 13.12 409 GLY A N 1
ATOM 3030 C CA . GLY A 1 409 ? -19.306 29.311 30.859 1.00 12.50 409 GLY A CA 1
ATOM 3031 C C . GLY A 1 409 ? -18.054 30.146 31.107 1.00 12.01 409 GLY A C 1
ATOM 3032 O O . GLY A 1 409 ? -17.320 29.897 32.064 1.00 11.68 409 GLY A O 1
ATOM 3033 N N . ILE A 1 410 ? -17.791 31.115 30.229 1.00 11.11 410 ILE A N 1
ATOM 3034 C CA . ILE A 1 410 ? -16.661 32.036 30.397 1.00 11.70 410 ILE A CA 1
ATOM 3035 C C . ILE A 1 410 ? -16.743 32.740 31.747 1.00 11.68 410 ILE A C 1
ATOM 3036 O O . ILE A 1 410 ? -15.744 32.871 32.445 1.00 13.21 410 ILE A O 1
ATOM 3041 N N . ASP A 1 411 ? -17.930 33.185 32.133 1.00 10.85 411 ASP A N 1
ATOM 3042 C CA . ASP A 1 411 ? -18.070 33.862 33.425 1.00 12.82 411 ASP A CA 1
ATOM 3043 C C . ASP A 1 411 ? -17.706 32.961 34.604 1.00 13.47 411 ASP A C 1
ATOM 3044 O O . ASP A 1 411 ? -17.125 33.429 35.593 1.00 13.09 411 ASP A O 1
ATOM 3049 N N . MET A 1 412 ? -18.046 31.677 34.508 1.00 12.65 412 MET A N 1
ATOM 3050 C CA . MET A 1 412 ? -17.689 30.711 35.542 1.00 12.12 412 MET A CA 1
ATOM 3051 C C . MET A 1 412 ? -16.180 30.489 35.576 1.00 11.86 412 MET A C 1
ATOM 3052 O O . MET A 1 412 ? -15.565 30.530 36.640 1.00 13.00 412 MET A O 1
ATOM 3057 N N . ALA A 1 413 ? -15.585 30.273 34.405 1.00 10.21 413 ALA A N 1
ATOM 3058 C CA . ALA A 1 413 ? -14.139 30.055 34.302 1.00 10.37 413 ALA A CA 1
ATOM 3059 C C . ALA A 1 413 ? -13.352 31.264 34.803 1.00 11.04 413 ALA A C 1
ATOM 3060 O O . ALA A 1 413 ? -12.384 31.120 35.550 1.00 8.87 413 ALA A O 1
ATOM 3062 N N . LYS A 1 414 ? -13.770 32.450 34.375 1.00 11.54 414 LYS A N 1
ATOM 3063 C CA . LYS A 1 414 ? -13.138 33.702 34.763 1.00 13.85 414 LYS A CA 1
ATOM 3064 C C . LYS A 1 414 ? -13.017 33.815 36.273 1.00 13.74 414 LYS A C 1
ATOM 3065 O O . LYS A 1 414 ? -12.004 34.266 36.800 1.00 12.92 414 LYS A O 1
ATOM 3071 N N . LYS A 1 415 ? -14.046 33.382 36.987 1.00 13.95 415 LYS A N 1
ATOM 3072 C CA . LYS A 1 415 ? -14.003 33.520 38.428 1.00 14.15 415 LYS A CA 1
ATOM 3073 C C . LYS A 1 415 ? -12.832 32.775 39.045 1.00 14.03 415 LYS A C 1
ATOM 3074 O O . LYS A 1 415 ? -12.238 33.238 40.012 1.00 14.86 415 LYS A O 1
ATOM 3078 N N . VAL A 1 416 ? -12.467 31.644 38.463 1.00 10.66 416 VAL A N 1
ATOM 3079 C CA . VAL A 1 416 ? -11.330 30.875 38.968 1.00 10.13 416 VAL A CA 1
ATOM 3080 C C . VAL A 1 416 ? -9.994 31.443 38.454 1.00 9.14 416 VAL A C 1
ATOM 3081 O O . VAL A 1 416 ? -9.061 31.681 39.231 1.00 10.26 416 VAL A O 1
ATOM 3085 N N . PHE A 1 417 ? -9.906 31.669 37.146 1.00 7.89 417 PHE A N 1
ATOM 3086 C CA . PHE A 1 417 ? -8.649 32.091 36.557 1.00 7.80 417 PHE A CA 1
ATOM 3087 C C . PHE A 1 417 ? -8.263 33.496 36.911 1.00 8.90 417 PHE A C 1
ATOM 3088 O O . PHE A 1 417 ? -7.081 33.768 37.067 1.00 9.45 417 PHE A O 1
ATOM 3096 N N . ASP A 1 418 ? -9.256 34.358 37.129 1.00 9.23 418 ASP A N 1
ATOM 3097 C CA . ASP A 1 418 ? -8.992 35.733 37.555 1.00 9.81 418 ASP A CA 1
ATOM 3098 C C . ASP A 1 418 ? -8.379 35.709 38.948 1.00 10.16 418 ASP A C 1
ATOM 3099 O O . ASP A 1 418 ? -7.535 36.544 39.279 1.00 10.02 418 ASP A O 1
ATOM 3104 N N . LYS A 1 419 ? -8.819 34.770 39.783 1.00 9.74 419 LYS A N 1
ATOM 3105 C CA . LYS A 1 419 ? -8.274 34.671 41.125 1.00 11.69 419 LYS A CA 1
ATOM 3106 C C . LYS A 1 419 ? -6.801 34.228 41.121 1.00 11.23 419 LYS A C 1
ATOM 3107 O O . LYS A 1 419 ? -5.969 34.787 41.847 1.00 10.34 419 LYS A O 1
ATOM 3113 N N . ILE A 1 420 ? -6.474 33.259 40.273 1.00 9.59 420 ILE A N 1
ATOM 3114 C CA . ILE A 1 420 ? -5.083 32.839 40.131 1.00 9.73 420 ILE A CA 1
ATOM 3115 C C . ILE A 1 420 ? -4.249 33.988 39.532 1.00 9.64 420 ILE A C 1
ATOM 3116 O O . ILE A 1 420 ? -3.146 34.262 40.012 1.00 8.62 420 ILE A O 1
ATOM 3121 N N . ASN A 1 421 ? -4.775 34.665 38.507 1.00 8.26 421 ASN A N 1
ATOM 3122 C CA . ASN A 1 421 ? -4.094 35.821 37.921 1.00 8.25 421 ASN A CA 1
ATOM 3123 C C . ASN A 1 421 ? -3.821 36.893 38.982 1.00 9.00 421 ASN A C 1
ATOM 3124 O O . ASN A 1 421 ? -2.754 37.495 38.989 1.00 9.23 421 ASN A O 1
ATOM 3129 N N . GLN A 1 422 ? -4.777 37.135 39.875 1.00 10.39 422 GLN A N 1
ATOM 3130 C CA . GLN A 1 422 ? -4.583 38.128 40.943 1.00 12.74 422 GLN A CA 1
ATOM 3131 C C . GLN A 1 422 ? -3.475 37.719 41.910 1.00 12.27 422 GLN A C 1
ATOM 3132 O O . GLN A 1 422 ? -2.605 38.522 42.257 1.00 13.15 422 GLN A O 1
ATOM 3135 N N . LYS A 1 423 ? -3.507 36.470 42.351 1.00 10.33 423 LYS A N 1
ATOM 3136 C CA . LYS A 1 423 ? -2.492 35.966 43.243 1.00 10.45 423 LYS A CA 1
ATOM 3137 C C . LYS A 1 423 ? -1.090 35.984 42.613 1.00 10.90 423 LYS A C 1
ATOM 3138 O O . LYS A 1 423 ? -0.101 36.336 43.267 1.00 10.87 423 LYS A O 1
ATOM 3144 N N . GLU A 1 424 ? -1.007 35.585 41.347 1.00 8.14 424 GLU A N 1
ATOM 3145 C CA . GLU A 1 424 ? 0.280 35.454 40.679 1.00 8.85 424 GLU A CA 1
ATOM 3146 C C . GLU A 1 424 ? 0.756 36.739 40.009 1.00 8.50 424 GLU A C 1
ATOM 3147 O O . GLU A 1 424 ? 1.923 36.835 39.613 1.00 9.91 424 GLU A O 1
ATOM 3153 N N . GLY A 1 425 ? -0.147 37.712 39.880 1.00 8.67 425 GLY A N 1
ATOM 3154 C CA . GLY A 1 425 ? 0.172 38.955 39.190 1.00 8.95 425 GLY A CA 1
ATOM 3155 C C . GLY A 1 425 ? 0.450 38.702 37.710 1.00 8.76 425 GLY A C 1
ATOM 3156 O O . GLY A 1 425 ? 1.387 39.268 37.141 1.00 8.93 425 GLY A O 1
ATOM 3157 N N . THR A 1 426 ? -0.363 37.859 37.081 1.00 8.84 426 THR A N 1
ATOM 3158 C CA . THR A 1 426 ? -0.169 37.509 35.674 1.00 8.88 426 THR A CA 1
ATOM 3159 C C . THR A 1 426 ? -1.374 37.918 34.842 1.00 9.96 426 THR A C 1
ATOM 3160 O O . THR A 1 426 ? -2.439 38.213 35.392 1.00 11.09 426 THR A O 1
ATOM 3164 N N . ILE A 1 427 ? -1.218 37.904 33.519 1.00 9.47 427 ILE A N 1
ATOM 3165 C CA . ILE A 1 427 ? -2.322 38.218 32.613 1.00 8.80 427 ILE A CA 1
ATOM 3166 C C . ILE A 1 427 ? -2.634 37.000 31.737 1.00 8.48 427 ILE A C 1
ATOM 3167 O O . ILE A 1 427 ? -1.846 36.056 31.675 1.00 9.13 427 ILE A O 1
ATOM 3172 N N . TYR A 1 428 ? -3.774 37.026 31.060 1.00 8.26 428 TYR A N 1
ATOM 3173 C CA . TYR A 1 428 ? -4.107 35.988 30.080 1.00 8.84 428 TYR A CA 1
ATOM 3174 C C . TYR A 1 428 ? -3.326 36.168 28.773 1.00 10.05 428 TYR A C 1
ATOM 3175 O O . TYR A 1 428 ? -2.957 37.291 28.412 1.00 9.37 428 TYR A O 1
ATOM 3184 N N . ARG A 1 429 ? -3.078 35.066 28.069 1.00 8.51 429 ARG A N 1
ATOM 3185 C CA . ARG A 1 429 ? -2.551 35.151 26.706 1.00 11.07 429 ARG A CA 1
ATOM 3186 C C . ARG A 1 429 ? -3.721 35.571 25.807 1.00 11.23 429 ARG A C 1
ATOM 3187 O O . ARG A 1 429 ? -4.872 35.210 26.076 1.00 12.88 429 ARG A O 1
ATOM 3195 N N . THR A 1 430 ? -3.444 36.346 24.761 1.00 11.13 430 THR A N 1
ATOM 3196 C CA . THR A 1 430 ? -4.492 36.749 23.817 1.00 12.27 430 THR A CA 1
ATOM 3197 C C . THR A 1 430 ? -4.102 36.375 22.389 1.00 13.13 430 THR A C 1
ATOM 3198 O O . THR A 1 430 ? -4.703 36.839 21.417 1.00 14.41 430 THR A O 1
ATOM 3202 N N . ASP A 1 431 ? -3.102 35.518 22.266 1.00 13.84 431 ASP A N 1
ATOM 3203 C CA . ASP A 1 431 ? -2.569 35.165 20.963 1.00 14.52 431 ASP A CA 1
ATOM 3204 C C . ASP A 1 431 ? -2.600 33.676 20.668 1.00 16.18 431 ASP A C 1
ATOM 3205 O O . ASP A 1 431 ? -1.893 33.207 19.773 1.00 16.58 431 ASP A O 1
ATOM 3210 N N . LEU A 1 432 ? -3.394 32.920 21.417 1.00 15.34 432 LEU A N 1
ATOM 3211 C CA . LEU A 1 432 ? -3.422 31.482 21.216 1.00 17.20 432 LEU A CA 1
ATOM 3212 C C . LEU A 1 432 ? -4.495 31.006 20.226 1.00 19.29 432 LEU A C 1
ATOM 3213 O O . LEU A 1 432 ? -4.272 30.048 19.491 1.00 21.68 432 LEU A O 1
ATOM 3218 N N . PHE A 1 433 ? -5.622 31.703 20.153 1.00 20.91 433 PHE A N 1
ATOM 3219 C CA . PHE A 1 433 ? -6.768 31.171 19.412 1.00 23.10 433 PHE A CA 1
ATOM 3220 C C . PHE A 1 433 ? -7.134 31.836 18.093 1.00 25.65 433 PHE A C 1
ATOM 3221 O O . PHE A 1 433 ? -6.697 32.955 17.796 1.00 31.12 433 PHE A O 1
ATOM 3229 N N . TYR A 1 436 ? -7.523 35.116 16.693 1.00 30.59 436 TYR A N 1
ATOM 3230 C CA . TYR A 1 436 ? -7.795 36.501 16.288 1.00 30.05 436 TYR A CA 1
ATOM 3231 C C . TYR A 1 436 ? -7.873 37.469 17.486 1.00 27.72 436 TYR A C 1
ATOM 3232 O O . TYR A 1 436 ? -8.866 38.182 17.676 1.00 29.15 436 TYR A O 1
ATOM 3234 N N . TYR A 1 437 ? -6.797 37.516 18.262 1.00 24.93 437 TYR A N 1
ATOM 3235 C CA . TYR A 1 437 ? -6.706 38.350 19.457 1.00 22.40 437 TYR A CA 1
ATOM 3236 C C . TYR A 1 437 ? -7.771 37.967 20.480 1.00 21.76 437 TYR A C 1
ATOM 3237 O O . TYR A 1 437 ? -8.177 38.794 21.286 1.00 24.70 437 TYR A O 1
ATOM 3246 N N . LYS A 1 438 ? -8.188 36.706 20.473 1.00 19.58 438 LYS A N 1
ATOM 3247 C CA . LYS A 1 438 ? -9.148 36.203 21.450 1.00 18.38 438 LYS A CA 1
ATOM 3248 C C . LYS A 1 438 ? -8.450 35.682 22.707 1.00 15.85 438 LYS A C 1
ATOM 3249 O O . LYS A 1 438 ? -7.412 35.028 22.625 1.00 15.24 438 LYS A O 1
ATOM 3255 N N . THR A 1 439 ? -9.031 35.963 23.863 1.00 13.87 439 THR A N 1
ATOM 3256 C CA . THR A 1 439 ? -8.563 35.389 25.123 1.00 13.51 439 THR A CA 1
ATOM 3257 C C . THR A 1 439 ? -9.182 34.005 25.340 1.00 11.78 439 THR A C 1
ATOM 3258 O O . THR A 1 439 ? -8.486 33.049 25.703 1.00 12.72 439 THR A O 1
ATOM 3262 N N . TRP A 1 440 ? -10.494 33.911 25.126 1.00 11.57 440 TRP A N 1
ATOM 3263 C CA . TRP A 1 440 ? -11.248 32.696 25.424 1.00 10.81 440 TRP A CA 1
ATOM 3264 C C . TRP A 1 440 ? -11.485 31.833 24.193 1.00 11.89 440 TRP A C 1
ATOM 3265 O O . TRP A 1 440 ? -11.973 32.325 23.172 1.00 11.64 440 TRP A O 1
ATOM 3276 N N . GLY A 1 441 ? -11.068 30.573 24.267 1.00 9.25 441 GLY A N 1
ATOM 3277 C CA . GLY A 1 441 ? -11.319 29.637 23.183 1.00 9.94 441 GLY A CA 1
ATOM 3278 C C . GLY A 1 441 ? -12.735 29.126 23.353 1.00 10.22 441 GLY A C 1
ATOM 3279 O O . GLY A 1 441 ? -12.956 28.175 24.089 1.00 10.31 441 GLY A O 1
ATOM 3280 N N . ASP A 1 442 ? -13.689 29.774 22.687 1.00 10.79 442 ASP A N 1
ATOM 3281 C CA . ASP A 1 442 ? -15.112 29.496 22.903 1.00 11.58 442 ASP A CA 1
ATOM 3282 C C . ASP A 1 442 ? -15.903 29.168 21.626 1.00 11.40 442 ASP A C 1
ATOM 3283 O O . ASP A 1 442 ? -17.129 29.344 21.575 1.00 11.30 442 ASP A O 1
ATOM 3288 N N . ASP A 1 443 ? -15.212 28.754 20.578 1.00 10.18 443 ASP A N 1
ATOM 3289 C CA . ASP A 1 443 ? -15.901 28.488 19.311 1.00 12.47 443 ASP A CA 1
ATOM 3290 C C . ASP A 1 443 ? -15.770 27.057 18.813 1.00 10.48 443 ASP A C 1
ATOM 3291 O O . ASP A 1 443 ? -16.001 26.753 17.644 1.00 11.07 443 ASP A O 1
ATOM 3296 N N . PHE A 1 444 ? -15.415 26.176 19.732 1.00 10.45 444 PHE A N 1
ATOM 3297 C CA . PHE A 1 444 ? -15.261 24.769 19.435 1.00 8.75 444 PHE A CA 1
ATOM 3298 C C . PHE A 1 444 ? -15.568 23.988 20.699 1.00 8.10 444 PHE A C 1
ATOM 3299 O O . PHE A 1 444 ? -15.543 24.533 21.801 1.00 8.63 444 PHE A O 1
ATOM 3307 N N . THR A 1 445 ? -15.902 22.723 20.532 1.00 6.97 445 THR A N 1
ATOM 3308 C CA . THR A 1 445 ? -16.022 21.836 21.672 1.00 6.96 445 THR A CA 1
ATOM 3309 C C . THR A 1 445 ? -15.445 20.488 21.260 1.00 7.18 445 THR A C 1
ATOM 3310 O O . THR A 1 445 ? -15.443 20.129 20.074 1.00 7.41 445 THR A O 1
ATOM 3314 N N . TYR A 1 446 ? -14.891 19.777 22.231 1.00 5.45 446 TYR A N 1
ATOM 3315 C CA . TYR A 1 446 ? -14.414 18.432 21.989 1.00 6.26 446 TYR A CA 1
ATOM 3316 C C . TYR A 1 446 ? -15.470 17.464 22.455 1.00 4.82 446 TYR A C 1
ATOM 3317 O O . TYR A 1 446 ? -15.360 16.269 22.216 1.00 5.45 446 TYR A O 1
ATOM 3326 N N . HIS A 1 447 ? -16.453 17.992 23.182 1.00 5.17 447 HIS A N 1
ATOM 3327 C CA . HIS A 1 447 ? -17.375 17.161 23.941 1.00 6.20 447 HIS A CA 1
ATOM 3328 C C . HIS A 1 447 ? -18.848 17.406 23.626 1.00 6.50 447 HIS A C 1
ATOM 3329 O O . HIS A 1 447 ? -19.597 17.859 24.498 1.00 7.30 447 HIS A O 1
ATOM 3336 N N . PRO A 1 448 ? -19.269 17.174 22.369 1.00 6.64 448 PRO A N 1
ATOM 3337 C CA . PRO A 1 448 ? -20.682 17.379 22.026 1.00 5.80 448 PRO A CA 1
ATOM 3338 C C . PRO A 1 448 ? -21.526 16.349 22.807 1.00 5.29 448 PRO A C 1
ATOM 3339 O O . PRO A 1 448 ? -21.172 15.166 22.858 1.00 5.38 448 PRO A O 1
ATOM 3343 N N . LEU A 1 449 ? -22.606 16.784 23.442 1.00 3.72 449 LEU A N 1
ATOM 3344 C CA . LEU A 1 449 ? -23.453 15.857 24.191 1.00 6.06 449 LEU A CA 1
ATOM 3345 C C . LEU A 1 449 ? -24.934 16.156 23.990 1.00 6.04 449 LEU A C 1
ATOM 3346 O O . LEU A 1 449 ? -25.324 17.311 23.922 1.00 7.45 449 LEU A O 1
ATOM 3351 N N . GLY A 1 450 ? -25.755 15.121 23.887 1.00 6.17 450 GLY A N 1
ATOM 3352 C CA . GLY A 1 450 ? -27.181 15.361 23.798 1.00 5.80 450 GLY A CA 1
ATOM 3353 C C . GLY A 1 450 ? -27.749 15.404 22.397 1.00 6.94 450 GLY A C 1
ATOM 3354 O O . GLY A 1 450 ? -27.066 15.100 21.423 1.00 6.46 450 GLY A O 1
ATOM 3355 N N . GLY A 1 451 ? -29.027 15.760 22.304 1.00 8.32 451 GLY A N 1
ATOM 3356 C CA . GLY A 1 451 ? -29.720 15.744 21.029 1.00 9.06 451 GLY A CA 1
ATOM 3357 C C . GLY A 1 451 ? -30.804 14.681 20.979 1.00 9.17 451 GLY A C 1
ATOM 3358 O O . GLY A 1 451 ? -31.802 14.852 20.303 1.00 11.91 451 GLY A O 1
ATOM 3359 N N . VAL A 1 452 ? -30.621 13.568 21.679 1.00 8.43 452 VAL A N 1
ATOM 3360 C CA . VAL A 1 452 ? -31.630 12.494 21.708 1.00 8.43 452 VAL A CA 1
ATOM 3361 C C . VAL A 1 452 ? -31.666 11.962 23.145 1.00 8.79 452 VAL A C 1
ATOM 3362 O O . VAL A 1 452 ? -31.268 10.830 23.427 1.00 8.14 452 VAL A O 1
ATOM 3366 N N . LEU A 1 453 ? -32.183 12.792 24.048 1.00 8.42 453 LEU A N 1
ATOM 3367 C CA . LEU A 1 453 ? -32.008 12.560 25.478 1.00 7.85 453 LEU A CA 1
ATOM 3368 C C . LEU A 1 453 ? -32.682 11.331 26.051 1.00 8.96 453 LEU A C 1
ATOM 3369 O O . LEU A 1 453 ? -33.847 11.033 25.718 1.00 8.65 453 LEU A O 1
ATOM 3374 N N . LEU A 1 454 ? -31.932 10.618 26.889 1.00 8.28 454 LEU A N 1
ATOM 3375 C CA . LEU A 1 454 ? -32.422 9.463 27.612 1.00 7.97 454 LEU A CA 1
ATOM 3376 C C . LEU A 1 454 ? -33.694 9.847 28.379 1.00 9.28 454 LEU A C 1
ATOM 3377 O O . LEU A 1 454 ? -33.747 10.892 29.036 1.00 8.48 454 LEU A O 1
ATOM 3382 N N . ASN A 1 455 ? -34.731 9.027 28.229 1.00 11.21 455 ASN A N 1
ATOM 3383 C CA . ASN A 1 455 ? -36.000 9.193 28.949 1.00 13.29 455 ASN A CA 1
ATOM 3384 C C . ASN A 1 455 ? -36.794 10.410 28.523 1.00 14.13 455 ASN A C 1
ATOM 3385 O O . ASN A 1 455 ? -37.728 10.809 29.203 1.00 17.14 455 ASN A O 1
ATOM 3390 N N . LYS A 1 456 ? -36.386 11.028 27.425 1.00 13.60 456 LYS A N 1
ATOM 3391 C CA . LYS A 1 456 ? -37.113 12.149 26.847 1.00 14.87 456 LYS A CA 1
ATOM 3392 C C . LYS A 1 456 ? -37.411 11.842 25.376 1.00 15.10 456 LYS A C 1
ATOM 3393 O O . LYS A 1 456 ? -38.567 11.714 25.000 1.00 16.25 456 LYS A O 1
ATOM 3397 N N . ALA A 1 457 ? -36.376 11.743 24.543 1.00 13.79 457 ALA A N 1
ATOM 3398 C CA . ALA A 1 457 ? -36.555 11.377 23.145 1.00 12.11 457 ALA A CA 1
ATOM 3399 C C . ALA A 1 457 ? -36.614 9.860 23.032 1.00 12.17 457 ALA A C 1
ATOM 3400 O O . ALA A 1 457 ? -37.206 9.340 22.090 1.00 13.72 457 ALA A O 1
ATOM 3402 N N . THR A 1 458 ? -35.974 9.162 23.977 1.00 11.73 458 THR A N 1
ATOM 3403 C CA . THR A 1 458 ? -35.971 7.692 24.030 1.00 11.08 458 THR A CA 1
ATOM 3404 C C . THR A 1 458 ? -36.676 7.233 25.306 1.00 10.80 458 THR A C 1
ATOM 3405 O O . THR A 1 458 ? -37.037 8.062 26.146 1.00 12.12 458 THR A O 1
ATOM 3409 N N . ASP A 1 459 ? -36.832 5.926 25.491 1.00 9.58 459 ASP A N 1
ATOM 3410 C CA . ASP A 1 459 ? -37.316 5.468 26.782 1.00 10.21 459 ASP A CA 1
ATOM 3411 C C . ASP A 1 459 ? -36.144 5.485 27.789 1.00 10.70 459 ASP A C 1
ATOM 3412 O O . ASP A 1 459 ? -35.067 6.015 27.490 1.00 10.86 459 ASP A O 1
ATOM 3417 N N . ASN A 1 460 ? -36.302 4.861 28.943 1.00 10.14 460 ASN A N 1
ATOM 3418 C CA . ASN A 1 460 ? -35.262 4.964 29.957 1.00 10.82 460 ASN A CA 1
ATOM 3419 C C . ASN A 1 460 ? -34.033 4.101 29.667 1.00 11.54 460 ASN A C 1
ATOM 3420 O O . ASN A 1 460 ? -33.078 4.078 30.449 1.00 10.82 460 ASN A O 1
ATOM 3425 N N . PHE A 1 461 ? -34.068 3.367 28.560 1.00 9.88 461 PHE A N 1
ATOM 3426 C CA . PHE A 1 461 ? -32.950 2.515 28.181 1.00 9.97 461 PHE A CA 1
ATOM 3427 C C . PHE A 1 461 ? -32.453 2.729 26.759 1.00 8.80 461 PHE A C 1
ATOM 3428 O O . PHE A 1 461 ? -31.819 1.848 26.194 1.00 10.83 461 PHE A O 1
ATOM 3436 N N . GLY A 1 462 ? -32.775 3.884 26.183 1.00 7.64 462 GLY A N 1
ATOM 3437 C CA . GLY A 1 462 ? -32.298 4.214 24.848 1.00 9.63 462 GLY A CA 1
ATOM 3438 C C . GLY A 1 462 ? -33.145 3.707 23.686 1.00 9.84 462 GLY A C 1
ATOM 3439 O O . GLY A 1 462 ? -32.777 3.889 22.523 1.00 9.09 462 GLY A O 1
ATOM 3440 N N . ARG A 1 463 ? -34.276 3.068 23.973 1.00 9.85 463 ARG A N 1
ATOM 3441 C CA . ARG A 1 463 ? -35.130 2.585 22.884 1.00 10.27 463 ARG A CA 1
ATOM 3442 C C . ARG A 1 463 ? -35.900 3.733 22.272 1.00 10.53 463 ARG A C 1
ATOM 3443 O O . ARG A 1 463 ? -36.317 4.656 22.983 1.00 10.56 463 ARG A O 1
ATOM 3451 N N . LEU A 1 464 ? -36.082 3.702 20.954 1.00 10.85 464 LEU A N 1
ATOM 3452 C CA . LEU A 1 464 ? -36.998 4.639 20.290 1.00 14.56 464 LEU A CA 1
ATOM 3453 C C . LEU A 1 464 ? -38.334 3.879 20.306 1.00 15.63 464 LEU A C 1
ATOM 3454 O O . LEU A 1 464 ? -38.597 3.026 19.469 1.00 16.31 464 LEU A O 1
ATOM 3459 N N . PRO A 1 465 ? -39.224 4.207 21.272 1.00 18.77 465 PRO A N 1
ATOM 3460 C CA . PRO A 1 465 ? -40.469 3.444 21.412 1.00 21.09 465 PRO A CA 1
ATOM 3461 C C . PRO A 1 465 ? -41.429 3.348 20.224 1.00 19.79 465 PRO A C 1
ATOM 3462 O O . PRO A 1 465 ? -42.064 2.320 20.019 1.00 21.19 465 PRO A O 1
ATOM 3466 N N . GLU A 1 466 ? -41.411 4.358 19.380 1.00 19.20 466 GLU A N 1
ATOM 3467 C CA . GLU A 1 466 ? -42.282 4.367 18.204 1.00 19.36 466 GLU A CA 1
ATOM 3468 C C . GLU A 1 466 ? -41.813 3.393 17.125 1.00 18.51 466 GLU A C 1
ATOM 3469 O O . GLU A 1 466 ? -42.586 3.039 16.232 1.00 17.23 466 GLU A O 1
ATOM 3475 N N . TYR A 1 467 ? -40.551 2.946 17.206 1.00 15.53 467 TYR A N 1
ATOM 3476 C CA . TYR A 1 467 ? -39.972 2.037 16.220 1.00 14.00 467 TYR A CA 1
ATOM 3477 C C . TYR A 1 467 ? -39.193 0.913 16.880 1.00 14.46 467 TYR A C 1
ATOM 3478 O O . TYR A 1 467 ? -37.985 0.998 17.062 1.00 14.32 467 TYR A O 1
ATOM 3487 N N . PRO A 1 468 ? -39.887 -0.157 17.263 1.00 14.79 468 PRO A N 1
ATOM 3488 C CA . PRO A 1 468 ? -39.253 -1.301 17.906 1.00 15.31 468 PRO A CA 1
ATOM 3489 C C . PRO A 1 468 ? -38.048 -1.780 17.103 1.00 14.66 468 PRO A C 1
ATOM 3490 O O . PRO A 1 468 ? -38.136 -1.951 15.889 1.00 14.97 468 PRO A O 1
ATOM 3494 N N . GLY A 1 469 ? -36.921 -1.975 17.782 1.00 11.87 469 GLY A N 1
ATOM 3495 C CA . GLY A 1 469 ? -35.733 -2.416 17.083 1.00 11.93 469 GLY A CA 1
ATOM 3496 C C . GLY A 1 469 ? -34.746 -1.289 16.833 1.00 10.87 469 GLY A C 1
ATOM 3497 O O . GLY A 1 469 ? -33.608 -1.559 16.426 1.00 12.54 469 GLY A O 1
ATOM 3498 N N . LEU A 1 470 ? -35.163 -0.038 17.043 1.00 9.27 470 LEU A N 1
ATOM 3499 C CA . LEU A 1 470 ? -34.236 1.100 16.942 1.00 8.82 470 LEU A CA 1
ATOM 3500 C C . LEU A 1 470 ? -33.781 1.521 18.344 1.00 9.48 470 LEU A C 1
ATOM 3501 O O . LEU A 1 470 ? -34.597 1.671 19.257 1.00 9.03 470 LEU A O 1
ATOM 3506 N N . TYR A 1 471 ? -32.466 1.675 18.512 1.00 8.27 471 TYR A N 1
ATOM 3507 C CA . TYR A 1 471 ? -31.871 1.993 19.809 1.00 8.12 471 TYR A CA 1
ATOM 3508 C C . TYR A 1 471 ? -30.813 3.059 19.640 1.00 8.90 471 TYR A C 1
ATOM 3509 O O . TYR A 1 471 ? -30.194 3.165 18.576 1.00 10.01 471 TYR A O 1
ATOM 3518 N N . VAL A 1 472 ? -30.633 3.872 20.672 1.00 7.00 472 VAL A N 1
ATOM 3519 C CA . VAL A 1 472 ? -29.603 4.906 20.664 1.00 7.42 472 VAL A CA 1
ATOM 3520 C C . VAL A 1 472 ? -28.672 4.568 21.836 1.00 8.66 472 VAL A C 1
ATOM 3521 O O . VAL A 1 472 ? -29.155 4.292 22.946 1.00 7.82 472 VAL A O 1
ATOM 3525 N N . VAL A 1 473 ? -27.355 4.534 21.585 1.00 7.05 473 VAL A N 1
ATOM 3526 C CA . VAL A 1 473 ? -26.398 4.108 22.620 1.00 8.95 473 VAL A CA 1
ATOM 3527 C C . VAL A 1 473 ? -25.157 4.989 22.821 1.00 9.41 473 VAL A C 1
ATOM 3528 O O . VAL A 1 473 ? -24.191 4.574 23.462 1.00 11.20 473 VAL A O 1
ATOM 3532 N N . ASP A 1 474 ? -25.208 6.228 22.369 1.00 6.92 474 ASP A N 1
ATOM 3533 C CA . ASP A 1 474 ? -24.010 7.054 22.355 1.00 6.49 474 ASP A CA 1
ATOM 3534 C C . ASP A 1 474 ? -24.205 8.361 23.128 1.00 6.10 474 ASP A C 1
ATOM 3535 O O . ASP A 1 474 ? -25.164 8.512 23.888 1.00 7.56 474 ASP A O 1
ATOM 3540 N N . GLY A 1 475 ? -23.334 9.329 22.867 1.00 5.21 475 GLY A N 1
ATOM 3541 C CA . GLY A 1 475 ? -23.377 10.611 23.548 1.00 5.59 475 GLY A CA 1
ATOM 3542 C C . GLY A 1 475 ? -24.622 11.455 23.317 1.00 6.45 475 GLY A C 1
ATOM 3543 O O . GLY A 1 475 ? -24.843 12.407 24.053 1.00 6.82 475 GLY A O 1
ATOM 3544 N N . SER A 1 476 ? -25.444 11.118 22.323 1.00 6.10 476 SER A N 1
ATOM 3545 C CA . SER A 1 476 ? -26.677 11.876 22.109 1.00 5.78 476 SER A CA 1
ATOM 3546 C C . SER A 1 476 ? -27.686 11.699 23.274 1.00 5.64 476 SER A C 1
ATOM 3547 O O . SER A 1 476 ? -28.558 12.528 23.461 1.00 6.18 476 SER A O 1
ATOM 3550 N N . LEU A 1 477 ? -27.534 10.635 24.055 1.00 4.79 477 LEU A N 1
ATOM 3551 C CA . LEU A 1 477 ? -28.388 10.347 25.212 1.00 6.47 477 LEU A CA 1
ATOM 3552 C C . LEU A 1 477 ? -28.172 11.286 26.408 1.00 8.18 477 LEU A C 1
ATOM 3553 O O . LEU A 1 477 ? -29.073 11.465 27.232 1.00 8.35 477 LEU A O 1
ATOM 3558 N N . VAL A 1 478 ? -26.961 11.819 26.527 1.00 7.83 478 VAL A N 1
ATOM 3559 C CA . VAL A 1 478 ? -26.522 12.555 27.723 1.00 8.47 478 VAL A CA 1
ATOM 3560 C C . VAL A 1 478 ? -27.052 13.979 27.661 1.00 7.80 478 VAL A C 1
ATOM 3561 O O . VAL A 1 478 ? -26.961 14.633 26.634 1.00 6.87 478 VAL A O 1
ATOM 3565 N N . PRO A 1 479 ? -27.590 14.489 28.785 1.00 7.69 479 PRO A N 1
ATOM 3566 C CA . PRO A 1 479 ? -28.129 15.852 28.745 1.00 7.93 479 PRO A CA 1
ATOM 3567 C C . PRO A 1 479 ? -27.149 17.030 28.755 1.00 8.80 479 PRO A C 1
ATOM 3568 O O . PRO A 1 479 ? -27.066 17.789 29.733 1.00 9.99 479 PRO A O 1
ATOM 3572 N N . GLY A 1 480 ? -26.368 17.131 27.678 1.00 7.95 480 GLY A N 1
ATOM 3573 C CA . GLY A 1 480 ? -25.531 18.281 27.421 1.00 7.32 480 GLY A CA 1
ATOM 3574 C C . GLY A 1 480 ? -24.282 18.533 28.226 1.00 7.28 480 GLY A C 1
ATOM 3575 O O . GLY A 1 480 ? -23.365 19.202 27.741 1.00 7.97 480 GLY A O 1
ATOM 3576 N N . ASN A 1 481 ? -24.221 17.960 29.420 1.00 7.95 481 ASN A N 1
ATOM 3577 C CA . ASN A 1 481 ? -23.131 18.253 30.349 1.00 9.10 481 ASN A CA 1
ATOM 3578 C C . ASN A 1 481 ? -23.090 17.210 31.459 1.00 9.93 481 ASN A C 1
ATOM 3579 O O . ASN A 1 481 ? -24.123 16.891 32.054 1.00 9.79 481 ASN A O 1
ATOM 3584 N N . VAL A 1 482 ? -21.906 16.655 31.706 1.00 9.36 482 VAL A N 1
ATOM 3585 C CA . VAL A 1 482 ? -21.725 15.675 32.780 1.00 9.89 482 VAL A CA 1
ATOM 3586 C C . VAL A 1 482 ? -20.706 16.156 33.819 1.00 7.82 482 VAL A C 1
ATOM 3587 O O . VAL A 1 482 ? -20.403 15.434 34.775 1.00 9.45 482 VAL A O 1
ATOM 3591 N N . GLY A 1 483 ? -20.175 17.362 33.610 1.00 7.90 483 GLY A N 1
ATOM 3592 C CA . GLY A 1 483 ? -19.264 17.978 34.569 1.00 8.04 483 GLY A CA 1
ATOM 3593 C C . GLY A 1 483 ? -17.835 17.456 34.578 1.00 7.56 483 GLY A C 1
ATOM 3594 O O . GLY A 1 483 ? -17.021 17.894 35.387 1.00 8.33 483 GLY A O 1
ATOM 3595 N N . VAL A 1 484 ? -17.536 16.521 33.678 1.00 5.95 484 VAL A N 1
ATOM 3596 C CA . VAL A 1 484 ? -16.204 15.928 33.562 1.00 6.59 484 VAL A CA 1
ATOM 3597 C C . VAL A 1 484 ? -16.033 15.460 32.124 1.00 6.99 484 VAL A C 1
ATOM 3598 O O . VAL A 1 484 ? -16.982 15.545 31.323 1.00 7.99 484 VAL A O 1
ATOM 3602 N N . ASN A 1 485 ? -14.845 14.951 31.791 1.00 6.86 485 ASN A N 1
ATOM 3603 C CA . ASN A 1 485 ? -14.607 14.367 30.463 1.00 6.83 485 ASN A CA 1
ATOM 3604 C C . ASN A 1 485 ? -15.633 13.276 30.321 1.00 6.10 485 ASN A C 1
ATOM 3605 O O . ASN A 1 485 ? -15.759 12.390 31.177 1.00 6.50 485 ASN A O 1
ATOM 3610 N N . PRO A 1 486 ? -16.375 13.267 29.187 1.00 5.60 486 PRO A N 1
ATOM 3611 C CA . PRO A 1 486 ? -17.503 12.350 28.988 1.00 5.39 486 PRO A CA 1
ATOM 3612 C C . PRO A 1 486 ? -17.399 10.904 28.650 1.00 4.59 486 PRO A C 1
ATOM 3613 O O . PRO A 1 486 ? -18.375 10.188 28.847 1.00 4.70 486 PRO A O 1
ATOM 3617 N N . PHE A 1 487 ? -16.266 10.426 28.139 1.00 4.12 487 PHE A N 1
ATOM 3618 C CA . PHE A 1 487 ? -16.309 9.088 27.587 1.00 4.76 487 PHE A CA 1
ATOM 3619 C C . PHE A 1 487 ? -16.570 7.942 28.556 1.00 4.97 487 PHE A C 1
ATOM 3620 O O . PHE A 1 487 ? -17.269 6.994 28.195 1.00 4.61 487 PHE A O 1
ATOM 3628 N N . VAL A 1 488 ? -16.142 8.089 29.808 1.00 3.80 488 VAL A N 1
ATOM 3629 C CA . VAL A 1 488 ? -16.451 7.060 30.789 1.00 3.89 488 VAL A CA 1
ATOM 3630 C C . VAL A 1 488 ? -17.971 6.989 31.013 1.00 4.05 488 VAL A C 1
ATOM 3631 O O . VAL A 1 488 ? -18.528 5.901 31.060 1.00 3.23 488 VAL A O 1
ATOM 3635 N N . THR A 1 489 ? -18.635 8.143 31.101 1.00 4.64 489 THR A N 1
ATOM 3636 C CA . THR A 1 489 ? -20.091 8.187 31.258 1.00 5.22 489 THR A CA 1
ATOM 3637 C C . THR A 1 489 ? -20.848 7.554 30.083 1.00 4.44 489 THR A C 1
ATOM 3638 O O . THR A 1 489 ? -21.774 6.760 30.278 1.00 5.48 489 THR A O 1
ATOM 3642 N N . ILE A 1 490 ? -20.426 7.870 28.861 1.00 4.37 490 ILE A N 1
ATOM 3643 C CA . ILE A 1 490 ? -21.058 7.313 27.660 1.00 4.86 490 ILE A CA 1
ATOM 3644 C C . ILE A 1 490 ? -20.887 5.795 27.636 1.00 5.23 490 ILE A C 1
ATOM 3645 O O . ILE A 1 490 ? -21.834 5.051 27.376 1.00 5.48 490 ILE A O 1
ATOM 3650 N N . THR A 1 491 ? -19.684 5.338 27.966 1.00 5.19 491 THR A N 1
ATOM 3651 C CA . THR A 1 491 ? -19.395 3.916 28.002 1.00 5.34 491 THR A CA 1
ATOM 3652 C C . THR A 1 491 ? -20.258 3.199 29.045 1.00 5.28 491 THR A C 1
ATOM 3653 O O . THR A 1 491 ? -20.837 2.163 28.752 1.00 3.54 491 THR A O 1
ATOM 3657 N N . ALA A 1 492 ? -20.338 3.767 30.259 1.00 5.95 492 ALA A N 1
ATOM 3658 C CA . ALA A 1 492 ? -21.075 3.141 31.365 1.00 5.36 492 ALA A CA 1
ATOM 3659 C C . ALA A 1 492 ? -22.589 3.134 31.093 1.00 5.56 492 ALA A C 1
ATOM 3660 O O . ALA A 1 492 ? -23.271 2.149 31.405 1.00 6.26 492 ALA A O 1
ATOM 3662 N N . LEU A 1 493 ? -23.089 4.216 30.491 1.00 5.41 493 LEU A N 1
ATOM 3663 C CA . LEU A 1 493 ? -24.496 4.331 30.126 1.00 7.73 493 LEU A CA 1
ATOM 3664 C C . LEU A 1 493 ? -24.806 3.302 29.039 1.00 7.19 493 LEU A C 1
ATOM 3665 O O . LEU A 1 493 ? -25.857 2.662 29.055 1.00 6.26 493 LEU A O 1
ATOM 3670 N N . ALA A 1 494 ? -23.887 3.144 28.094 1.00 6.99 494 ALA A N 1
ATOM 3671 C CA . ALA A 1 494 ? -24.052 2.146 27.050 1.00 6.47 494 ALA A CA 1
ATOM 3672 C C . ALA A 1 494 ? -24.037 0.760 27.683 1.00 6.71 494 ALA A C 1
ATOM 3673 O O . ALA A 1 494 ? -24.823 -0.099 27.297 1.00 7.70 494 ALA A O 1
ATOM 3675 N N . GLU A 1 495 ? -23.128 0.527 28.628 1.00 5.81 495 GLU A N 1
ATOM 3676 C CA . GLU A 1 495 ? -23.089 -0.747 29.343 1.00 6.43 495 GLU A CA 1
ATOM 3677 C C . GLU A 1 495 ? -24.426 -1.042 30.018 1.00 7.45 495 GLU A C 1
ATOM 3678 O O . GLU A 1 495 ? -24.955 -2.147 29.897 1.00 7.51 495 GLU A O 1
ATOM 3684 N N . ARG A 1 496 ? -24.948 -0.069 30.755 1.00 7.29 496 ARG A N 1
ATOM 3685 C CA . ARG A 1 496 ? -26.268 -0.192 31.387 1.00 8.38 496 ARG A CA 1
ATOM 3686 C C . ARG A 1 496 ? -27.378 -0.547 30.375 1.00 8.10 496 ARG A C 1
ATOM 3687 O O . ARG A 1 496 ? -28.114 -1.526 30.556 1.00 9.50 496 ARG A O 1
ATOM 3695 N N . ASN A 1 497 ? -27.496 0.249 29.316 1.00 7.28 497 ASN A N 1
ATOM 3696 C CA . ASN A 1 497 ? -28.551 0.047 28.330 1.00 8.30 497 ASN A CA 1
ATOM 3697 C C . ASN A 1 497 ? -28.450 -1.291 27.625 1.00 9.22 497 ASN A C 1
ATOM 3698 O O . ASN A 1 497 ? -29.452 -2.003 27.514 1.00 9.23 497 ASN A O 1
ATOM 3703 N N . MET A 1 498 ? -27.243 -1.668 27.202 1.00 8.26 498 MET A N 1
ATOM 3704 C CA . MET A 1 498 ? -27.060 -2.940 26.504 1.00 9.05 498 MET A CA 1
ATOM 3705 C C . MET A 1 498 ? -27.455 -4.127 27.382 1.00 10.57 498 MET A C 1
ATOM 3706 O O . MET A 1 498 ? -28.063 -5.094 26.901 1.00 11.01 498 MET A O 1
ATOM 3711 N N . ASP A 1 499 ? -27.144 -4.032 28.673 1.00 9.77 499 ASP A N 1
ATOM 3712 C CA . ASP A 1 499 ? -27.497 -5.074 29.621 1.00 11.75 499 ASP A CA 1
ATOM 3713 C C . ASP A 1 499 ? -29.014 -5.298 29.586 1.00 12.08 499 ASP A C 1
ATOM 3714 O O . ASP A 1 499 ? -29.488 -6.419 29.425 1.00 13.91 499 ASP A O 1
ATOM 3719 N N . LYS A 1 500 ? -29.766 -4.218 29.716 1.00 10.91 500 LYS A N 1
ATOM 3720 C CA . LYS A 1 500 ? -31.219 -4.303 29.749 1.00 12.72 500 LYS A CA 1
ATOM 3721 C C . LYS A 1 500 ? -31.834 -4.713 28.409 1.00 13.09 500 LYS A C 1
ATOM 3722 O O . LYS A 1 500 ? -32.758 -5.517 28.364 1.00 11.76 500 LYS A O 1
ATOM 3728 N N . ILE A 1 501 ? -31.298 -4.183 27.316 1.00 11.89 501 ILE A N 1
ATOM 3729 C CA . ILE A 1 501 ? -31.823 -4.465 25.986 1.00 12.78 501 ILE A CA 1
ATOM 3730 C C . ILE A 1 501 ? -31.597 -5.920 25.636 1.00 13.19 501 ILE A C 1
ATOM 3731 O O . ILE A 1 501 ? -32.489 -6.593 25.127 1.00 13.27 501 ILE A O 1
ATOM 3736 N N . ILE A 1 502 ? -30.395 -6.411 25.899 1.00 14.18 502 ILE A N 1
ATOM 3737 C CA . ILE A 1 502 ? -30.088 -7.776 25.544 1.00 14.88 502 ILE A CA 1
ATOM 3738 C C . ILE A 1 502 ? -30.894 -8.714 26.410 1.00 17.86 502 ILE A C 1
ATOM 3739 O O . ILE A 1 502 ? -31.390 -9.729 25.920 1.00 18.25 502 ILE A O 1
ATOM 3744 N N . SER A 1 503 ? -31.070 -8.369 27.679 1.00 17.38 503 SER A N 1
ATOM 3745 C CA . SER A 1 503 ? -31.814 -9.259 28.558 1.00 20.22 503 SER A CA 1
ATOM 3746 C C . SER A 1 503 ? -33.322 -9.181 28.348 1.00 19.90 503 SER A C 1
ATOM 3747 O O . SER A 1 503 ? -34.022 -10.178 28.552 1.00 22.10 503 SER A O 1
ATOM 3750 N N . SER A 1 504 ? -33.805 -8.049 27.846 1.00 19.72 504 SER A N 1
ATOM 3751 C CA . SER A 1 504 ? -35.238 -7.831 27.702 1.00 20.32 504 SER A CA 1
ATOM 3752 C C . SER A 1 504 ? -35.798 -7.983 26.311 1.00 20.19 504 SER A C 1
ATOM 3753 O O . SER A 1 504 ? -36.886 -8.511 26.156 1.00 22.63 504 SER A O 1
ATOM 3756 N N . ASP A 1 505 ? -35.084 -7.488 25.309 1.00 19.58 505 ASP A N 1
ATOM 3757 C CA . ASP A 1 505 ? -35.587 -7.455 23.938 1.00 20.05 505 ASP A CA 1
ATOM 3758 C C . ASP A 1 505 ? -35.128 -8.582 23.046 1.00 22.75 505 ASP A C 1
ATOM 3759 O O . ASP A 1 505 ? -35.797 -8.909 22.077 1.00 23.23 505 ASP A O 1
ATOM 3764 N N . ILE A 1 506 ? -33.973 -9.151 23.353 1.00 25.95 506 ILE A N 1
ATOM 3765 C CA . ILE A 1 506 ? -33.341 -10.116 22.461 1.00 29.26 506 ILE A CA 1
ATOM 3766 C C . ILE A 1 506 ? -33.319 -11.513 23.060 1.00 32.65 506 ILE A C 1
ATOM 3767 O O . ILE A 1 506 ? -34.109 -12.382 22.669 1.00 36.60 506 ILE A O 1
#

Secondary structure (DSSP, 8-state):
----TT-EEEEEEE--SHHHHHHHHHHHHTT--EEEE-SS--S-S--TTS-SS--SSS--TTSBBS-SB---SS-SBTTBS---B----B-SEEEEE-SS-EEEEE-STTGGGGTS--B--PPPHHHHHHH-TTS-HHHIIIIIHHHHHHHHT-B---HHHHHH-GGGHHHHHHHHHHHHTT--EEE--BSB-HHHHHHHHTT-S--STTTT-STT--SSSB--TTTTHHHHHHHTT-EEEE-SEEEEEEEEPSSSSEEEEEEEE-TTS-EEEEEEEEEEEEEE-SHHHHHHHHHHHHHHTTSSTTS-TTTT--BB-TTEEEEEEEPPTTS---S---SS--EEEE-TT-TTS-EEEEEE----SS---EEEEEEEE-----B-EEEETTTTEEEE---GGGGHHHHHHHHHHHHHHHHHHT--B-SS-----SSB-SEES--B-SS-TTTTS-TTSB-TTSTTEEE-SGGGS-S--SS-SHHHHHHHHHHHHHHHHHHT-

Solvent-accessible surface area: 17878 Å² total; per-residue (Å²): 137,72,3,50,90,65,50,86,11,53,0,0,0,8,9,1,13,21,3,0,0,1,0,0,10,54,0,3,103,52,37,24,69,1,29,0,2,11,42,0,23,38,9,99,72,81,27,120,85,54,64,48,16,4,20,23,95,75,9,45,70,12,0,2,23,39,18,74,58,5,23,19,18,11,36,116,4,104,80,30,16,56,72,85,104,22,101,114,21,0,0,0,7,14,7,30,146,28,112,13,5,30,0,6,24,10,30,0,9,0,7,27,2,3,13,36,24,0,6,2,16,52,3,71,87,103,23,1,73,116,39,9,106,48,9,73,13,84,66,0,46,116,78,8,4,60,85,0,33,114,31,3,20,39,42,94,10,54,102,76,38,0,79,89,14,97,29,0,76,6,0,46,8,0,48,90,0,0,96,125,7,68,21,88,23,40,56,4,35,0,4,0,51,6,113,48,0,55,98,0,38,64,54,113,48,94,80,0,0,6,39,19,13,11,35,7,0,8,42,20,16,5,58,9,2,46,115,17,3,4,41,107,0,55,83,50,69,88,28,37,54,0,35,29,4,63,16,45,80,0,16,71,22,145,86,82,17,15,30,0,18,0,48,53,2,44,70,98,19,86,77,87,41,84,28,54,0,45,0,79,70,0,0,0,6,30,26,4,1,16,0,0,62,18,0,12,17,2,69,61,80,48,52,0,73,96,7,24,90,65,13,0,66,16,0,0,2,0,0,1,1,12,1,0,0,22,13,67,147,185,8,24,0,10,53,88,11,0,3,0,9,0,1,0,0,36,21,17,97,47,124,97,4,5,0,10,0,13,1,11,18,6,28,23,58,75,51,7,61,6,3,7,1,10,0,1,0,65,2,82,43,81,10,56,6,84,51,51,107,77,91,42,91,17,48,2,59,3,44,73,88,32,0,94,96,0,12,71,33,0,80,82,1,0,45,113,0,15,107,109,22,53,15,131,34,57,69,70,2,34,97,204,62,32,30,1,12,48,4,0,66,20,22,0,0,0,0,22,8,76,83,2,7,38,29,44,0,54,1,78,69,17,110,12,1,5,0,1,6,4,0,1,0,23,1,1,2,2,3,10,13,14,0,0,23,0,0,2,0,1,7,0,0,55,77,0,39,91,67,45,84

Organism: Brevibacterium sterolicum (NCBI:txid1702)

Sequence (501 aa):
RTLADGDRVPALVIGSGYGGAVAALRLTQAGIPTQIVEMGRSWDTPGSDGKIFCGMLNPDKRSMWLADKTDQPVSNFMGFGINKSIDRYVGVLDSERFSGIKVYQGRGVGGGSLVNGGMAVTPKRNYFEEILPSVDSNEMYNKYFPRANTGLGVNNIDQAWFESTEWYKFARTGRKTAQRSGFTTAFVPNVYDFEYMKKEAAGQVTKSGLGGEVIYGNNAGKKSLDKTYLAQAAATGKLTITTLHRVTKVAPATGSGYSVTMEQIDEQGNVVATKVVTADRVFFAAGSVGTSKLLVSMKAQGHLPNLSSQVGEGWGNNGNIMVGRANHMWDATGSKQATIPTMGIDNWADPTAPIFAEIAPLPAGLETYVSLYLAITKNPERARFQFNSGTGKVDLTWAQSQNQKGIDMAKKVFDKINQKEGTIYRTDLFYYKTWGDDFTYHPLGGVLLNKATDNFGRLPEYPGLYVVDGSLVPGNVGVNPFVTITALAERNMDKIISSDI

InterPro domains:
  IPR000172 Glucose-methanol-choline oxidoreductase, N-terminal [PF00732] (152-344)
  IPR000172 Glucose-methanol-choline oxidoreductase, N-terminal [PS00623] (154-177)
  IPR006311 Twin-arginine translocation pathway, signal sequence [PS51318] (1-45)
  IPR007867 Glucose-methanol-choline oxidoreductase, C-terminal [PF05199] (489-539)
  IPR036188 FAD/NAD(P)-binding domain superfamily [G3DSA:3.50.50.60] (59-547)
  IPR036188 FAD/NAD(P)-binding domain superfamily [SSF51905] (53-547)
  IPR052542 Cholesterol Oxidase Enzyme [PTHR47470] (59-377)

CATH classification: 3.50.50.60 (+1 more: 3.30.410.10)

Nearest PDB structures (foldseek):
  3cox-assembly1_A  TM=1.001E+00  e=0.000E+00  Brevibacterium sterolicum
  1cc2-assembly1_A  TM=9.888E-01  e=2.727E-85  Streptomyces sp.
  4xxg-assembly1_A  TM=9.879E-01  e=2.727E-85  Streptomyces sp. SA-COO
  1cbo-assembly1_A  TM=9.890E-01  e=1.494E-84  Streptomyces sp.
  3cnj-assembly1_A  TM=9.876E-01  e=2.430E-84  Streptomyces sp. SA-COO